Protein AF-V2WT46-F1 (afdb_monomer)

Foldseek 3Di:
DDDPPPVVVVVVVVVVVVPDPCPFPPQWDWDQADPVRDTAIHGAFGKDKDFDDDDDDPDFLVVFDEPQQVLVQVVCCVVVVDDPQQKHWDDWDDDSQKIKTKMFTDHPPAGAPRWIKMFIDRRSHTGMIMTRHADAPEEDDPDFPADLVLLQVLCCVRRVFHFDPDQWDWHWYQDPVRYIFIFTFTWGAHPVVRWIKTWTQGRHPRHGRHIDTPAQWAWAFEDDPPDFDCVVDTDIDTQPADCVLVVVRAQACVVGGHQWLHGFAEQFAEPDSPHTAGAPDPRNHQDFDQDPVDFCVDDSNSSNQSRHQSVVRRVVSRVVVVVPCAQQVAHAGQDRPPPHHDHLAHEYEHEADDPDEPDKDWDQDDDDPDPPDSRHIYIYDHHHPDPDDDDDDD

Radius of gyration: 26.74 Å; Cα contacts (8 Å, |Δi|>4): 807; chains: 1; bounding box: 77×65×65 Å

InterPro domains:
  IPR001842 Peptidase M36, fungalysin [PF02128] (219-367)
  IPR001842 Peptidase M36, fungalysin [PR00999] (186-208)
  IPR001842 Peptidase M36, fungalysin [PR00999] (247-266)
  IPR001842 Peptidase M36, fungalysin [PR00999] (343-363)
  IPR050371 Fungal extracellular virulence-associated metalloproteinases [PTHR33478] (162-367)

Mean predicted aligned error: 15.9 Å

Secondary structure (DSSP, 8-state):
---TTSSHHHHHHHHHSSS-------SEEEEEETTTTEEEEEE-PPPEEEE-------S-GGG----HHHHHHHHHHHHHT--TTSEEEEEEEEETTEEEEEEEEEETTEEEEEEEEEEEEETTEEEEEEE-----SEE--SS--S-HHHHHHHHHHHHTSEE-SS--EEEEEE-TTSEEEEEEEEEEEETTTTEEEEEEEETTT--EEEEEE-SPPPEEEE--TTSSSGGG--EEEES---TTT-TT-SSB-SSSB-SBSB-SSEEEEBSBTT-PPBPSBTTTEE-----TTS-TTSTTHHHHHHHHHHHHHHHHHHHHHHTT--GGGT---S--TTSSS--S--EEEEEEEEEEES-EEEE-PPP-S-TT-----EEEEEEPPSSS------

Sequence (394 aa):
MASFKKILSSVLLAIVYASSTDAGPSTHRVRTVGSRALKIESYHPPTTFKTFGQVKTEKRAADVDIDVESSSVDFVKSELNLDDSKFSYKTGYTSEGRGYGYLKQQHNGIPFANAVANVAFKDTQPVSFGNSFVDPSNIADSTPTFDVKQAIEVAEAALEGKHNDIEPTLEYLARPDGSVALTHVIQVKNNDARTWYEAFVDAHSGELLSITDFVSHATYRVVPIEKPNLPAGYETLVDPQDLSASPLGWHNDGTGPTNTTSGNNVLSFKATRSAVTTQSADGLVFDYEYNDSLTPIEGDNVDASRTQAFYLGNKVHDVLYKYGFTEAAYNFQNTNFGKGGRGHDRLLMFVQYSSGVNNANIAVPPEYDSDECDSRTETAFSNLASQSTRLLTV

Nearest PDB structures (foldseek):
  7qp3-assembly1_A  TM=8.725E-01  e=2.623E-10  unclassified
  7z6t-assembly1_AAA  TM=8.807E-01  e=2.784E-10  Aspergillus clavatus
  7qfy-assembly1_A  TM=8.755E-01  e=3.981E-10  Fusarium oxysporum
  4k90-assembly1_B  TM=6.853E-01  e=1.362E-10  Aspergillus fumigatus Af293
  5boi-assembly1_A  TM=4.176E-01  e=5.731E-07  Priestia megaterium QM B1551

Solvent-accessible surface area (backbone atoms only — not comparable to full-atom values): 22114 Å² total; per-residue (Å²): 143,84,74,89,71,68,67,62,60,62,55,54,55,58,56,61,69,72,58,78,84,73,77,64,77,77,40,65,47,79,43,71,38,54,98,81,56,45,76,43,56,30,58,40,56,74,69,50,76,50,71,65,63,87,83,84,74,94,69,60,40,90,79,46,86,63,62,36,67,64,54,38,51,56,48,50,26,66,77,69,73,49,59,77,68,48,37,44,83,72,52,67,54,74,58,83,24,27,26,34,22,33,32,26,30,28,54,96,85,36,38,31,76,48,20,37,36,38,37,34,26,51,48,94,40,69,37,35,39,39,36,16,69,76,86,64,80,41,72,52,68,92,70,68,74,37,58,67,70,61,38,48,52,47,48,23,68,61,58,66,27,40,67,60,96,62,81,66,45,71,30,30,39,64,46,96,87,36,36,30,43,36,18,41,39,38,49,31,39,20,83,88,80,62,43,37,32,38,32,31,21,30,21,64,81,49,47,79,62,33,62,46,72,77,54,74,57,40,31,38,40,27,61,56,90,92,48,71,36,68,93,73,45,71,43,78,43,69,54,83,66,47,58,90,59,29,82,65,48,64,41,14,38,71,85,48,79,45,62,38,39,38,19,22,44,29,35,15,20,39,102,43,90,83,44,49,38,62,44,71,44,88,54,46,24,39,68,34,64,70,54,88,91,50,59,71,85,40,86,43,24,49,46,19,48,27,51,37,48,35,52,50,53,44,50,51,49,33,52,42,29,76,74,60,43,32,37,66,60,64,33,52,19,35,55,41,90,86,59,44,57,66,50,66,21,26,34,34,39,35,43,62,34,84,93,54,57,72,50,72,50,75,46,78,63,72,86,61,102,50,100,81,58,88,51,48,28,40,34,40,34,29,38,74,78,70,101,64,94,86,68,64,79,133

Structure (mmCIF, N/CA/C/O backbone):
data_AF-V2WT46-F1
#
_entry.id   AF-V2WT46-F1
#
loop_
_atom_site.group_PDB
_atom_site.id
_atom_site.type_symbol
_atom_site.label_atom_id
_atom_site.label_alt_id
_atom_site.label_comp_id
_atom_site.label_asym_id
_atom_site.label_entity_id
_atom_site.label_seq_id
_atom_site.pdbx_PDB_ins_code
_atom_site.Cartn_x
_atom_site.Cartn_y
_atom_site.Cartn_z
_atom_site.occupancy
_atom_site.B_iso_or_equiv
_atom_site.auth_seq_id
_atom_site.auth_comp_id
_atom_site.auth_asym_id
_atom_site.auth_atom_id
_atom_site.pdbx_PDB_model_num
ATOM 1 N N . MET A 1 1 ? -37.497 42.569 -27.933 1.00 45.69 1 MET A N 1
ATOM 2 C CA . MET A 1 1 ? -37.653 41.780 -26.691 1.00 45.69 1 MET A CA 1
ATOM 3 C C . MET A 1 1 ? -38.118 40.373 -27.038 1.00 45.69 1 MET A C 1
ATOM 5 O O . MET A 1 1 ? -39.300 40.161 -27.245 1.00 45.69 1 MET A O 1
ATOM 9 N N . ALA A 1 2 ? -37.166 39.454 -27.175 1.00 27.94 2 ALA A N 1
ATOM 10 C CA . ALA A 1 2 ? -37.287 37.991 -27.206 1.00 27.94 2 ALA A CA 1
ATOM 11 C C . ALA A 1 2 ? -35.847 37.502 -27.458 1.00 27.94 2 ALA A C 1
ATOM 13 O O . ALA A 1 2 ? -35.195 38.032 -28.344 1.00 27.94 2 ALA A O 1
ATOM 14 N N . SER A 1 3 ? -35.224 36.584 -26.732 1.00 34.16 3 SER A N 1
ATOM 15 C CA . SER A 1 3 ? -35.642 35.770 -25.604 1.00 34.16 3 SER A CA 1
ATOM 16 C C . SER A 1 3 ? -34.366 35.411 -24.832 1.00 34.16 3 SER A C 1
ATOM 18 O O . SER A 1 3 ? -33.588 34.566 -25.262 1.00 34.16 3 SER A O 1
ATOM 20 N N . PHE A 1 4 ? -34.154 36.052 -23.680 1.00 35.44 4 PHE A N 1
ATOM 21 C CA . PHE A 1 4 ? -33.082 35.748 -22.716 1.00 35.44 4 PHE A CA 1
ATOM 22 C C . PHE A 1 4 ? -33.343 34.434 -21.938 1.00 35.44 4 PHE A C 1
ATOM 24 O O . PHE A 1 4 ? -32.694 34.154 -20.936 1.00 35.44 4 PHE A O 1
ATOM 31 N N . LYS A 1 5 ? -34.310 33.611 -22.380 1.00 37.00 5 LYS A N 1
ATOM 32 C CA . LYS A 1 5 ? -34.765 32.398 -21.678 1.00 37.00 5 LYS A CA 1
ATOM 33 C C . LYS A 1 5 ? -34.074 31.098 -22.109 1.00 37.00 5 LYS A C 1
ATOM 35 O O . LYS A 1 5 ? -34.360 30.070 -21.514 1.00 37.00 5 LYS A O 1
ATOM 40 N N . LYS A 1 6 ? -33.170 31.107 -23.099 1.00 34.97 6 LYS A N 1
ATOM 41 C CA . LYS A 1 6 ? -32.473 29.876 -23.542 1.00 34.97 6 LYS A CA 1
ATOM 42 C C . LYS A 1 6 ? -31.055 29.686 -22.991 1.00 34.97 6 LYS A C 1
ATOM 44 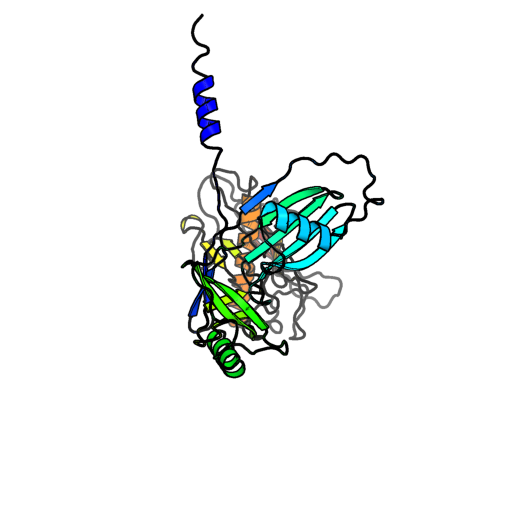O O . LYS A 1 6 ? -30.529 28.591 -23.115 1.00 34.97 6 LYS A O 1
ATOM 49 N N . ILE A 1 7 ? -30.467 30.696 -22.345 1.00 36.31 7 ILE A N 1
ATOM 50 C CA . ILE A 1 7 ? -29.115 30.590 -21.756 1.00 36.31 7 ILE A CA 1
ATOM 51 C C . ILE A 1 7 ? -29.163 30.074 -20.302 1.00 36.31 7 ILE A C 1
ATOM 53 O O . ILE A 1 7 ? -28.203 29.492 -19.818 1.00 36.31 7 ILE A O 1
ATOM 57 N N . LEU A 1 8 ? -30.308 30.184 -19.619 1.00 33.09 8 LEU A N 1
ATOM 58 C CA . LEU A 1 8 ? -30.463 29.711 -18.235 1.00 33.09 8 LEU A CA 1
ATOM 59 C C . LEU A 1 8 ? -30.786 28.211 -18.102 1.00 33.09 8 LEU A C 1
ATOM 61 O O . LEU A 1 8 ? -30.553 27.645 -17.040 1.00 33.09 8 LEU A O 1
ATOM 65 N N . SER A 1 9 ? -31.264 27.538 -19.156 1.00 31.94 9 SER A N 1
ATOM 66 C CA . SER A 1 9 ? -31.573 26.097 -19.084 1.00 31.94 9 SER A CA 1
ATOM 67 C C . SER A 1 9 ? -30.369 25.187 -19.346 1.00 31.94 9 SER A C 1
ATOM 69 O O . SER A 1 9 ? -30.343 24.073 -18.838 1.00 31.94 9 SER A O 1
ATOM 71 N N . SER A 1 10 ? -29.355 25.647 -20.081 1.00 32.34 10 SER A N 1
ATOM 72 C CA . SER A 1 10 ? -28.123 24.881 -20.322 1.00 32.34 10 SER A CA 1
ATOM 73 C C . SER A 1 10 ? -27.087 25.040 -19.204 1.00 32.34 10 SER A C 1
ATOM 75 O O . SER A 1 10 ? -26.278 24.141 -19.004 1.00 32.34 10 SER A O 1
ATOM 77 N N . VAL A 1 11 ? -27.155 26.121 -18.417 1.00 33.56 11 VAL A N 1
ATOM 78 C CA . VAL A 1 11 ? -26.307 26.293 -17.223 1.00 33.56 11 VAL A CA 1
ATOM 79 C C . VAL A 1 11 ? -26.871 25.532 -16.015 1.00 33.56 11 VAL A C 1
ATOM 81 O O . VAL A 1 11 ? -26.097 24.997 -15.230 1.00 33.56 11 VAL A O 1
ATOM 84 N N . LEU A 1 12 ? -28.197 25.372 -15.895 1.00 29.92 12 LEU A N 1
ATOM 85 C CA . LEU A 1 12 ? -28.764 24.543 -14.821 1.00 29.92 12 LEU A CA 1
ATOM 86 C C . LEU A 1 12 ? -28.554 23.036 -15.040 1.00 29.92 12 LEU A C 1
ATOM 88 O O . LEU A 1 12 ? -28.389 22.314 -14.063 1.00 29.92 12 LEU A O 1
ATOM 92 N N . LEU A 1 13 ? -28.497 22.552 -16.287 1.00 28.39 13 LEU A N 1
ATOM 93 C CA . LEU A 1 13 ? -28.231 21.131 -16.546 1.00 28.39 13 LEU A CA 1
ATOM 94 C C . LEU A 1 13 ? -26.748 20.768 -16.343 1.00 28.39 13 LEU A C 1
ATOM 96 O O . LEU A 1 13 ? -26.446 19.652 -15.939 1.00 28.39 13 LEU A O 1
ATOM 100 N N . ALA A 1 14 ? -25.828 21.722 -16.520 1.00 30.47 14 ALA A N 1
ATOM 101 C CA . ALA A 1 14 ? -24.406 21.531 -16.221 1.00 30.47 14 ALA A CA 1
ATOM 102 C C . ALA A 1 14 ? -24.082 21.568 -14.712 1.00 30.47 14 ALA A C 1
ATOM 104 O O . ALA A 1 14 ? -23.064 21.028 -14.296 1.00 30.47 14 ALA A O 1
ATOM 105 N N . ILE A 1 15 ? -24.955 22.151 -13.878 1.00 31.39 15 ILE A N 1
ATOM 106 C CA . ILE A 1 15 ? -24.788 22.171 -12.412 1.00 31.39 15 ILE A CA 1
ATOM 107 C C . ILE A 1 15 ? -25.412 20.927 -11.748 1.00 31.39 15 ILE A C 1
ATOM 109 O O . ILE A 1 15 ? -24.954 20.502 -10.690 1.00 31.39 15 ILE A O 1
ATOM 113 N N . VAL A 1 16 ? -26.381 20.270 -12.397 1.00 29.56 16 VAL A N 1
ATOM 114 C CA . VAL A 1 16 ? -26.968 19.006 -11.905 1.00 29.56 16 VAL A CA 1
ATOM 115 C C . VAL A 1 16 ? -26.120 17.775 -12.269 1.00 29.56 16 VAL A C 1
ATOM 117 O O . VAL A 1 16 ? -26.220 16.759 -11.596 1.00 29.56 16 VAL A O 1
ATOM 120 N N . TYR A 1 17 ? -25.218 17.866 -13.254 1.00 29.25 17 TYR A N 1
ATOM 121 C CA . TYR A 1 17 ? -24.253 16.793 -13.561 1.00 29.25 17 TYR A CA 1
ATOM 122 C C . TYR A 1 17 ? -22.864 16.979 -12.925 1.00 29.25 17 TYR A C 1
ATOM 124 O O . TYR A 1 17 ? -22.019 16.098 -13.044 1.00 29.25 17 TYR A O 1
ATOM 132 N N . ALA A 1 18 ? -22.629 18.091 -12.219 1.00 30.06 18 ALA A N 1
ATOM 133 C CA . ALA A 1 18 ? -21.418 18.315 -11.419 1.00 30.06 18 ALA A CA 1
ATOM 134 C C . ALA A 1 18 ? -21.612 17.978 -9.925 1.00 30.06 18 ALA A C 1
ATOM 136 O O . ALA A 1 18 ? -20.748 18.266 -9.102 1.00 30.06 18 ALA A O 1
ATOM 137 N N . SER A 1 19 ? -22.748 17.379 -9.560 1.00 35.44 19 SER A N 1
ATOM 138 C CA . SER A 1 19 ? -23.006 16.852 -8.220 1.00 35.44 19 SER A CA 1
ATOM 139 C C . SER A 1 19 ? -23.136 15.333 -8.314 1.00 35.44 19 SER A C 1
ATOM 141 O O . SER A 1 19 ? -23.975 14.826 -9.050 1.00 35.44 19 SER A O 1
ATOM 143 N N . SER A 1 20 ? -22.293 14.625 -7.560 1.00 33.53 20 SER A N 1
ATOM 144 C CA . SER A 1 20 ? -22.177 13.160 -7.462 1.00 33.53 20 SER A CA 1
ATOM 145 C C . SER A 1 20 ? -21.463 12.432 -8.614 1.00 33.53 20 SER A C 1
ATOM 147 O O . SER A 1 20 ? -21.953 11.452 -9.161 1.00 33.53 20 SER A O 1
ATOM 149 N N . THR A 1 21 ? -20.203 12.782 -8.875 1.00 29.19 21 THR A N 1
ATOM 150 C CA . THR A 1 21 ? -19.213 11.692 -8.909 1.00 29.19 21 THR A CA 1
ATOM 151 C C . THR A 1 21 ? -18.809 11.418 -7.465 1.00 29.19 21 THR A C 1
ATOM 153 O O . THR A 1 21 ? -17.726 11.806 -7.033 1.00 29.19 21 THR A O 1
ATOM 156 N N . ASP A 1 22 ? -19.703 10.790 -6.696 1.00 30.19 22 ASP A N 1
ATOM 157 C CA . ASP A 1 22 ? -19.252 10.013 -5.546 1.00 30.19 22 ASP A CA 1
ATOM 158 C C . ASP A 1 22 ? -18.512 8.819 -6.146 1.00 30.19 22 ASP A C 1
ATOM 160 O O . ASP A 1 22 ? -19.071 7.746 -6.374 1.00 30.19 22 ASP A O 1
ATOM 164 N N . ALA A 1 23 ? -17.231 9.018 -6.453 1.00 30.17 23 ALA A N 1
ATOM 165 C CA . ALA A 1 23 ? -16.289 7.920 -6.394 1.00 30.17 23 ALA A CA 1
ATOM 166 C C . ALA A 1 23 ? -16.210 7.540 -4.911 1.00 30.17 23 ALA A C 1
ATOM 168 O O . ALA A 1 23 ? -15.320 7.978 -4.184 1.00 30.17 23 ALA A O 1
ATOM 169 N N . GLY A 1 24 ? -17.226 6.813 -4.436 1.00 33.97 24 GLY A N 1
ATOM 170 C CA . GLY A 1 24 ? -17.196 6.225 -3.113 1.00 33.97 24 GLY A CA 1
ATOM 171 C C . GLY A 1 24 ? -15.930 5.371 -3.019 1.00 33.97 24 GLY A C 1
ATOM 172 O O . GLY A 1 24 ? -15.590 4.692 -3.995 1.00 33.97 24 GLY A O 1
ATOM 173 N N . PRO A 1 25 ? -15.190 5.421 -1.903 1.00 43.94 25 PRO A N 1
ATOM 174 C CA . PRO A 1 25 ? -14.040 4.549 -1.726 1.00 43.94 25 PRO A CA 1
ATOM 175 C C . PRO A 1 25 ? -14.476 3.094 -1.945 1.00 43.94 25 PRO A C 1
ATOM 177 O O . PRO A 1 25 ? -15.511 2.674 -1.427 1.00 43.94 25 PRO A O 1
ATOM 180 N N . SER A 1 26 ? -13.713 2.336 -2.738 1.00 58.94 26 SER A N 1
ATOM 181 C CA . SER A 1 26 ? -13.985 0.910 -2.949 1.00 58.94 26 SER A CA 1
ATOM 182 C C . SER A 1 26 ? -13.965 0.200 -1.598 1.00 58.94 26 SER A C 1
ATOM 184 O O . SER A 1 26 ? -12.922 0.137 -0.950 1.00 58.94 26 SER A O 1
ATOM 186 N N . THR A 1 27 ? -15.111 -0.327 -1.168 1.00 73.38 27 THR A N 1
ATOM 187 C CA . THR A 1 27 ? -15.249 -1.033 0.116 1.00 73.38 27 THR A CA 1
ATOM 188 C C . THR A 1 27 ? -14.747 -2.471 0.044 1.00 73.38 27 THR A C 1
ATOM 190 O O . THR A 1 27 ? -14.551 -3.098 1.076 1.00 73.38 27 THR A O 1
ATOM 193 N N . HIS A 1 28 ? -14.497 -2.989 -1.159 1.00 74.94 28 HIS A N 1
ATOM 194 C CA . HIS A 1 28 ? -13.998 -4.340 -1.394 1.00 74.94 28 HIS A CA 1
ATOM 195 C C . HIS A 1 28 ? -12.722 -4.310 -2.230 1.00 74.94 28 HIS A C 1
ATOM 197 O O . HIS A 1 28 ? -12.585 -3.509 -3.162 1.00 74.94 28 HIS A O 1
ATOM 203 N N . ARG A 1 29 ? -11.791 -5.213 -1.923 1.00 68.81 29 ARG A N 1
ATOM 204 C CA . ARG A 1 29 ? -10.597 -5.452 -2.734 1.00 68.81 29 ARG A CA 1
ATOM 205 C C . ARG A 1 29 ? -10.255 -6.934 -2.734 1.00 68.81 29 ARG A C 1
ATOM 207 O O . ARG A 1 29 ? -9.831 -7.472 -1.719 1.00 68.81 29 ARG A O 1
ATOM 214 N N . VAL A 1 30 ? -10.377 -7.576 -3.894 1.00 70.94 30 VAL A N 1
ATOM 215 C CA . VAL A 1 30 ? -9.928 -8.961 -4.081 1.00 70.94 30 VAL A CA 1
ATOM 216 C C . VAL A 1 30 ? -8.445 -8.973 -4.428 1.00 70.94 30 VAL A C 1
ATOM 218 O O . VAL A 1 30 ? -7.990 -8.252 -5.317 1.00 70.94 30 VAL A O 1
ATOM 221 N N . ARG A 1 31 ? -7.688 -9.821 -3.741 1.00 63.81 31 ARG A N 1
ATOM 222 C CA . ARG A 1 31 ? -6.265 -10.066 -3.969 1.00 63.81 31 ARG A CA 1
ATOM 223 C C . ARG A 1 31 ? -6.041 -11.536 -4.254 1.00 63.81 31 ARG A C 1
ATOM 225 O O . ARG A 1 31 ? -6.723 -12.385 -3.697 1.00 63.81 31 ARG A O 1
ATOM 232 N N . THR A 1 32 ? -5.086 -11.815 -5.130 1.00 69.06 32 THR A N 1
ATOM 233 C CA . THR A 1 32 ? -4.620 -13.173 -5.416 1.00 69.06 32 THR A CA 1
ATOM 234 C C . THR A 1 32 ? -3.245 -13.327 -4.780 1.00 69.06 32 THR A C 1
ATOM 236 O O . THR A 1 32 ? -2.360 -12.531 -5.086 1.00 69.06 32 THR A O 1
ATOM 239 N N . VAL A 1 33 ? -3.079 -14.293 -3.879 1.00 68.12 33 VAL A N 1
ATOM 240 C CA . VAL A 1 33 ? -1.866 -14.457 -3.064 1.00 68.12 33 VAL A CA 1
ATOM 241 C C . VAL A 1 33 ? -1.269 -15.847 -3.240 1.00 68.12 33 VAL A C 1
ATOM 243 O O . VAL A 1 33 ? -1.991 -16.840 -3.371 1.00 68.12 33 VAL A O 1
ATOM 246 N N . GLY A 1 34 ? 0.064 -15.894 -3.219 1.00 59.19 34 GLY A N 1
ATOM 247 C CA . GLY A 1 34 ? 0.846 -17.122 -3.273 1.00 59.19 34 GLY A CA 1
ATOM 248 C C . GLY A 1 34 ? 0.787 -17.834 -4.625 1.00 59.19 34 GLY A C 1
ATOM 249 O O . GLY A 1 34 ? 0.002 -17.511 -5.521 1.00 59.19 34 GLY A O 1
ATOM 250 N N . SER A 1 35 ? 1.616 -18.862 -4.759 1.00 58.03 35 SER A N 1
ATOM 251 C CA . SER A 1 35 ? 1.697 -19.724 -5.941 1.00 58.03 35 SER A CA 1
ATOM 252 C C . SER A 1 35 ? 0.389 -20.465 -6.252 1.00 58.03 35 SER A C 1
ATOM 254 O O . SER A 1 35 ? 0.142 -20.843 -7.397 1.00 58.03 35 SER A O 1
ATOM 256 N N . ARG A 1 36 ? -0.480 -20.640 -5.248 1.00 64.00 36 ARG A N 1
ATOM 257 C CA . ARG A 1 36 ? -1.795 -21.297 -5.377 1.00 64.00 36 ARG A CA 1
ATOM 258 C C . ARG A 1 36 ? -2.908 -20.376 -5.874 1.00 64.00 36 ARG A C 1
ATOM 260 O O . ARG A 1 36 ? -4.039 -20.836 -6.010 1.00 64.00 36 ARG A O 1
ATOM 267 N N . ALA A 1 37 ? -2.606 -19.103 -6.126 1.00 64.50 37 ALA A N 1
ATOM 268 C CA . ALA 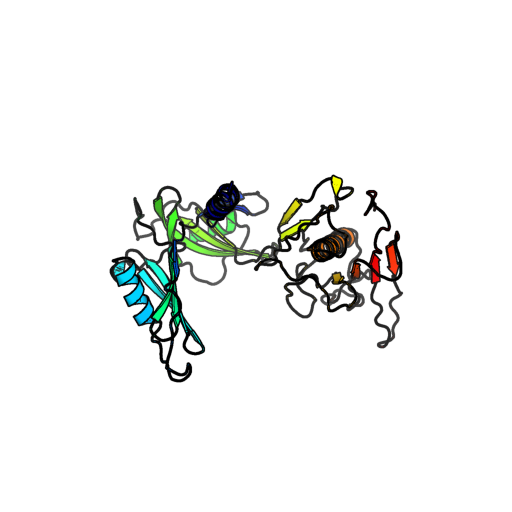A 1 37 ? -3.574 -18.098 -6.545 1.00 64.50 37 ALA A CA 1
ATOM 269 C C . ALA A 1 37 ? -4.792 -17.994 -5.601 1.00 64.50 37 ALA A C 1
ATOM 271 O O . ALA A 1 37 ? -5.942 -17.914 -6.047 1.00 64.50 37 ALA A O 1
ATOM 272 N N . LEU A 1 38 ? -4.540 -17.997 -4.287 1.00 67.62 38 LEU A N 1
ATOM 273 C CA . LEU A 1 38 ? -5.581 -17.868 -3.271 1.00 67.62 38 LEU A CA 1
ATOM 274 C C . LEU A 1 38 ? -6.244 -16.493 -3.388 1.00 67.62 38 LEU A C 1
ATOM 276 O O . LEU A 1 38 ? -5.572 -15.472 -3.268 1.00 67.62 38 LEU A O 1
ATOM 280 N N . LYS A 1 39 ? -7.560 -16.464 -3.614 1.00 71.75 39 LYS A N 1
ATOM 281 C CA . LYS A 1 39 ? -8.328 -15.218 -3.675 1.00 71.75 39 LYS A CA 1
ATOM 282 C C . LYS A 1 39 ? -8.837 -14.841 -2.290 1.00 71.75 39 LYS A C 1
ATOM 284 O O . LYS A 1 39 ? -9.629 -15.582 -1.721 1.00 71.75 39 LYS A O 1
ATOM 289 N N . ILE A 1 40 ? -8.406 -13.689 -1.790 1.00 80.19 40 ILE A N 1
ATOM 290 C CA . ILE A 1 40 ? -8.839 -13.122 -0.509 1.00 80.19 40 ILE A CA 1
ATOM 291 C C . ILE A 1 40 ? -9.476 -11.768 -0.786 1.00 80.19 40 ILE A C 1
ATOM 293 O O . ILE A 1 40 ? -8.902 -10.946 -1.500 1.00 80.19 40 ILE A O 1
ATOM 297 N N . GLU A 1 41 ? -10.663 -11.540 -0.242 1.00 80.19 41 GLU A N 1
ATOM 298 C CA . GLU A 1 41 ? -11.372 -10.272 -0.356 1.00 80.19 41 GLU A CA 1
ATOM 299 C C . GLU A 1 41 ? -11.240 -9.481 0.946 1.00 80.19 41 GLU A C 1
ATOM 301 O O . GLU A 1 41 ? -11.786 -9.864 1.975 1.00 80.19 41 GLU A O 1
ATOM 306 N N . SER A 1 42 ? -10.521 -8.361 0.898 1.00 84.38 42 SER A N 1
ATOM 307 C CA . SER A 1 42 ? -10.451 -7.419 2.013 1.00 84.38 42 SER A CA 1
ATOM 308 C C . SER A 1 42 ? -11.641 -6.463 1.946 1.00 84.38 42 SER A C 1
ATOM 310 O O . SER A 1 42 ? -11.927 -5.898 0.885 1.00 84.38 42 SER A O 1
ATOM 312 N N . TYR A 1 43 ? -12.308 -6.257 3.082 1.00 86.50 43 TYR A N 1
ATOM 313 C CA . TYR A 1 43 ? -13.435 -5.335 3.219 1.00 86.50 43 TYR A CA 1
ATOM 314 C C . TYR A 1 43 ? -13.084 -4.146 4.120 1.00 86.50 43 TYR A C 1
ATOM 316 O O . TYR A 1 43 ? -12.573 -4.308 5.233 1.00 86.50 43 TYR A O 1
ATOM 324 N N . HIS A 1 44 ? -13.419 -2.949 3.649 1.00 86.62 44 HIS A N 1
ATOM 325 C CA . HIS A 1 44 ? -13.339 -1.699 4.389 1.00 86.62 44 HIS A CA 1
ATOM 326 C C . HIS A 1 44 ? -14.750 -1.111 4.513 1.00 86.62 44 HIS A C 1
ATOM 328 O O . HIS A 1 44 ? -15.383 -0.861 3.484 1.00 86.62 44 HIS A O 1
ATOM 334 N N . PRO A 1 45 ? -15.256 -0.882 5.739 1.00 90.88 45 PRO A N 1
ATOM 335 C CA . PRO A 1 45 ? -16.553 -0.264 5.943 1.00 90.88 45 PRO A CA 1
ATOM 336 C C . PRO A 1 45 ? -16.662 1.090 5.230 1.00 90.88 45 PRO A C 1
ATOM 338 O O . PRO A 1 45 ? -15.665 1.813 5.138 1.00 90.88 45 PRO A O 1
ATOM 341 N N . PRO A 1 46 ? -17.863 1.461 4.751 1.00 86.25 46 PRO A N 1
ATOM 342 C CA . PRO A 1 46 ? -18.096 2.767 4.154 1.00 86.25 46 PRO A CA 1
ATOM 343 C C . PRO A 1 46 ? -17.627 3.904 5.066 1.00 86.25 46 PRO A C 1
ATOM 345 O O . PRO A 1 46 ? -17.967 3.951 6.248 1.00 86.25 46 PRO A O 1
ATOM 348 N N . THR A 1 47 ? -16.874 4.844 4.499 1.00 82.62 47 THR A N 1
ATOM 349 C CA . THR A 1 47 ? -16.370 6.012 5.227 1.00 82.62 47 THR A CA 1
ATOM 350 C C . THR A 1 47 ? -17.275 7.211 4.988 1.00 82.62 47 THR A C 1
ATOM 352 O O . THR A 1 47 ? -17.616 7.530 3.850 1.00 82.62 47 THR A O 1
ATOM 355 N N . THR A 1 48 ? -17.608 7.928 6.056 1.00 86.19 48 THR A N 1
ATOM 356 C CA . THR A 1 48 ? -18.207 9.264 5.977 1.00 86.19 48 THR A CA 1
ATOM 357 C C . THR A 1 48 ? -17.136 10.321 6.212 1.00 86.19 48 THR A C 1
ATOM 359 O O . THR A 1 48 ? -16.249 10.133 7.045 1.00 86.19 48 THR A O 1
ATOM 362 N N . PHE A 1 49 ? -17.203 11.432 5.477 1.00 85.12 49 PHE A N 1
ATOM 363 C CA . PHE A 1 49 ? -16.263 12.543 5.608 1.00 85.12 49 PHE A CA 1
ATOM 364 C C . PHE A 1 49 ? -17.009 13.874 5.687 1.00 85.12 49 PHE A C 1
ATOM 366 O O . PHE A 1 49 ? -17.940 14.129 4.922 1.00 85.12 49 PHE A O 1
ATOM 373 N N . LYS A 1 50 ? -16.599 14.726 6.624 1.00 86.00 50 LYS A N 1
ATOM 374 C CA . LYS A 1 50 ? -17.187 16.040 6.894 1.00 86.00 50 LYS A CA 1
ATOM 375 C C . LYS A 1 50 ? -16.089 17.091 6.991 1.00 86.00 50 LYS A C 1
ATOM 377 O O . LYS A 1 50 ? -15.006 16.829 7.511 1.00 86.00 50 LYS A O 1
ATOM 382 N N . THR A 1 51 ? -16.396 18.303 6.534 1.00 88.69 51 THR A N 1
ATOM 383 C CA . THR A 1 51 ? -15.561 19.493 6.754 1.00 88.69 51 THR A CA 1
ATOM 384 C C . THR A 1 51 ? -16.381 20.571 7.452 1.00 88.69 51 THR A C 1
ATOM 386 O O . THR A 1 51 ? -17.575 20.712 7.193 1.00 88.69 51 THR A O 1
ATOM 389 N N . PHE A 1 52 ? -15.744 21.331 8.341 1.00 85.12 52 PHE A N 1
ATOM 390 C CA . PHE A 1 52 ? -16.417 22.310 9.210 1.00 85.12 52 PHE A CA 1
ATOM 391 C C . PHE A 1 52 ? -16.180 23.768 8.771 1.00 85.12 52 PHE A C 1
ATOM 393 O O . PHE A 1 52 ? -16.480 24.713 9.497 1.00 85.12 52 PHE A O 1
ATOM 400 N N . GLY A 1 53 ? -15.685 23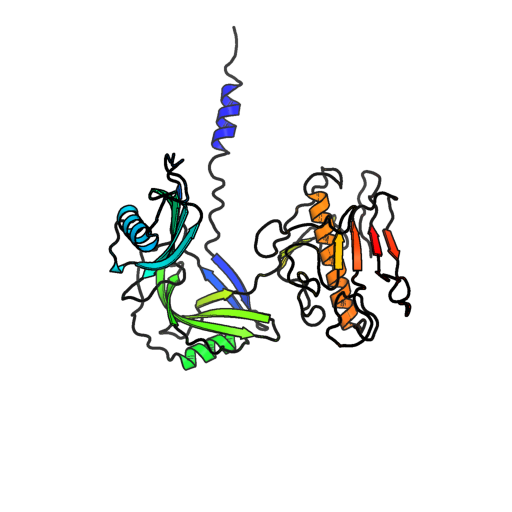.965 7.544 1.00 72.88 53 GLY A N 1
ATOM 401 C CA . GLY A 1 53 ? -15.449 25.283 6.953 1.00 72.88 5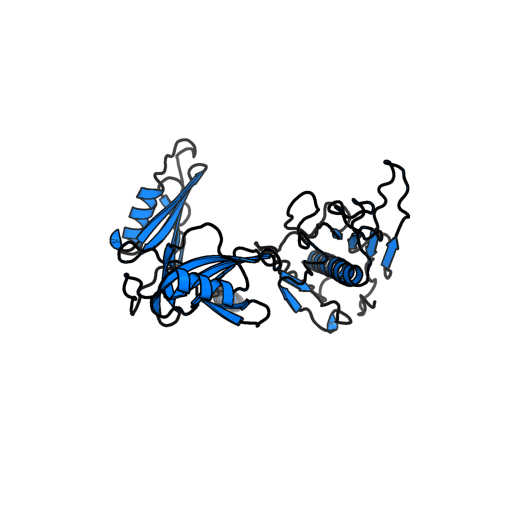3 GLY A CA 1
ATOM 402 C C . GLY A 1 53 ? -14.149 25.959 7.409 1.00 72.88 53 GLY A C 1
ATOM 403 O O . GLY A 1 53 ? -13.285 25.361 8.049 1.00 72.88 53 GLY A O 1
ATOM 404 N N . GLN A 1 54 ? -13.969 27.226 7.017 1.00 67.94 54 GLN A N 1
ATOM 405 C CA . GLN A 1 54 ? -12.752 27.979 7.329 1.00 67.94 54 GLN A CA 1
ATOM 406 C C . GLN A 1 54 ? -12.745 28.468 8.780 1.00 67.94 54 GLN A C 1
ATOM 408 O O . GLN A 1 54 ? -13.462 29.402 9.137 1.00 67.94 54 GLN A O 1
ATOM 413 N N . VAL A 1 55 ? -11.840 27.914 9.584 1.00 68.25 55 VAL A N 1
ATOM 414 C CA . VAL A 1 55 ? -11.511 28.458 10.906 1.00 68.25 55 VAL A CA 1
ATOM 415 C C . VAL A 1 55 ? -10.629 29.701 10.726 1.00 68.25 55 VAL A C 1
ATOM 417 O O . VAL A 1 55 ? -9.461 29.612 10.313 1.00 68.25 55 VAL A O 1
ATOM 420 N N . LYS A 1 56 ? -11.204 30.878 11.008 1.00 64.31 56 LYS A N 1
ATOM 421 C CA . LYS A 1 56 ? -10.462 32.138 11.149 1.00 64.31 56 LYS A CA 1
ATOM 422 C C . LYS A 1 56 ? -9.818 32.153 12.528 1.00 64.31 56 LYS A C 1
ATOM 424 O O . LYS A 1 56 ? -10.517 32.030 13.525 1.00 64.31 56 LYS A O 1
ATOM 429 N N . THR A 1 57 ? -8.500 32.292 12.562 1.00 62.12 57 THR A N 1
ATOM 430 C CA . THR A 1 57 ? -7.745 32.359 13.810 1.00 62.12 57 THR A CA 1
ATOM 431 C C . THR A 1 57 ? -7.149 33.739 13.994 1.00 62.12 57 THR A C 1
ATOM 433 O O . THR A 1 57 ? -6.639 34.328 13.040 1.00 62.12 57 THR A O 1
ATOM 436 N N . GLU A 1 58 ? -7.241 34.250 15.218 1.00 62.59 58 GLU A N 1
ATOM 437 C CA . GLU A 1 58 ? -6.567 35.476 15.654 1.00 62.59 58 GLU A CA 1
ATOM 438 C C . GLU A 1 58 ? -5.263 35.170 16.410 1.00 62.59 58 GLU A C 1
ATOM 440 O O . GLU A 1 58 ? -4.505 36.086 16.728 1.00 62.59 58 GLU A O 1
ATOM 445 N N . LYS A 1 59 ? -4.979 33.888 16.691 1.00 65.88 59 LYS A N 1
ATOM 446 C CA . LYS A 1 59 ? -3.779 33.452 17.411 1.00 65.88 59 LYS A CA 1
ATOM 447 C C . LYS A 1 59 ? -2.668 33.074 16.439 1.00 65.88 59 LYS A C 1
ATOM 449 O O . LYS A 1 59 ? -2.905 32.562 15.345 1.00 65.88 59 LYS A O 1
ATOM 454 N N . ARG A 1 60 ? -1.421 33.305 16.851 1.00 63.00 60 ARG A N 1
ATOM 455 C CA . ARG A 1 60 ? -0.258 32.783 16.134 1.00 63.00 60 ARG A CA 1
ATOM 456 C C . ARG A 1 60 ? -0.171 31.280 16.391 1.00 63.00 60 ARG A C 1
ATOM 458 O O . ARG A 1 60 ? -0.288 30.848 17.528 1.00 63.00 60 ARG A O 1
ATOM 465 N N . ALA A 1 61 ? 0.115 30.505 15.349 1.00 64.06 61 ALA A N 1
ATOM 466 C CA . ALA A 1 61 ? 0.224 29.045 15.411 1.00 64.06 61 ALA A CA 1
ATOM 467 C C . ALA A 1 61 ? 1.168 28.505 16.510 1.00 64.06 61 ALA A C 1
ATOM 469 O O . ALA A 1 61 ? 0.967 27.402 16.999 1.00 64.06 61 ALA A O 1
ATOM 470 N N . ALA A 1 62 ? 2.193 29.274 16.896 1.00 63.03 62 ALA A N 1
ATOM 471 C CA . ALA A 1 62 ? 3.148 28.907 17.945 1.00 63.03 62 ALA A CA 1
ATOM 472 C C . ALA A 1 62 ? 2.588 29.032 19.376 1.00 63.03 62 ALA A C 1
ATOM 474 O O . ALA A 1 62 ? 3.159 28.463 20.298 1.00 63.03 62 ALA A O 1
ATOM 475 N N . ASP A 1 63 ? 1.485 29.763 19.553 1.00 71.12 63 ASP A N 1
ATOM 476 C CA . ASP A 1 63 ? 0.885 30.061 20.860 1.00 71.12 63 ASP A CA 1
ATOM 477 C C . ASP A 1 63 ? -0.342 29.174 21.141 1.00 71.12 63 ASP A C 1
ATOM 479 O O . ASP A 1 63 ? -1.116 29.433 22.066 1.00 71.12 63 ASP A O 1
ATOM 483 N N . VAL A 1 64 ? -0.564 28.160 20.300 1.00 72.56 64 VAL A N 1
ATOM 484 C CA . VAL A 1 64 ? -1.712 27.263 20.384 1.00 72.56 64 VAL A CA 1
ATOM 485 C C . VAL A 1 64 ? -1.247 25.878 20.793 1.00 72.56 64 VAL A C 1
ATOM 487 O O . VAL A 1 64 ? -0.607 25.169 20.022 1.00 72.56 64 VAL A O 1
ATOM 490 N N . ASP A 1 65 ? -1.603 25.516 22.020 1.00 78.75 65 ASP A N 1
ATOM 491 C CA . ASP A 1 65 ? -1.449 24.169 22.545 1.00 78.75 65 ASP A CA 1
ATOM 492 C C . ASP A 1 65 ? -2.750 23.393 22.318 1.00 78.75 65 ASP A C 1
ATOM 494 O O . ASP A 1 65 ? -3.835 23.869 22.665 1.00 78.75 65 ASP A O 1
ATOM 498 N N . ILE A 1 66 ? -2.644 22.235 21.671 1.00 82.56 66 ILE A N 1
ATOM 499 C CA . ILE A 1 66 ? -3.779 21.372 21.338 1.00 82.56 66 ILE A CA 1
ATOM 500 C C . ILE A 1 66 ? -3.533 20.047 22.039 1.00 82.56 66 ILE A C 1
ATOM 502 O O . ILE A 1 66 ? -2.664 19.278 21.624 1.00 82.56 66 ILE A O 1
ATOM 506 N N . ASP A 1 67 ? -4.342 19.748 23.051 1.00 91.06 67 ASP A N 1
ATOM 507 C CA . ASP A 1 67 ? -4.438 18.390 23.571 1.00 91.06 67 ASP A CA 1
ATOM 508 C C . ASP A 1 67 ? -5.251 17.549 22.579 1.00 91.06 67 ASP A C 1
ATOM 510 O O . ASP A 1 67 ? -6.481 17.482 22.631 1.00 91.06 67 ASP A O 1
ATOM 514 N N . VAL A 1 68 ? -4.546 16.990 21.594 1.00 90.25 68 VAL A N 1
ATOM 515 C CA . VAL A 1 68 ? -5.150 16.250 20.480 1.00 90.25 68 VAL A CA 1
ATOM 516 C C . VAL A 1 68 ? -5.900 15.022 20.966 1.00 90.25 68 VAL A C 1
ATOM 518 O O . VAL A 1 68 ? -6.926 14.692 20.378 1.00 90.25 68 VAL A O 1
ATOM 521 N N . GLU A 1 69 ? -5.428 14.356 22.016 1.00 93.75 69 GLU A N 1
ATOM 522 C CA . GLU A 1 69 ? -6.080 13.154 22.525 1.00 93.75 69 GLU A CA 1
ATOM 523 C C . GLU A 1 69 ? -7.448 13.491 23.116 1.00 93.75 69 GLU A C 1
ATOM 525 O O . GLU A 1 69 ? -8.465 13.021 22.593 1.00 93.75 69 GLU A O 1
ATOM 530 N N . SER A 1 70 ? -7.495 14.363 24.129 1.00 94.19 70 SER A N 1
ATOM 531 C CA . SER A 1 70 ? -8.766 14.719 24.773 1.00 94.19 70 SER A CA 1
ATOM 532 C C . SER A 1 70 ? -9.720 15.416 23.803 1.00 94.19 70 SER A C 1
ATOM 534 O O . SER A 1 70 ? -10.889 15.039 23.717 1.00 94.19 70 SER A O 1
ATOM 536 N N . SER A 1 71 ? -9.211 16.338 22.976 1.00 93.88 71 SER A N 1
ATOM 537 C CA . SER A 1 71 ? -10.024 17.053 21.983 1.00 93.88 71 SER A CA 1
ATOM 538 C C . SER A 1 71 ? -10.636 16.105 20.952 1.00 93.88 71 SER A C 1
ATOM 540 O O . SER A 1 71 ? -11.793 16.276 20.569 1.00 93.88 71 SER A O 1
ATOM 542 N N . SER A 1 72 ? -9.884 15.096 20.497 1.00 94.62 72 SER A N 1
ATOM 543 C CA . SER A 1 72 ? -10.401 14.109 19.542 1.00 94.62 72 SER A CA 1
ATOM 544 C C . SER A 1 72 ? -11.455 13.214 20.172 1.00 94.62 72 SER A C 1
ATOM 546 O O . SER A 1 72 ? -12.485 12.963 19.547 1.00 94.62 72 SER A O 1
ATOM 548 N N . VAL A 1 73 ? -11.212 12.740 21.396 1.00 95.88 73 VAL A N 1
ATOM 549 C CA . VAL A 1 73 ? -12.160 11.888 22.120 1.00 95.88 73 VAL A CA 1
ATOM 550 C C . VAL A 1 73 ? -13.474 12.635 22.345 1.00 95.88 73 VAL A C 1
ATOM 552 O O . VAL A 1 73 ? -14.527 12.133 21.953 1.00 95.88 73 VAL A O 1
ATOM 555 N N . ASP A 1 74 ? -13.425 13.854 22.882 1.00 95.12 74 ASP A N 1
ATOM 556 C CA . ASP A 1 74 ? -14.620 14.660 23.154 1.00 95.12 74 ASP A CA 1
ATOM 557 C C . ASP A 1 74 ? -15.387 15.010 21.876 1.00 95.12 74 ASP A C 1
ATOM 559 O O . ASP A 1 74 ? -16.622 14.929 21.830 1.00 95.12 74 ASP A O 1
ATOM 563 N N . PHE A 1 75 ? -14.662 15.336 20.803 1.00 95.00 75 PHE A N 1
ATOM 564 C CA . PHE A 1 75 ? -15.270 15.587 19.506 1.00 95.00 75 PHE A CA 1
ATOM 565 C C . PHE A 1 75 ? -16.007 14.344 18.985 1.00 95.00 75 PHE A C 1
ATOM 567 O O . PHE A 1 75 ? -17.189 14.441 18.660 1.00 95.00 75 PHE A O 1
ATOM 574 N N . VAL A 1 76 ? -15.367 13.169 18.969 1.00 95.69 76 VAL A N 1
ATOM 575 C CA . VAL A 1 76 ? -15.988 11.933 18.459 1.00 95.69 76 VAL A CA 1
ATOM 576 C C . VAL A 1 76 ? -17.199 11.517 19.296 1.00 95.69 76 VAL A C 1
ATOM 578 O O . VAL A 1 76 ? -18.215 11.130 18.714 1.00 95.69 76 VAL A O 1
ATOM 581 N N . LYS A 1 77 ? -17.148 11.654 20.631 1.00 95.75 77 LYS A N 1
ATOM 582 C CA . LYS A 1 77 ? -18.315 11.408 21.501 1.00 95.75 77 LYS A CA 1
ATOM 583 C C . LYS A 1 77 ? -19.514 12.235 21.080 1.00 95.75 77 LYS A C 1
ATOM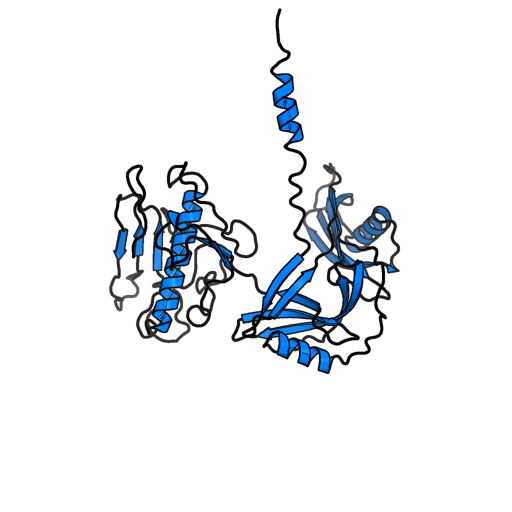 585 O O . LYS A 1 77 ? -20.607 11.697 20.930 1.00 95.75 77 LYS A O 1
ATOM 590 N N . SER A 1 78 ? -19.307 13.542 20.924 1.00 94.94 78 SER A N 1
ATOM 591 C CA . SER A 1 78 ? -20.393 14.469 20.614 1.00 94.94 78 SER A CA 1
ATOM 592 C C . SER A 1 78 ? -20.922 14.276 19.193 1.00 94.94 78 SER A C 1
ATOM 594 O O . SER A 1 78 ? -22.134 14.234 18.998 1.00 94.94 78 SER A O 1
ATOM 596 N N . GLU A 1 79 ? -20.030 14.090 18.219 1.00 95.44 79 GLU A N 1
ATOM 597 C CA . GLU A 1 79 ? -20.380 13.986 16.801 1.00 95.44 79 GLU A CA 1
ATOM 598 C C . GLU A 1 79 ? -21.084 12.666 16.457 1.00 95.44 79 GLU A C 1
ATOM 600 O O . GLU A 1 79 ? -21.986 12.653 15.618 1.00 95.44 79 GLU A O 1
ATOM 605 N N . LEU A 1 80 ? -20.689 11.557 17.094 1.00 94.94 80 LEU A N 1
ATOM 606 C CA . LEU A 1 80 ? -21.272 10.232 16.848 1.00 94.94 80 LEU A CA 1
ATOM 607 C C . LEU A 1 80 ? -22.284 9.796 17.915 1.00 94.94 80 LEU A C 1
ATOM 609 O O . LEU A 1 80 ? -22.914 8.753 17.754 1.00 94.94 80 LEU A O 1
ATOM 613 N N . ASN A 1 81 ? -22.461 10.578 18.984 1.00 95.69 81 ASN A N 1
ATOM 614 C CA . ASN A 1 81 ? -23.289 10.229 20.142 1.00 95.69 81 ASN A CA 1
ATOM 615 C C . ASN A 1 81 ? -22.903 8.860 20.747 1.00 95.69 81 ASN A C 1
ATOM 617 O O . ASN A 1 81 ? -23.750 7.989 20.957 1.00 95.69 81 ASN A O 1
ATOM 621 N N . LEU A 1 82 ? -21.602 8.672 20.996 1.00 94.56 82 LEU A N 1
ATOM 622 C CA . LEU A 1 82 ? -21.006 7.445 21.538 1.00 94.56 82 LEU A CA 1
ATOM 623 C C . LEU A 1 82 ? -20.331 7.694 22.891 1.00 94.56 82 LEU A C 1
ATOM 625 O O . LEU A 1 82 ? -19.884 8.803 23.181 1.00 94.56 82 LEU A O 1
ATOM 629 N N . ASP A 1 83 ? -20.216 6.643 23.700 1.00 92.31 83 ASP A N 1
ATOM 630 C CA . ASP A 1 83 ? -19.475 6.653 24.962 1.00 92.31 83 ASP A CA 1
ATOM 631 C C . ASP A 1 83 ? -18.048 6.080 24.818 1.00 92.31 83 ASP A C 1
ATOM 633 O O . ASP A 1 83 ? -17.722 5.425 23.826 1.00 92.31 83 ASP A O 1
ATOM 637 N N . ASP A 1 84 ? -17.204 6.298 25.835 1.00 87.75 84 ASP A N 1
ATOM 638 C CA . ASP A 1 84 ? -15.790 5.873 25.869 1.00 87.75 84 ASP A CA 1
ATOM 639 C C . ASP A 1 84 ? -15.574 4.362 25.707 1.00 87.75 84 ASP A C 1
ATOM 641 O O . ASP A 1 84 ? -14.487 3.918 25.344 1.00 87.75 84 ASP A O 1
ATOM 645 N N . SER A 1 85 ? -16.585 3.531 25.973 1.00 92.94 85 SER A N 1
ATOM 646 C CA . SER A 1 85 ? -16.449 2.084 25.789 1.00 92.94 85 SER A CA 1
ATOM 647 C C . SER A 1 85 ? -16.456 1.671 24.316 1.00 92.94 85 SER A C 1
ATOM 649 O O . SER A 1 85 ? -16.000 0.572 24.002 1.00 92.94 85 SER A O 1
ATOM 651 N N . LYS A 1 86 ? -16.947 2.531 23.411 1.00 96.12 86 LYS A N 1
ATOM 652 C CA . LYS A 1 86 ? -17.180 2.204 21.993 1.00 96.12 86 LYS A CA 1
ATOM 653 C C . LYS A 1 86 ? -15.998 2.486 21.081 1.00 96.12 86 LYS A C 1
ATOM 655 O O . LYS A 1 86 ? -15.991 2.007 19.950 1.00 96.12 86 LYS A O 1
ATOM 660 N N . PHE A 1 87 ? -15.008 3.243 21.537 1.00 97.12 87 PHE A N 1
ATOM 661 C CA . PHE A 1 87 ? -13.805 3.536 20.767 1.00 97.12 87 PHE A CA 1
ATOM 662 C C . PHE A 1 87 ? -12.643 3.906 21.689 1.00 97.12 87 PHE A C 1
ATOM 664 O O . PHE A 1 87 ? -12.841 4.218 22.858 1.00 97.12 87 PHE A O 1
ATOM 671 N N . SER A 1 88 ? -11.427 3.882 21.160 1.00 95.38 88 SER A N 1
ATOM 672 C CA . SER A 1 88 ? -10.231 4.353 21.858 1.00 95.38 88 SER A CA 1
ATOM 673 C C . SER A 1 88 ? -9.387 5.248 20.967 1.00 95.38 88 SER A C 1
ATOM 675 O O . SER A 1 88 ? -9.346 5.101 19.740 1.00 95.38 88 SER A O 1
ATOM 677 N N . TYR A 1 89 ? -8.698 6.194 21.600 1.00 95.81 89 TYR A N 1
ATOM 678 C CA . TYR A 1 89 ? -7.655 6.966 20.947 1.00 95.81 89 TYR A CA 1
ATOM 679 C C . TYR A 1 89 ? -6.461 6.060 20.632 1.00 95.81 89 TYR A C 1
ATOM 681 O O . TYR A 1 89 ? -6.009 5.290 21.480 1.00 95.81 89 TYR A O 1
ATOM 689 N N . LYS A 1 90 ? -5.959 6.134 19.397 1.00 91.25 90 LYS A N 1
ATOM 690 C CA . LYS A 1 90 ? -4.825 5.324 18.942 1.00 91.25 90 LYS A CA 1
ATOM 691 C C . LYS A 1 90 ? -3.533 6.124 18.944 1.00 91.25 90 LYS A C 1
ATOM 693 O O . LYS A 1 90 ? -2.521 5.651 19.454 1.00 91.25 90 LYS A O 1
ATOM 698 N N . THR A 1 91 ? -3.540 7.282 18.291 1.00 87.56 91 THR A N 1
ATOM 699 C CA . THR A 1 91 ? -2.371 8.154 18.159 1.00 87.56 91 THR A CA 1
ATOM 700 C C . THR A 1 91 ? -2.786 9.506 17.591 1.00 87.56 91 THR A C 1
ATOM 702 O O . THR A 1 91 ? -3.916 9.686 17.138 1.00 87.56 91 THR A O 1
ATOM 705 N N . GLY A 1 92 ? -1.851 10.442 17.562 1.00 89.25 92 GLY A N 1
ATOM 706 C CA . GLY A 1 92 ? -2.041 11.740 16.952 1.00 89.25 92 GLY A CA 1
ATOM 707 C C . GLY A 1 92 ? -0.765 12.556 16.978 1.00 89.25 92 GLY A C 1
ATOM 708 O O . GLY A 1 92 ? 0.236 12.164 17.580 1.00 89.25 92 GLY A O 1
ATOM 709 N N . TYR A 1 93 ? -0.792 13.687 16.287 1.00 81.88 93 TYR A N 1
ATOM 710 C CA . TYR A 1 93 ? 0.331 14.613 16.261 1.00 81.88 93 TYR A CA 1
ATOM 711 C C . TYR A 1 93 ? -0.141 16.056 16.122 1.00 81.88 93 TYR A C 1
ATOM 713 O O . TYR A 1 93 ? -1.223 16.332 15.598 1.00 81.88 93 TYR A O 1
ATOM 721 N N . THR A 1 94 ? 0.703 16.983 16.567 1.00 84.50 94 THR A N 1
ATOM 722 C CA . THR A 1 94 ? 0.511 18.424 16.399 1.00 84.50 94 THR A CA 1
ATOM 723 C C . THR A 1 94 ? 1.607 19.015 15.523 1.00 84.50 94 THR A C 1
ATOM 725 O O . THR A 1 94 ? 2.755 18.573 15.534 1.00 84.50 94 THR A O 1
ATOM 728 N N . SER A 1 95 ? 1.251 20.013 14.717 1.00 76.62 95 SER A N 1
ATOM 729 C CA . SER A 1 95 ? 2.200 20.756 13.890 1.00 76.62 95 SER A CA 1
ATOM 730 C C . SER A 1 95 ? 1.627 22.122 13.526 1.00 76.62 95 SER A C 1
ATOM 732 O O . SER A 1 95 ? 0.547 22.201 12.945 1.00 76.62 95 SER A O 1
ATOM 734 N N . GLU A 1 96 ? 2.345 23.197 13.863 1.00 81.38 96 GLU A N 1
ATOM 735 C CA . GLU A 1 96 ? 2.016 24.575 13.461 1.00 81.38 96 GLU A CA 1
ATOM 736 C C . GLU A 1 96 ? 0.554 24.983 13.743 1.00 81.38 96 GLU A C 1
ATOM 738 O O . GLU A 1 96 ? -0.158 25.457 12.854 1.00 81.38 96 GLU A O 1
ATOM 743 N N . GLY A 1 97 ? 0.080 24.797 14.981 1.00 78.31 97 GLY A N 1
ATOM 744 C CA . GLY A 1 97 ? -1.304 25.122 15.352 1.00 78.31 97 GLY A CA 1
ATOM 745 C C . GLY A 1 97 ? -2.347 24.218 14.681 1.00 78.31 97 GLY A C 1
ATOM 746 O O . GLY A 1 97 ? -3.515 24.582 14.580 1.00 78.31 97 GLY A O 1
ATOM 747 N N . ARG A 1 98 ? -1.941 23.046 14.185 1.00 84.19 98 ARG A N 1
ATOM 748 C CA . ARG A 1 98 ? -2.833 21.983 13.711 1.00 84.19 98 ARG A CA 1
ATOM 749 C C . ARG A 1 98 ? -2.662 20.747 14.575 1.00 84.19 98 ARG A C 1
ATOM 751 O O . ARG A 1 98 ? -1.555 20.465 15.031 1.00 84.19 98 ARG A O 1
ATOM 758 N N . GLY A 1 99 ? -3.746 20.010 14.760 1.00 86.75 99 GLY A N 1
ATOM 759 C CA . GLY A 1 99 ? -3.764 18.741 15.477 1.00 86.75 99 GLY A CA 1
ATOM 760 C C . GLY A 1 99 ? -4.428 17.667 14.632 1.00 86.75 99 GLY A C 1
ATOM 761 O O . GLY A 1 99 ? -5.368 17.962 13.902 1.00 86.75 99 GLY A O 1
ATOM 762 N N . TYR A 1 100 ? -3.953 16.433 14.718 1.00 89.19 100 TYR A N 1
ATOM 763 C CA . TYR A 1 100 ? -4.519 15.300 13.990 1.00 89.19 100 TYR A CA 1
ATOM 764 C C . TYR A 1 100 ? -4.624 14.121 14.939 1.00 89.19 100 TYR A C 1
ATOM 766 O O . TYR A 1 100 ? -3.596 13.633 15.400 1.00 89.19 100 TYR A O 1
ATOM 774 N N . GLY A 1 101 ? -5.843 13.683 15.237 1.00 91.25 101 GLY A N 1
ATOM 775 C CA . GLY A 1 101 ? -6.104 12.528 16.088 1.00 91.25 101 GLY A CA 1
ATOM 776 C C . GLY A 1 101 ? -6.672 11.362 15.294 1.00 91.25 101 GLY A C 1
ATOM 777 O O . GLY A 1 101 ? -7.478 11.556 14.384 1.00 91.25 101 GLY A O 1
ATOM 778 N N . TYR A 1 102 ? -6.266 10.151 15.664 1.00 90.56 102 TYR A N 1
ATOM 779 C CA . TYR A 1 102 ? -6.695 8.893 15.064 1.00 90.56 102 TYR A CA 1
ATOM 780 C C . TYR A 1 102 ? -7.254 7.975 16.150 1.00 90.56 102 TYR A C 1
ATOM 782 O O . TYR A 1 102 ? -6.632 7.784 17.197 1.00 90.56 102 TYR A O 1
ATOM 790 N N . LEU A 1 103 ? -8.422 7.394 15.895 1.00 96.88 103 LEU A N 1
ATOM 791 C CA . LEU A 1 103 ? -9.183 6.583 16.842 1.00 96.88 103 LEU A CA 1
ATOM 792 C C . LEU A 1 103 ? -9.630 5.282 16.172 1.00 96.88 103 LEU A C 1
ATOM 794 O O . LEU A 1 103 ? -9.836 5.237 14.956 1.00 96.88 103 LEU A O 1
ATOM 798 N N . LYS A 1 104 ? -9.801 4.226 16.965 1.00 96.75 104 LYS A N 1
ATOM 799 C CA . LYS A 1 104 ? -10.362 2.943 16.521 1.00 96.75 104 LYS A CA 1
ATOM 800 C C . LYS A 1 104 ? -11.666 2.676 17.263 1.00 96.75 104 LYS A C 1
ATOM 802 O O . LYS A 1 104 ? -11.733 2.894 18.472 1.00 96.75 104 LYS A O 1
ATOM 807 N N . GLN A 1 105 ? -12.683 2.173 16.565 1.00 97.81 105 GLN A N 1
ATOM 808 C CA . GLN A 1 105 ? -13.844 1.582 17.231 1.00 97.81 105 GLN A CA 1
ATOM 809 C C . GLN A 1 105 ? -13.373 0.392 18.075 1.00 97.81 105 GLN A C 1
ATOM 811 O O . GLN A 1 105 ? -12.391 -0.261 17.726 1.00 97.81 105 GLN A O 1
ATOM 816 N N . GLN A 1 106 ? -14.045 0.099 19.183 1.00 97.25 106 GLN A N 1
ATOM 817 C CA . GLN A 1 106 ? -13.716 -1.042 20.030 1.00 97.25 106 GLN A CA 1
ATOM 818 C C . GLN A 1 106 ? -14.969 -1.681 20.632 1.00 97.25 106 GLN A C 1
ATOM 820 O O . GLN A 1 106 ? -16.021 -1.052 20.763 1.00 97.25 106 GLN A O 1
ATOM 825 N N . HIS A 1 107 ? -14.834 -2.939 21.039 1.00 96.50 107 HIS A N 1
ATOM 826 C CA . HIS A 1 107 ? -15.832 -3.661 21.819 1.00 96.50 107 HIS A CA 1
ATOM 827 C C . HIS A 1 107 ? -15.119 -4.492 22.890 1.00 96.50 107 HIS A C 1
ATOM 829 O O . HIS A 1 107 ? -14.127 -5.150 22.596 1.00 96.50 107 HIS A O 1
ATOM 835 N N . ASN A 1 108 ? -15.572 -4.434 24.146 1.00 94.88 108 ASN A N 1
ATOM 836 C CA . ASN A 1 108 ? -14.925 -5.107 25.287 1.00 94.88 108 ASN A CA 1
ATOM 837 C C . ASN A 1 108 ? -13.408 -4.832 25.400 1.00 94.88 108 ASN A C 1
ATOM 839 O O . ASN A 1 108 ? -12.638 -5.706 25.784 1.00 94.88 108 ASN A O 1
ATOM 843 N N . GLY A 1 109 ? -12.971 -3.619 25.037 1.00 94.62 109 GLY A N 1
ATOM 844 C CA . GLY A 1 109 ? -11.556 -3.223 25.050 1.00 94.62 109 GLY A CA 1
ATOM 845 C C . GLY A 1 109 ? -10.708 -3.770 23.894 1.00 94.62 109 GLY A C 1
ATOM 846 O O . GLY A 1 109 ? -9.520 -3.468 23.835 1.00 94.62 109 GLY A O 1
ATOM 847 N N . ILE A 1 110 ? -11.295 -4.533 22.966 1.00 97.38 110 ILE A N 1
ATOM 848 C CA . ILE A 1 110 ? -10.626 -5.028 21.757 1.00 97.38 110 ILE A CA 1
ATOM 849 C C . ILE A 1 110 ? -10.945 -4.074 20.597 1.00 97.38 110 ILE A C 1
ATOM 851 O O . ILE A 1 110 ? -12.127 -3.839 20.313 1.00 97.38 110 ILE A O 1
ATOM 855 N N . PRO A 1 111 ? -9.931 -3.502 19.926 1.00 97.69 111 PRO A N 1
ATOM 856 C CA . PRO A 1 111 ? -10.147 -2.563 18.838 1.00 97.69 111 PRO A CA 1
ATOM 857 C C . PRO A 1 111 ? -10.571 -3.275 17.550 1.00 97.69 111 PRO A C 1
ATOM 859 O O . PRO A 1 111 ? -10.279 -4.449 17.331 1.00 97.69 111 PRO A O 1
ATOM 862 N N . PHE A 1 112 ? -11.240 -2.540 16.672 1.00 97.50 112 PHE A N 1
ATOM 863 C CA . PHE A 1 112 ? -11.567 -2.978 15.324 1.00 97.50 112 PHE A CA 1
ATOM 864 C C . PHE A 1 112 ? -10.408 -2.657 14.374 1.00 97.50 112 PHE A C 1
ATOM 866 O O . PHE A 1 112 ? -9.843 -1.561 14.414 1.00 97.50 112 PHE A O 1
ATOM 873 N N . ALA A 1 113 ? -10.096 -3.579 13.470 1.00 94.19 113 ALA A N 1
ATOM 874 C CA . ALA A 1 113 ? -9.042 -3.421 12.474 1.00 94.19 113 ALA A CA 1
ATOM 875 C C . ALA A 1 113 ? -9.411 -2.422 11.374 1.00 94.19 113 ALA A C 1
ATOM 877 O O . ALA A 1 113 ? -8.589 -1.597 10.976 1.00 94.19 113 ALA A O 1
ATOM 878 N N . ASN A 1 114 ? -10.661 -2.469 10.905 1.00 93.50 114 ASN A N 1
ATOM 879 C CA . ASN A 1 114 ? -11.133 -1.723 9.736 1.00 93.50 114 ASN A CA 1
ATOM 880 C C . ASN A 1 114 ? -12.185 -0.639 10.048 1.00 93.50 114 ASN A C 1
ATOM 882 O O . ASN A 1 114 ? -12.652 0.026 9.126 1.00 93.50 114 ASN A O 1
ATOM 886 N N . ALA A 1 115 ? -12.521 -0.400 11.320 1.00 95.25 115 ALA A N 1
ATOM 887 C CA . ALA A 1 115 ? -13.444 0.660 11.737 1.00 95.25 115 ALA A CA 1
ATOM 888 C C . ALA A 1 115 ? -12.699 1.760 12.513 1.00 95.25 115 ALA A C 1
ATOM 890 O O . ALA A 1 115 ? -12.389 1.623 13.700 1.00 95.25 115 ALA A O 1
ATOM 891 N N . VAL A 1 116 ? -12.374 2.853 11.821 1.00 95.06 116 VAL A N 1
ATOM 892 C CA . VAL A 1 116 ? -11.457 3.900 12.298 1.00 95.06 116 VAL A CA 1
ATOM 893 C C . VAL A 1 116 ? -12.078 5.287 12.177 1.00 95.06 116 VAL A C 1
ATOM 895 O O . VAL A 1 116 ? -13.012 5.500 11.407 1.00 95.06 116 VAL A O 1
ATOM 898 N N . ALA A 1 117 ? -11.541 6.246 12.922 1.00 93.88 117 ALA A N 1
ATOM 899 C CA . ALA A 1 117 ? -11.903 7.650 12.821 1.00 93.88 117 ALA A CA 1
ATOM 900 C C . ALA A 1 117 ? -10.655 8.538 12.840 1.00 93.88 117 ALA A C 1
ATOM 902 O O . ALA A 1 117 ? -9.650 8.207 13.468 1.00 93.88 117 ALA A O 1
ATOM 903 N N . ASN A 1 118 ? -10.720 9.670 12.147 1.00 91.25 118 ASN A N 1
ATOM 904 C CA . ASN A 1 118 ? -9.692 10.701 12.164 1.00 91.25 118 ASN A CA 1
ATOM 905 C C . ASN A 1 118 ? -10.332 12.079 12.318 1.00 91.25 118 ASN A C 1
ATOM 907 O O . ASN A 1 118 ? -11.332 12.382 11.666 1.00 91.25 118 ASN A O 1
ATOM 911 N N . VAL A 1 119 ? -9.737 12.911 13.166 1.00 93.00 119 VAL A N 1
ATOM 912 C CA . VAL A 1 119 ? -10.153 14.297 13.383 1.00 93.00 119 VAL A CA 1
ATOM 913 C C . VAL A 1 119 ? -8.954 15.191 13.112 1.00 93.00 119 VAL A C 1
ATOM 915 O O . VAL A 1 119 ? -7.879 14.973 13.670 1.00 93.00 119 VAL A O 1
ATOM 918 N N . ALA A 1 120 ? -9.134 16.204 12.270 1.00 90.25 120 ALA A N 1
ATOM 919 C CA . ALA A 1 120 ? -8.150 17.261 12.103 1.00 90.25 120 ALA A CA 1
ATOM 920 C C . ALA A 1 120 ? -8.656 18.538 12.765 1.00 90.25 120 ALA A C 1
ATOM 922 O O . ALA A 1 120 ? -9.820 18.916 12.611 1.00 90.25 120 ALA A O 1
ATOM 923 N N . PHE A 1 121 ? -7.751 19.228 13.439 1.00 89.06 121 PHE A N 1
ATOM 924 C CA . PHE A 1 121 ? -7.975 20.480 14.136 1.00 89.06 121 PHE A CA 1
ATOM 925 C C . PHE A 1 121 ? -7.103 21.575 13.541 1.00 89.06 121 PHE A C 1
ATOM 927 O O . PHE A 1 121 ? -5.955 21.347 13.148 1.00 89.06 121 PHE A O 1
ATOM 934 N N . LYS A 1 122 ? -7.644 22.787 13.532 1.00 86.00 122 LYS A N 1
ATOM 935 C CA . LYS A 1 122 ? -6.871 24.019 13.438 1.00 86.00 122 LYS A CA 1
ATOM 936 C C . LYS A 1 122 ? -7.162 24.810 14.700 1.00 86.00 122 LYS A C 1
ATOM 938 O O . LYS A 1 122 ? -8.316 25.121 14.990 1.00 86.00 122 LYS A O 1
ATOM 943 N N . ASP A 1 123 ? -6.114 25.104 15.448 1.00 80.38 123 ASP A N 1
ATOM 944 C CA . ASP A 1 123 ? -6.195 25.493 16.845 1.00 80.38 123 ASP A CA 1
ATOM 945 C C . ASP A 1 123 ? -7.026 24.472 17.643 1.00 80.38 123 ASP A C 1
ATOM 947 O O . ASP A 1 123 ? -6.812 23.273 17.516 1.00 80.38 123 ASP A O 1
ATOM 951 N N . THR A 1 124 ? -8.018 24.907 18.419 1.00 79.06 124 THR A N 1
ATOM 952 C CA . THR A 1 124 ? -8.923 24.015 19.166 1.00 79.06 124 THR A CA 1
ATOM 953 C C . THR A 1 124 ? -10.213 23.684 18.405 1.00 79.06 124 THR A C 1
ATOM 955 O O . THR A 1 124 ? -11.175 23.219 19.010 1.00 79.06 124 THR A O 1
ATOM 958 N N . GLN A 1 125 ? -10.295 23.993 17.106 1.00 87.75 125 GLN A N 1
ATOM 959 C CA . GLN A 1 125 ? -11.517 23.839 16.310 1.00 87.75 125 GLN A CA 1
ATOM 960 C C . GLN A 1 125 ? -11.367 22.690 15.304 1.00 87.75 125 GLN A C 1
ATOM 962 O O . GLN A 1 125 ? -10.378 22.673 14.560 1.00 87.75 125 GLN A O 1
ATOM 967 N N . PRO A 1 126 ? -12.326 21.749 15.228 1.00 89.62 126 PRO A N 1
ATOM 968 C CA . PRO A 1 126 ? -12.301 20.698 14.219 1.00 89.62 126 PRO A CA 1
ATOM 969 C C . PRO A 1 126 ? -12.467 21.319 12.825 1.00 89.62 126 PRO A C 1
ATOM 971 O O . PRO A 1 126 ? -13.318 22.180 12.611 1.00 89.62 126 PRO A O 1
ATOM 974 N N . VAL A 1 127 ? -11.647 20.891 11.865 1.00 90.81 127 VAL A N 1
ATOM 975 C CA . VAL A 1 127 ? -11.704 21.336 10.459 1.00 90.81 127 VAL A CA 1
ATOM 976 C C . VAL A 1 127 ? -12.169 20.230 9.524 1.00 90.81 127 VAL A C 1
ATOM 978 O O . VAL A 1 127 ? -12.870 20.509 8.547 1.00 90.81 127 VAL A O 1
ATOM 981 N N . SER A 1 128 ? -11.847 18.977 9.843 1.00 88.88 128 SER A N 1
ATOM 982 C CA . SER A 1 128 ? -12.351 17.811 9.127 1.00 88.88 128 SER A CA 1
ATOM 983 C C . SER A 1 128 ? -12.494 16.608 10.043 1.00 88.88 128 SER A C 1
ATOM 985 O O . SER A 1 128 ? -11.741 16.449 11.003 1.00 88.88 128 SER A O 1
ATOM 987 N N . PHE A 1 129 ? -13.442 15.747 9.697 1.00 92.31 129 PHE A N 1
ATOM 988 C CA . PHE A 1 129 ? -13.694 14.494 10.383 1.00 92.31 129 PHE A CA 1
ATOM 989 C C . PHE A 1 129 ? -14.018 13.402 9.372 1.00 92.31 129 PHE A C 1
ATOM 991 O O . PHE A 1 129 ? -14.925 13.569 8.555 1.00 92.31 129 PHE A O 1
ATOM 998 N N . GLY A 1 130 ? -13.294 12.291 9.439 1.00 88.12 130 GLY A N 1
ATOM 999 C CA . GLY A 1 130 ? -13.607 11.073 8.703 1.00 88.12 130 GLY A CA 1
ATOM 1000 C C . GLY A 1 130 ? -13.832 9.914 9.664 1.00 88.12 130 GLY A C 1
ATOM 1001 O O . GLY A 1 130 ? -13.084 9.775 10.628 1.00 88.12 130 GLY A O 1
ATOM 1002 N N . ASN A 1 131 ? -14.829 9.067 9.416 1.00 93.38 131 ASN A N 1
ATOM 1003 C CA . ASN A 1 131 ? -14.994 7.828 10.181 1.00 93.38 131 ASN A CA 1
ATOM 1004 C C . ASN A 1 131 ? -15.639 6.707 9.359 1.00 93.38 131 ASN A C 1
ATOM 1006 O O . ASN A 1 131 ? -16.449 6.970 8.468 1.00 93.38 131 ASN A O 1
ATOM 1010 N N . SER A 1 132 ? -15.287 5.474 9.708 1.00 94.12 132 SER A N 1
ATOM 1011 C CA . SER A 1 132 ? -15.826 4.221 9.173 1.00 94.12 132 SER A CA 1
ATOM 1012 C C . SER A 1 132 ? -16.374 3.319 10.289 1.00 94.12 132 SER A C 1
ATOM 1014 O O . SER A 1 132 ? -16.322 2.093 10.194 1.00 94.12 132 SER A O 1
ATOM 1016 N N . PHE A 1 133 ? -16.844 3.916 11.392 1.00 96.94 133 PHE A N 1
ATOM 1017 C CA . PHE A 1 133 ? -17.423 3.159 12.503 1.00 96.94 133 PHE A CA 1
ATOM 1018 C C . PHE A 1 133 ? -18.690 2.435 12.044 1.00 96.94 133 PHE A C 1
ATOM 1020 O O . PHE A 1 133 ? -19.482 2.970 11.267 1.00 96.94 133 PHE A O 1
ATOM 1027 N N . VAL A 1 134 ? -18.874 1.209 12.525 1.00 96.12 134 VAL A N 1
ATOM 1028 C CA . VAL A 1 134 ? -19.986 0.338 12.140 1.00 96.12 134 VAL A CA 1
ATOM 1029 C C . VAL A 1 134 ? -20.976 0.171 13.285 1.00 96.12 134 VAL A C 1
ATOM 1031 O O . VAL A 1 134 ? -20.595 0.195 14.453 1.00 96.12 134 VAL A O 1
ATOM 1034 N N . ASP A 1 135 ? -22.244 -0.045 12.949 1.00 94.06 135 ASP A N 1
ATOM 1035 C CA . ASP A 1 135 ? -23.252 -0.539 13.888 1.00 94.06 135 ASP A CA 1
ATOM 1036 C C . ASP A 1 135 ? -23.498 -2.026 13.584 1.00 94.06 135 ASP A C 1
ATOM 1038 O O . ASP A 1 135 ? -24.205 -2.353 12.625 1.00 94.06 135 ASP A O 1
ATOM 1042 N N . PRO A 1 136 ? -22.801 -2.941 14.276 1.00 93.19 136 PRO A N 1
ATOM 1043 C CA . PRO A 1 136 ? -22.772 -4.340 13.887 1.00 93.19 136 PRO A CA 1
ATOM 1044 C C . PRO A 1 136 ? -24.073 -5.058 14.243 1.00 93.19 136 PRO A C 1
ATOM 1046 O O . PRO A 1 136 ? -24.591 -4.947 15.351 1.00 93.19 136 PRO A O 1
ATOM 1049 N N . SER A 1 137 ? -24.558 -5.883 13.315 1.00 91.94 137 SER A N 1
ATOM 1050 C CA . SER A 1 137 ? -25.740 -6.731 13.528 1.00 91.94 137 SER A CA 1
ATOM 1051 C C . SER A 1 137 ? -25.476 -7.883 14.503 1.00 91.94 137 SER A C 1
ATOM 1053 O O . SER A 1 137 ? -26.381 -8.329 15.208 1.00 91.94 137 SER A O 1
ATOM 1055 N N . ASN A 1 138 ? -24.231 -8.363 14.536 1.00 95.94 138 ASN A N 1
ATOM 1056 C CA . ASN A 1 138 ? -23.750 -9.419 15.414 1.00 95.94 138 ASN A CA 1
ATOM 1057 C C . ASN A 1 138 ? -22.239 -9.260 15.628 1.00 95.94 138 ASN A C 1
ATOM 1059 O O . ASN A 1 138 ? -21.514 -8.970 14.676 1.00 95.94 138 ASN A O 1
ATOM 1063 N N . ILE A 1 139 ? -21.766 -9.493 16.852 1.00 97.69 139 ILE A N 1
ATOM 1064 C CA . ILE A 1 139 ? -20.342 -9.461 17.205 1.00 97.69 139 ILE A CA 1
ATOM 1065 C C . ILE A 1 139 ? -19.963 -10.816 17.804 1.00 97.69 139 ILE A C 1
ATOM 1067 O O . ILE A 1 139 ? -20.681 -11.329 18.662 1.00 97.69 139 ILE A O 1
ATOM 1071 N N . ALA A 1 140 ? -18.858 -11.399 17.337 1.00 97.69 140 ALA A N 1
ATOM 1072 C CA . ALA A 1 140 ? -18.285 -12.621 17.899 1.00 97.69 140 ALA A CA 1
ATOM 1073 C C . ALA A 1 140 ? -17.880 -12.456 19.380 1.00 97.69 140 ALA A C 1
ATOM 1075 O O . ALA A 1 140 ? -17.665 -11.341 19.854 1.00 97.69 140 ALA A O 1
ATOM 1076 N N . ASP A 1 141 ? -17.764 -13.569 20.110 1.00 97.62 141 ASP A N 1
ATOM 1077 C CA . ASP A 1 141 ? -17.306 -13.541 21.504 1.00 97.62 141 ASP A CA 1
ATOM 1078 C C . ASP A 1 141 ? -15.867 -13.006 21.581 1.00 97.62 141 ASP A C 1
ATOM 1080 O O . ASP A 1 141 ? -15.024 -13.343 20.756 1.00 97.62 141 ASP A O 1
ATOM 1084 N N . SER A 1 142 ? -15.569 -12.180 22.585 1.00 97.38 142 SER A N 1
ATOM 1085 C CA . SER A 1 142 ? -14.226 -11.618 22.801 1.00 97.38 142 SER A CA 1
ATOM 1086 C C . SER A 1 142 ? -13.174 -12.648 23.233 1.00 97.38 142 SER A C 1
ATOM 1088 O O . SER A 1 142 ? -11.986 -12.325 23.272 1.00 97.38 142 SER A O 1
ATOM 1090 N N . THR A 1 143 ? -13.588 -13.862 23.598 1.00 97.69 143 THR A N 1
ATOM 1091 C CA . THR A 1 143 ? -12.704 -14.933 24.060 1.00 97.69 143 THR A CA 1
ATOM 1092 C C . THR A 1 143 ? -12.369 -15.873 22.904 1.00 97.69 143 THR A C 1
ATOM 1094 O O . THR A 1 143 ? -13.235 -16.644 22.490 1.00 97.69 143 THR A O 1
ATOM 1097 N N . PRO A 1 144 ? -11.126 -15.882 22.395 1.00 97.81 144 PRO A N 1
ATOM 1098 C CA . PRO A 1 144 ? -10.761 -16.760 21.291 1.00 97.81 144 PRO A CA 1
ATOM 1099 C C . PRO A 1 144 ? -10.884 -18.234 21.704 1.00 97.81 144 PRO A C 1
ATOM 1101 O O . PRO A 1 144 ? -10.486 -18.620 22.805 1.00 97.81 144 PRO A O 1
ATOM 1104 N N . THR A 1 145 ? -11.412 -19.070 20.810 1.00 98.31 145 THR A N 1
ATOM 1105 C CA . THR A 1 145 ? -11.509 -20.531 21.013 1.00 98.31 145 THR A CA 1
ATOM 1106 C C . THR A 1 145 ? -10.565 -21.318 20.108 1.00 98.31 145 THR A C 1
ATOM 1108 O O . THR A 1 145 ? -10.344 -22.503 20.347 1.00 98.31 145 THR A O 1
ATOM 1111 N N . PHE A 1 146 ? -10.007 -20.673 19.082 1.00 98.12 146 PHE A N 1
ATOM 1112 C CA . PHE A 1 146 ? -8.995 -21.231 18.194 1.00 98.12 146 PHE A CA 1
ATOM 1113 C C . PHE A 1 146 ? -7.592 -20.844 18.676 1.00 98.12 146 PHE A C 1
ATOM 1115 O O . PHE A 1 146 ? -7.339 -19.682 19.013 1.00 98.12 146 PHE A O 1
ATOM 1122 N N . ASP A 1 147 ? -6.682 -21.818 18.726 1.00 97.88 147 ASP A N 1
ATOM 1123 C CA . ASP A 1 147 ? -5.329 -21.625 19.248 1.00 97.88 147 ASP A CA 1
ATOM 1124 C C . ASP A 1 147 ? -4.495 -20.711 18.335 1.00 97.88 147 ASP A C 1
ATOM 1126 O O . ASP A 1 147 ? -4.477 -20.862 17.113 1.00 97.88 147 ASP A O 1
ATOM 1130 N N . VAL A 1 148 ? -3.773 -19.762 18.936 1.00 97.50 148 VAL A N 1
ATOM 1131 C CA . VAL A 1 148 ? -2.987 -18.767 18.191 1.00 97.50 148 VAL A CA 1
ATOM 1132 C C . VAL A 1 148 ? -1.828 -19.395 17.408 1.00 97.50 148 VAL A C 1
ATOM 1134 O O . VAL A 1 148 ? -1.497 -18.917 16.326 1.00 97.50 148 VAL A O 1
ATOM 1137 N N . LYS A 1 149 ? -1.233 -20.500 17.883 1.00 97.56 149 LYS A N 1
ATOM 1138 C CA . LYS A 1 149 ? -0.157 -21.185 17.145 1.00 97.56 149 LYS A CA 1
ATOM 1139 C C . LYS A 1 149 ? -0.715 -21.884 15.914 1.00 97.56 149 LYS A C 1
ATOM 1141 O O . LYS A 1 149 ? -0.110 -21.807 14.850 1.00 97.56 149 LYS A O 1
ATOM 1146 N N . GLN A 1 150 ? -1.897 -22.486 16.035 1.00 98.00 150 GLN A N 1
ATOM 1147 C CA . GLN A 1 150 ? -2.616 -23.028 14.880 1.00 98.00 150 GLN A CA 1
ATOM 1148 C C . GLN A 1 150 ? -3.013 -21.919 13.894 1.00 98.00 150 GLN A C 1
ATOM 1150 O O . GLN A 1 150 ? -2.910 -22.111 12.685 1.00 98.00 150 GLN A O 1
ATOM 1155 N N . ALA A 1 151 ? -3.409 -20.739 14.383 1.00 98.19 151 ALA A N 1
ATOM 1156 C CA . ALA A 1 151 ? -3.708 -19.592 13.524 1.00 98.19 151 ALA A CA 1
ATOM 1157 C C . ALA A 1 151 ? -2.467 -19.105 12.752 1.00 98.19 151 ALA A C 1
ATOM 1159 O O . ALA A 1 151 ? -2.567 -18.804 11.562 1.00 98.19 151 ALA A O 1
ATOM 1160 N N . ILE A 1 152 ? -1.291 -19.093 13.393 1.00 98.19 152 ILE A N 1
ATOM 1161 C CA . ILE A 1 152 ? -0.009 -18.808 12.730 1.00 98.19 152 ILE A CA 1
ATOM 1162 C C . ILE A 1 152 ? 0.254 -19.823 11.613 1.00 98.19 152 ILE A C 1
ATOM 1164 O O . ILE A 1 152 ? 0.557 -19.417 10.493 1.00 98.19 152 ILE A O 1
ATOM 1168 N N . GLU A 1 153 ? 0.087 -21.122 11.873 1.00 98.12 153 GLU A N 1
ATOM 1169 C CA . GLU A 1 153 ? 0.275 -22.165 10.853 1.00 98.12 153 GLU A CA 1
ATOM 1170 C C . GLU A 1 153 ? -0.661 -21.976 9.649 1.00 98.12 153 GLU A C 1
ATOM 1172 O O . GLU A 1 153 ? -0.224 -22.112 8.502 1.00 98.12 153 GLU A O 1
ATOM 1177 N N . VAL A 1 154 ? -1.926 -21.609 9.888 1.00 97.62 154 VAL A N 1
ATOM 1178 C CA . VAL A 1 154 ? -2.884 -21.275 8.820 1.00 97.62 154 VAL A CA 1
ATOM 1179 C C . VAL A 1 154 ? -2.392 -20.083 7.998 1.00 97.62 154 VAL A C 1
ATOM 1181 O O . VAL A 1 154 ? -2.362 -20.163 6.767 1.00 97.62 154 VAL A O 1
ATOM 1184 N N . ALA A 1 155 ? -1.986 -18.994 8.656 1.00 96.75 155 ALA A N 1
ATOM 1185 C CA . ALA A 1 155 ? -1.525 -17.782 7.984 1.00 96.75 155 ALA A CA 1
ATOM 1186 C C . ALA A 1 155 ? -0.246 -18.032 7.164 1.00 96.75 155 ALA A C 1
ATOM 1188 O O . ALA A 1 155 ? -0.179 -17.647 5.996 1.00 96.75 155 ALA A O 1
ATOM 1189 N N . GLU A 1 156 ? 0.743 -18.729 7.730 1.00 96.50 156 GLU A N 1
ATOM 1190 C CA . GLU A 1 156 ? 1.979 -19.099 7.030 1.00 96.50 156 GLU A CA 1
ATOM 1191 C C . GLU A 1 156 ? 1.705 -19.979 5.808 1.00 96.50 156 GLU A C 1
ATOM 1193 O O . GLU A 1 156 ? 2.265 -19.746 4.734 1.00 96.50 156 GLU A O 1
ATOM 1198 N N . ALA A 1 157 ? 0.825 -20.975 5.944 1.00 95.12 157 ALA A N 1
ATOM 1199 C CA . ALA A 1 157 ? 0.489 -21.883 4.854 1.00 95.12 157 ALA A CA 1
ATOM 1200 C C . ALA A 1 157 ? -0.283 -21.187 3.724 1.00 95.12 157 ALA A C 1
ATOM 1202 O O . ALA A 1 157 ? -0.058 -21.500 2.552 1.00 95.12 157 ALA A O 1
ATOM 1203 N N . ALA A 1 158 ? -1.191 -20.268 4.063 1.00 92.50 158 ALA A N 1
ATOM 1204 C CA . ALA A 1 158 ? -1.999 -19.531 3.096 1.00 92.50 158 ALA A CA 1
ATOM 1205 C C . ALA A 1 158 ? -1.192 -18.464 2.343 1.00 92.50 158 ALA A C 1
ATOM 1207 O O . ALA A 1 158 ? -1.410 -18.257 1.150 1.00 92.50 158 ALA A O 1
ATOM 1208 N N . LEU A 1 159 ? -0.263 -17.799 3.034 1.00 90.19 159 LEU A N 1
ATOM 1209 C CA . LEU A 1 159 ? 0.503 -16.665 2.506 1.00 90.19 159 LEU A CA 1
ATOM 1210 C C . LEU A 1 159 ? 1.920 -17.047 2.063 1.00 90.19 159 LEU A C 1
ATOM 1212 O O . LEU A 1 159 ? 2.676 -16.191 1.607 1.00 90.19 159 LEU A O 1
ATOM 1216 N N . GLU A 1 160 ? 2.265 -18.331 2.186 1.00 90.06 160 GLU A N 1
ATOM 1217 C CA . GLU A 1 160 ? 3.547 -18.917 1.787 1.00 90.06 160 GLU A CA 1
ATOM 1218 C C . GLU A 1 160 ? 4.748 -18.190 2.414 1.00 90.06 160 GLU A C 1
ATOM 1220 O O . GLU A 1 160 ? 5.799 -18.068 1.795 1.00 90.06 160 GLU A O 1
ATOM 1225 N N . GLY A 1 161 ? 4.599 -17.676 3.634 1.00 90.19 161 GLY A N 1
ATOM 1226 C CA . GLY A 1 161 ? 5.621 -16.894 4.330 1.00 90.19 161 GLY A CA 1
ATOM 1227 C C . GLY A 1 161 ? 5.885 -17.396 5.742 1.00 90.19 161 GLY A C 1
ATOM 1228 O O . GLY A 1 161 ? 5.449 -18.481 6.127 1.00 90.19 161 GLY A O 1
ATOM 1229 N N . LYS A 1 162 ? 6.620 -16.596 6.517 1.00 95.12 162 LYS A N 1
ATOM 1230 C CA . LYS A 1 162 ? 6.907 -16.868 7.924 1.00 95.12 162 LYS A CA 1
ATOM 1231 C C . LYS A 1 162 ? 6.445 -15.746 8.827 1.00 95.12 162 LYS A C 1
ATOM 1233 O O . LYS A 1 162 ? 6.611 -14.569 8.500 1.00 95.12 162 LYS A O 1
ATOM 1238 N N . HIS A 1 163 ? 5.856 -16.132 9.951 1.00 94.81 163 HIS A N 1
ATOM 1239 C CA . HIS A 1 163 ? 5.570 -15.208 11.027 1.00 94.81 163 HIS A CA 1
ATOM 1240 C C . HIS A 1 163 ? 6.871 -14.573 11.528 1.00 94.81 163 HIS A C 1
ATOM 1242 O O . HIS A 1 163 ? 7.917 -15.225 11.565 1.00 94.81 163 HIS A O 1
ATOM 1248 N N . ASN A 1 164 ? 6.823 -13.280 11.835 1.00 87.69 164 ASN A N 1
ATOM 1249 C CA . ASN A 1 164 ? 7.952 -12.551 12.405 1.00 87.69 164 ASN A CA 1
ATOM 1250 C C . ASN A 1 164 ? 7.889 -12.573 13.942 1.00 87.69 164 ASN A C 1
ATOM 1252 O O . ASN A 1 164 ? 7.004 -13.181 14.524 1.00 87.69 164 ASN A O 1
ATOM 1256 N N . ASP A 1 165 ? 8.820 -11.895 14.611 1.00 88.69 165 ASP A N 1
ATOM 1257 C CA . ASP A 1 165 ? 8.889 -11.879 16.081 1.00 88.69 165 ASP A CA 1
ATOM 1258 C C . ASP A 1 165 ? 7.854 -10.935 16.743 1.00 88.69 165 ASP A C 1
ATOM 1260 O O . ASP A 1 165 ? 8.021 -10.539 17.899 1.00 88.69 165 ASP A O 1
ATOM 1264 N N . ILE A 1 166 ? 6.815 -10.506 16.014 1.00 89.06 166 ILE A N 1
ATOM 1265 C CA . ILE A 1 166 ? 5.768 -9.618 16.536 1.00 89.06 166 ILE A CA 1
ATOM 1266 C C . ILE A 1 166 ? 4.611 -10.474 17.032 1.00 89.06 166 ILE A C 1
ATOM 1268 O O . ILE A 1 166 ? 3.894 -11.054 16.229 1.00 89.06 166 ILE A O 1
ATOM 1272 N N . GLU A 1 167 ? 4.402 -10.497 18.346 1.00 93.44 167 GLU A N 1
ATOM 1273 C CA . GLU A 1 167 ? 3.310 -11.250 18.969 1.00 93.44 167 GLU A CA 1
ATOM 1274 C C . GLU A 1 167 ? 1.944 -10.934 18.329 1.00 93.44 167 GLU A C 1
ATOM 1276 O O . GLU A 1 167 ? 1.588 -9.752 18.213 1.00 93.44 167 GLU A O 1
ATOM 1281 N N . PRO A 1 168 ? 1.157 -11.959 17.940 1.00 96.25 168 PRO A N 1
ATOM 1282 C CA . PRO A 1 168 ? -0.183 -11.749 17.417 1.00 96.25 168 PRO A CA 1
ATOM 1283 C C . PRO A 1 168 ? -1.086 -11.029 18.416 1.00 96.25 168 PRO A C 1
ATOM 1285 O O . PRO A 1 168 ? -1.075 -11.309 19.618 1.00 96.25 168 PRO A O 1
ATOM 1288 N N . THR A 1 169 ? -1.919 -10.128 17.908 1.00 97.00 169 THR A N 1
ATOM 1289 C CA . THR A 1 169 ? -2.934 -9.429 18.703 1.00 97.00 169 THR A CA 1
ATOM 1290 C C . THR A 1 169 ? -4.333 -9.919 18.352 1.00 97.00 169 THR A C 1
ATOM 1292 O O . THR A 1 169 ? -4.539 -10.620 17.362 1.00 97.00 169 THR A O 1
ATOM 1295 N N . LEU A 1 170 ? -5.311 -9.547 19.176 1.00 98.19 170 LEU A N 1
ATOM 1296 C CA . LEU A 1 170 ? -6.722 -9.709 18.849 1.00 98.19 170 LEU A CA 1
ATOM 1297 C C . LEU A 1 170 ? -7.279 -8.382 18.349 1.00 98.19 170 LEU A C 1
ATOM 1299 O O . LEU A 1 170 ? -7.162 -7.367 19.039 1.00 98.19 170 LEU A O 1
ATOM 1303 N N . GLU A 1 171 ? -7.924 -8.405 17.189 1.00 98.19 171 GLU A N 1
ATOM 1304 C CA . GLU A 1 171 ? -8.730 -7.289 16.694 1.00 98.19 171 GLU A CA 1
ATOM 1305 C C . GLU A 1 171 ? -10.056 -7.806 16.125 1.00 98.19 171 GLU A C 1
ATOM 1307 O O . GLU A 1 171 ? -10.154 -8.924 15.607 1.00 98.19 171 GLU A O 1
ATOM 1312 N N . TYR A 1 172 ? -11.093 -6.979 16.221 1.00 98.38 172 TYR A N 1
ATOM 1313 C CA . TYR A 1 172 ? -12.368 -7.234 15.565 1.00 98.38 172 TYR A CA 1
ATOM 1314 C C . TYR A 1 172 ? -12.316 -6.817 14.094 1.00 98.38 172 TYR A C 1
ATOM 1316 O O . TYR A 1 172 ? -11.817 -5.746 13.752 1.00 98.38 172 TYR A O 1
ATOM 1324 N N . LEU A 1 173 ? -12.886 -7.630 13.214 1.00 97.81 173 LEU A N 1
ATOM 1325 C CA . LEU A 1 173 ? -12.974 -7.358 11.786 1.00 97.81 173 LEU A CA 1
ATOM 1326 C C . LEU A 1 173 ? -14.446 -7.242 11.386 1.00 97.81 173 LEU A C 1
ATOM 1328 O O . LEU A 1 173 ? -15.181 -8.232 11.414 1.00 97.81 173 LEU A O 1
ATOM 1332 N N . ALA A 1 174 ? -14.880 -6.039 11.003 1.00 97.44 174 ALA A N 1
ATOM 1333 C CA . ALA A 1 174 ? -16.208 -5.845 10.427 1.00 97.44 174 ALA A CA 1
ATOM 1334 C C . ALA A 1 174 ? -16.277 -6.506 9.045 1.00 97.44 174 ALA A C 1
ATOM 1336 O O . ALA A 1 174 ? -15.325 -6.408 8.268 1.00 97.44 174 ALA A O 1
ATOM 1337 N N . ARG A 1 175 ? -17.397 -7.163 8.742 1.00 95.06 175 ARG A N 1
ATOM 1338 C CA . ARG A 1 175 ? -17.624 -7.940 7.516 1.00 95.06 175 ARG A CA 1
ATOM 1339 C C . ARG A 1 175 ? -18.729 -7.310 6.656 1.00 95.06 175 ARG A C 1
ATOM 1341 O O . ARG A 1 175 ? -19.560 -6.561 7.176 1.00 95.06 175 ARG A O 1
ATOM 1348 N N . PRO A 1 176 ? -18.772 -7.606 5.343 1.00 91.06 176 PRO A N 1
ATOM 1349 C CA . PRO A 1 176 ? -19.744 -6.999 4.427 1.00 91.06 176 PRO A CA 1
ATOM 1350 C C . PRO A 1 176 ? -21.200 -7.404 4.690 1.00 91.06 176 PRO A C 1
ATOM 1352 O O . PRO A 1 176 ? -22.114 -6.704 4.268 1.00 91.06 176 PRO A O 1
ATOM 1355 N N . ASP A 1 177 ? -21.431 -8.507 5.402 1.00 92.31 177 ASP A N 1
ATOM 1356 C CA . ASP A 1 177 ? -22.763 -8.938 5.840 1.00 92.31 177 ASP A CA 1
ATOM 1357 C C . ASP A 1 177 ? -23.259 -8.195 7.098 1.00 92.31 177 ASP A C 1
ATOM 1359 O O . ASP A 1 177 ? -24.357 -8.462 7.583 1.00 92.31 177 ASP A O 1
ATOM 1363 N N . GLY A 1 178 ? -22.460 -7.262 7.629 1.00 93.25 178 GLY A N 1
ATOM 1364 C CA . GLY A 1 178 ? -22.755 -6.517 8.851 1.00 93.25 178 GLY A CA 1
ATOM 1365 C C . GLY A 1 178 ? -22.442 -7.279 10.141 1.00 93.25 178 GLY A C 1
ATOM 1366 O O . GLY A 1 178 ? -22.781 -6.786 11.222 1.00 93.25 178 GLY A O 1
ATOM 1367 N N . SER A 1 179 ? -21.837 -8.466 10.064 1.00 96.88 179 SER A N 1
ATOM 1368 C CA . SER A 1 179 ? -21.296 -9.175 11.227 1.00 96.88 179 SER A CA 1
ATOM 1369 C C . SER A 1 179 ? -19.871 -8.716 11.553 1.00 96.88 179 SER A C 1
ATOM 1371 O O . SER A 1 179 ? -19.212 -8.035 10.763 1.00 96.88 179 SER A O 1
ATOM 1373 N N . VAL A 1 180 ? -19.384 -9.078 12.739 1.00 98.00 180 VAL A N 1
ATOM 1374 C CA . VAL A 1 180 ? -18.021 -8.786 13.187 1.00 98.00 180 VAL A CA 1
ATOM 1375 C C . VAL A 1 180 ? -17.381 -10.062 13.713 1.00 98.00 180 VAL A C 1
ATOM 1377 O O . VAL A 1 180 ? -17.911 -10.694 14.628 1.00 98.00 180 VAL A O 1
ATOM 1380 N N . ALA A 1 181 ? -16.230 -10.418 13.149 1.00 98.25 181 ALA A N 1
ATOM 1381 C CA . ALA A 1 181 ? -15.422 -11.551 13.588 1.00 98.25 181 ALA A CA 1
ATOM 1382 C C . ALA A 1 181 ? -14.342 -11.092 14.572 1.00 98.25 181 ALA A C 1
ATOM 1384 O O . ALA A 1 181 ? -13.752 -10.029 14.383 1.00 98.25 181 ALA A O 1
ATOM 1385 N N . LEU A 1 182 ? -14.055 -11.894 15.596 1.00 98.69 182 LEU A N 1
ATOM 1386 C CA . LEU A 1 182 ? -12.822 -11.753 16.368 1.00 98.69 182 LEU A CA 1
ATOM 1387 C C . LEU A 1 182 ? -11.700 -12.421 15.573 1.00 98.69 182 LEU A C 1
ATOM 1389 O O . LEU A 1 182 ? -11.883 -13.539 15.097 1.00 98.69 182 LEU A O 1
ATOM 1393 N N . THR A 1 183 ? -10.549 -11.769 15.430 1.00 98.69 183 THR A N 1
ATOM 1394 C CA . THR A 1 183 ? -9.440 -12.298 14.626 1.00 98.69 183 THR A CA 1
ATOM 1395 C C . THR A 1 183 ? -8.117 -12.257 15.376 1.00 98.69 183 THR A C 1
ATOM 1397 O O . THR A 1 183 ? -7.834 -11.295 16.089 1.00 98.69 183 THR A O 1
ATOM 1400 N N . HIS A 1 184 ? -7.305 -13.297 15.186 1.00 98.50 184 HIS A N 1
ATOM 1401 C CA . HIS A 1 184 ? -5.869 -13.251 15.439 1.00 98.50 184 HIS A CA 1
ATOM 1402 C C . HIS A 1 184 ? -5.211 -12.475 14.299 1.00 98.50 184 HIS A C 1
ATOM 1404 O O . HIS A 1 184 ? -5.322 -12.865 13.132 1.00 98.50 184 HIS A O 1
ATOM 1410 N N . VAL A 1 185 ? -4.538 -11.383 14.645 1.00 97.94 185 VAL A N 1
ATOM 1411 C CA . VAL A 1 185 ? -3.827 -10.503 13.718 1.00 97.94 185 VAL A CA 1
ATOM 1412 C C . VAL A 1 185 ? -2.365 -10.918 13.683 1.00 97.94 185 VAL A C 1
ATOM 1414 O O . VAL A 1 185 ? -1.643 -10.768 14.668 1.00 97.94 185 VAL A O 1
ATOM 1417 N N . ILE A 1 186 ? -1.937 -11.486 12.558 1.00 97.94 186 ILE A N 1
ATOM 1418 C CA . ILE A 1 186 ? -0.643 -12.162 12.437 1.00 97.94 186 ILE A CA 1
ATOM 1419 C C . ILE A 1 186 ? 0.132 -11.553 11.279 1.00 97.94 186 ILE A C 1
ATOM 1421 O O . ILE A 1 186 ? -0.316 -11.591 10.135 1.00 97.94 186 ILE A O 1
ATOM 1425 N N . GLN A 1 187 ? 1.331 -11.042 11.541 1.00 95.69 187 GLN A N 1
ATOM 1426 C CA . GLN A 1 187 ? 2.205 -10.608 10.459 1.00 95.69 187 GLN A CA 1
ATOM 1427 C C . GLN A 1 187 ? 2.959 -11.790 9.860 1.00 95.69 187 GLN A C 1
ATOM 1429 O O . GLN A 1 187 ? 3.611 -12.541 10.585 1.00 95.69 187 GLN A O 1
ATOM 1434 N N . VAL A 1 188 ? 2.896 -11.926 8.537 1.00 94.19 188 VAL A N 1
ATOM 1435 C CA . VAL A 1 188 ? 3.579 -12.965 7.764 1.00 94.19 188 VAL A CA 1
ATOM 1436 C C . VAL A 1 188 ? 4.419 -12.305 6.681 1.00 94.19 188 VAL A C 1
ATOM 1438 O O . VAL A 1 188 ? 3.913 -11.554 5.847 1.00 94.19 188 VAL A O 1
ATOM 1441 N N . LYS A 1 189 ? 5.717 -12.602 6.683 1.00 86.81 189 LYS A N 1
ATOM 1442 C CA . LYS A 1 189 ? 6.677 -12.094 5.708 1.00 86.81 189 LYS A CA 1
ATOM 1443 C C . LYS A 1 189 ? 7.239 -13.238 4.878 1.00 86.81 189 LYS A C 1
ATOM 1445 O O . LYS A 1 189 ? 7.749 -14.217 5.421 1.00 86.81 189 LYS A O 1
ATOM 1450 N N . ASN A 1 190 ? 7.208 -13.099 3.560 1.00 81.50 190 ASN A N 1
ATOM 1451 C CA . ASN A 1 190 ? 7.968 -13.951 2.656 1.00 81.50 190 ASN A CA 1
ATOM 1452 C C . ASN A 1 190 ? 9.094 -13.106 2.050 1.00 81.50 190 ASN A C 1
ATOM 1454 O O . ASN A 1 190 ? 8.843 -12.194 1.268 1.00 81.50 190 ASN A O 1
ATOM 1458 N N . ASN A 1 191 ? 10.344 -13.386 2.428 1.00 73.50 191 ASN A N 1
ATOM 1459 C CA . ASN A 1 191 ? 11.494 -12.633 1.922 1.00 73.50 191 ASN A CA 1
ATOM 1460 C C . ASN A 1 191 ? 11.789 -12.927 0.442 1.00 73.50 191 ASN A C 1
ATOM 1462 O O . ASN A 1 191 ? 12.245 -12.028 -0.262 1.00 73.50 191 ASN A O 1
ATOM 1466 N N . ASP A 1 192 ? 11.499 -14.143 -0.027 1.00 66.00 192 ASP A N 1
ATOM 1467 C CA . ASP A 1 192 ? 11.752 -14.563 -1.409 1.00 66.00 192 ASP A CA 1
ATOM 1468 C C . ASP A 1 192 ? 10.739 -13.916 -2.360 1.00 66.00 192 ASP A C 1
ATOM 1470 O O . ASP A 1 192 ? 11.111 -13.337 -3.379 1.00 66.00 192 ASP A O 1
ATOM 1474 N N . ALA A 1 193 ? 9.457 -13.936 -1.982 1.00 61.16 193 ALA A N 1
ATOM 1475 C CA . ALA A 1 193 ? 8.380 -13.271 -2.716 1.00 61.16 193 ALA A CA 1
ATOM 1476 C C . ALA A 1 193 ? 8.279 -11.764 -2.413 1.00 61.16 193 ALA A C 1
ATOM 1478 O O . ALA A 1 193 ? 7.509 -11.060 -3.060 1.00 61.16 193 ALA A O 1
ATOM 1479 N N . ARG A 1 194 ? 9.041 -11.272 -1.426 1.00 63.53 194 ARG A N 1
ATOM 1480 C CA . ARG A 1 194 ? 8.993 -9.899 -0.888 1.00 63.53 194 ARG A CA 1
ATOM 1481 C C . ARG A 1 194 ? 7.601 -9.416 -0.547 1.00 63.53 194 ARG A C 1
ATOM 1483 O O . ARG A 1 194 ? 7.281 -8.249 -0.745 1.00 63.53 194 ARG A O 1
ATOM 1490 N N . THR A 1 195 ? 6.797 -10.310 -0.008 1.00 72.81 195 THR A N 1
ATOM 1491 C CA . THR A 1 195 ? 5.487 -9.963 0.508 1.00 72.81 195 THR A CA 1
ATOM 1492 C C . THR A 1 195 ? 5.567 -9.788 2.013 1.00 72.81 195 THR A C 1
ATOM 1494 O O . THR A 1 195 ? 6.350 -10.448 2.708 1.00 72.81 195 THR A O 1
ATOM 1497 N N . TRP A 1 196 ? 4.762 -8.868 2.527 1.00 82.06 196 TRP A N 1
ATOM 1498 C CA . TRP A 1 196 ? 4.584 -8.691 3.956 1.00 82.06 196 TRP A CA 1
ATOM 1499 C C . TRP A 1 196 ? 3.123 -8.375 4.209 1.00 82.06 196 TRP A C 1
ATOM 1501 O O . TRP A 1 196 ? 2.640 -7.295 3.884 1.00 82.06 196 TRP A O 1
ATOM 1511 N N . TYR A 1 197 ? 2.433 -9.351 4.775 1.00 88.88 197 TYR A N 1
ATOM 1512 C CA . TYR A 1 197 ? 1.016 -9.276 5.057 1.00 88.88 197 TYR A CA 1
ATOM 1513 C C . TYR A 1 197 ? 0.766 -9.188 6.553 1.00 88.88 197 TYR A C 1
ATOM 1515 O O . TYR A 1 197 ? 1.496 -9.771 7.353 1.00 88.88 197 TYR A O 1
ATOM 1523 N N . GLU A 1 198 ? -0.325 -8.534 6.909 1.00 93.06 198 GLU A N 1
ATOM 1524 C CA . GLU A 1 198 ? -1.045 -8.763 8.151 1.00 93.06 198 GLU A CA 1
ATOM 1525 C C . GLU A 1 198 ? -2.274 -9.614 7.829 1.00 93.06 198 GLU A C 1
ATOM 1527 O O . GLU A 1 198 ? -3.108 -9.237 7.007 1.00 93.06 198 GLU A O 1
ATOM 1532 N N . ALA A 1 199 ? -2.336 -10.800 8.418 1.00 96.00 199 ALA A N 1
ATOM 1533 C CA . ALA A 1 199 ? -3.371 -11.797 8.219 1.00 96.00 199 ALA A CA 1
ATOM 1534 C C . ALA A 1 199 ? -4.403 -11.714 9.344 1.00 96.00 199 ALA A C 1
ATOM 1536 O O . ALA A 1 199 ? -4.030 -11.683 10.516 1.00 96.00 199 ALA A O 1
ATOM 1537 N N . PHE A 1 200 ? -5.685 -11.739 8.985 1.00 97.94 200 PHE A N 1
ATOM 1538 C CA . PHE A 1 200 ? -6.798 -11.755 9.932 1.00 97.94 200 PHE A CA 1
ATOM 1539 C C . PHE A 1 200 ? -7.423 -13.148 9.941 1.00 97.94 200 PHE A C 1
ATOM 1541 O O . PHE A 1 200 ? -8.272 -13.460 9.100 1.00 97.94 200 PHE A O 1
ATOM 1548 N N . VAL A 1 201 ? -6.972 -14.000 10.861 1.00 98.44 201 VAL A N 1
ATOM 1549 C CA . VAL A 1 201 ? -7.484 -15.369 11.017 1.00 98.44 201 VAL A CA 1
ATOM 1550 C C . VAL A 1 201 ? -8.588 -15.370 12.067 1.00 98.44 201 VAL A C 1
ATOM 1552 O O . VAL A 1 201 ? -8.361 -14.929 13.189 1.00 98.44 201 VAL A O 1
ATOM 1555 N N . ASP A 1 202 ? -9.777 -15.856 11.726 1.00 98.44 202 ASP A N 1
ATOM 1556 C CA . ASP A 1 202 ? -10.918 -15.941 12.635 1.00 98.44 202 ASP A CA 1
ATOM 1557 C C . ASP A 1 202 ? -10.556 -16.729 13.900 1.00 98.44 202 ASP A C 1
ATOM 1559 O O . ASP A 1 202 ? -10.110 -17.878 13.852 1.00 98.44 202 ASP A O 1
ATOM 1563 N N . ALA A 1 203 ? -10.760 -16.100 15.052 1.00 98.50 203 ALA A N 1
ATOM 1564 C CA . ALA A 1 203 ? -10.307 -16.595 16.341 1.00 98.50 203 ALA A CA 1
ATOM 1565 C C . ALA A 1 203 ? -11.183 -17.724 16.914 1.00 98.50 203 ALA A C 1
ATOM 1567 O O . ALA A 1 203 ? -10.920 -18.198 18.024 1.00 98.50 203 ALA A O 1
ATOM 1568 N N . HIS A 1 204 ? -12.205 -18.176 16.178 1.00 98.38 204 HIS A N 1
ATOM 1569 C CA . HIS A 1 204 ? -13.057 -19.300 16.563 1.00 98.38 204 HIS A CA 1
ATOM 1570 C C . HIS A 1 204 ? -13.010 -20.462 15.571 1.00 98.38 204 HIS A C 1
ATOM 1572 O O . HIS A 1 204 ? -12.970 -21.619 15.990 1.00 98.38 204 HIS A O 1
ATOM 1578 N N . SER A 1 205 ? -13.010 -20.164 14.274 1.00 98.06 205 SER A N 1
ATOM 1579 C CA . SER A 1 205 ? -13.028 -21.147 13.188 1.00 98.06 205 SER A CA 1
ATOM 1580 C C . SER A 1 205 ? -11.649 -21.436 12.595 1.00 98.06 205 SER A C 1
ATOM 1582 O O . SER A 1 205 ? -11.467 -22.500 12.003 1.00 98.06 205 SER A O 1
ATOM 1584 N N . GLY A 1 206 ? -10.685 -20.522 12.747 1.00 97.75 206 GLY A N 1
ATOM 1585 C CA . GLY A 1 206 ? -9.365 -20.623 12.124 1.00 97.75 206 GLY A CA 1
ATOM 1586 C C . GLY A 1 206 ? -9.343 -20.267 10.634 1.00 97.75 206 GLY A C 1
ATOM 1587 O O . GLY A 1 206 ? -8.336 -20.503 9.973 1.00 97.75 206 GLY A O 1
ATOM 1588 N N . GLU A 1 207 ? -10.428 -19.725 10.074 1.00 97.00 207 GLU A N 1
ATOM 1589 C CA . GLU A 1 207 ? -10.483 -19.291 8.673 1.00 97.00 207 GLU A CA 1
ATOM 1590 C C . GLU A 1 207 ? -9.686 -17.992 8.459 1.00 97.00 207 GLU A C 1
ATOM 1592 O O . GLU A 1 207 ? -9.824 -17.042 9.223 1.00 97.00 207 GLU A O 1
ATOM 1597 N N . LEU A 1 208 ? -8.881 -17.906 7.395 1.00 96.44 208 LEU A N 1
ATOM 1598 C CA . LEU A 1 208 ? -8.265 -16.640 6.983 1.00 96.44 208 LEU A CA 1
ATOM 1599 C C . LEU A 1 208 ? -9.316 -15.747 6.306 1.00 96.44 208 LEU A C 1
ATOM 1601 O O . LEU A 1 208 ? -9.699 -16.001 5.166 1.00 96.44 208 LEU A O 1
ATOM 1605 N N . LEU A 1 209 ? -9.760 -14.696 6.997 1.00 95.50 209 LEU A N 1
ATOM 1606 C CA . LEU A 1 209 ? -10.870 -13.847 6.552 1.00 95.50 209 LEU A CA 1
ATOM 1607 C C . LEU A 1 209 ? -10.435 -12.667 5.683 1.00 95.50 209 LEU A C 1
ATOM 1609 O O . LEU A 1 209 ? -11.183 -12.237 4.810 1.00 95.50 209 LEU A O 1
ATOM 1613 N N . SER A 1 210 ? -9.265 -12.094 5.957 1.00 93.62 210 SER A N 1
ATOM 1614 C CA . SER A 1 210 ? -8.779 -10.892 5.279 1.00 93.62 210 SER A CA 1
ATOM 1615 C C . SER A 1 210 ? -7.262 -10.794 5.383 1.00 93.62 210 SER A C 1
ATOM 1617 O O . SER A 1 210 ? -6.631 -11.462 6.207 1.00 93.62 210 SER A O 1
ATOM 1619 N N . ILE A 1 211 ? -6.687 -9.918 4.564 1.00 91.56 211 ILE A N 1
ATOM 1620 C CA . ILE A 1 211 ? -5.288 -9.508 4.646 1.00 91.56 211 ILE A CA 1
ATOM 1621 C C . ILE A 1 211 ? -5.142 -7.995 4.457 1.00 91.56 211 ILE A C 1
ATOM 1623 O O . ILE A 1 211 ? -5.884 -7.378 3.684 1.00 91.56 211 ILE A O 1
ATOM 1627 N N . THR A 1 212 ? -4.123 -7.425 5.089 1.00 84.81 212 THR A N 1
ATOM 1628 C CA . THR A 1 212 ? -3.539 -6.128 4.729 1.00 84.81 212 THR A CA 1
ATOM 1629 C C . THR A 1 212 ? -2.165 -6.383 4.132 1.00 84.81 212 THR A C 1
ATOM 1631 O O . THR A 1 212 ? -1.375 -7.122 4.705 1.00 84.81 212 THR A O 1
ATOM 1634 N N . ASP A 1 213 ? -1.873 -5.790 2.977 1.00 77.38 213 ASP A N 1
ATOM 1635 C CA . ASP A 1 213 ? -0.536 -5.843 2.382 1.00 77.38 213 ASP A CA 1
ATOM 1636 C C . ASP A 1 213 ? 0.247 -4.597 2.799 1.00 77.38 213 ASP A C 1
ATOM 1638 O O . ASP A 1 213 ? -0.208 -3.476 2.555 1.00 77.38 213 ASP A O 1
ATOM 1642 N N . PHE A 1 214 ? 1.395 -4.788 3.445 1.00 65.81 214 PHE A N 1
ATOM 1643 C CA . PHE A 1 214 ? 2.306 -3.707 3.818 1.00 65.81 214 PHE A CA 1
ATOM 1644 C C . PHE A 1 214 ? 3.266 -3.322 2.693 1.00 65.81 214 PHE A C 1
ATOM 1646 O O . PHE A 1 214 ? 3.983 -2.326 2.809 1.00 65.81 214 PHE A O 1
ATOM 1653 N N . VAL A 1 215 ? 3.291 -4.086 1.603 1.00 60.25 215 VAL A N 1
ATOM 1654 C CA . VAL A 1 215 ? 4.112 -3.801 0.433 1.00 60.25 215 VAL A CA 1
ATOM 1655 C C . VAL A 1 215 ? 3.294 -2.969 -0.550 1.00 60.25 215 VAL A C 1
ATOM 1657 O O . VAL A 1 215 ? 2.191 -3.325 -0.960 1.00 60.25 215 VAL A O 1
ATOM 1660 N N . SER A 1 216 ? 3.836 -1.809 -0.919 1.00 57.06 216 SER A N 1
ATOM 1661 C CA . SER A 1 216 ? 3.258 -0.976 -1.972 1.00 57.06 216 SER A CA 1
ATOM 1662 C C . SER A 1 216 ? 3.454 -1.664 -3.320 1.00 57.06 216 SER A C 1
ATOM 1664 O O . SER A 1 216 ? 4.594 -1.880 -3.726 1.00 57.06 216 SER A O 1
ATOM 1666 N N . HIS A 1 217 ? 2.360 -1.959 -4.021 1.00 66.38 217 HIS A N 1
ATOM 1667 C CA . HIS A 1 217 ? 2.423 -2.494 -5.381 1.00 66.38 217 HIS A CA 1
ATOM 1668 C C . HIS A 1 217 ? 2.559 -1.362 -6.392 1.00 66.38 217 HIS A C 1
ATOM 1670 O O . HIS A 1 217 ? 1.724 -0.458 -6.409 1.00 66.38 217 HIS A O 1
ATOM 1676 N N . ALA A 1 218 ? 3.546 -1.440 -7.277 1.00 79.38 218 ALA A N 1
ATOM 1677 C CA . ALA A 1 218 ? 3.647 -0.525 -8.400 1.00 79.38 218 ALA A CA 1
ATOM 1678 C C . ALA A 1 218 ? 2.595 -0.878 -9.458 1.00 79.38 218 ALA A C 1
ATOM 1680 O O . ALA A 1 218 ? 2.441 -2.038 -9.844 1.00 79.38 218 ALA A O 1
ATOM 1681 N N . THR A 1 219 ? 1.860 0.125 -9.929 1.00 85.00 219 THR A N 1
ATOM 1682 C CA . THR A 1 219 ? 0.808 -0.048 -10.936 1.00 85.00 219 THR A CA 1
ATOM 1683 C C . THR A 1 219 ? 1.109 0.808 -12.158 1.00 85.00 219 THR A C 1
ATOM 1685 O O . THR A 1 219 ? 1.420 1.985 -12.008 1.00 85.00 219 THR A O 1
ATOM 1688 N N . TYR A 1 220 ? 0.987 0.251 -13.363 1.00 91.31 220 TYR A N 1
ATOM 1689 C CA . TYR A 1 220 ? 1.306 0.949 -14.613 1.00 91.31 220 TYR A CA 1
ATOM 1690 C C . TYR A 1 220 ? 0.179 0.797 -15.634 1.00 91.31 220 TYR A C 1
ATOM 1692 O O . TYR A 1 220 ? -0.173 -0.333 -15.977 1.00 91.31 220 TYR A O 1
ATOM 1700 N N . ARG A 1 221 ? -0.337 1.909 -16.175 1.00 91.31 221 ARG A N 1
ATOM 1701 C CA . ARG A 1 221 ? -1.161 1.894 -17.397 1.00 91.31 221 ARG A CA 1
ATOM 1702 C C . ARG A 1 221 ? -0.238 1.924 -18.614 1.00 91.31 221 ARG A C 1
ATOM 1704 O O . ARG A 1 221 ? 0.328 2.962 -18.946 1.00 91.31 221 ARG A O 1
ATOM 1711 N N . VAL A 1 222 ? -0.063 0.778 -19.266 1.00 92.81 222 VAL A N 1
ATOM 1712 C CA . VAL A 1 222 ? 0.888 0.594 -20.377 1.00 92.81 222 VAL A CA 1
ATOM 1713 C C . VAL A 1 222 ? 0.342 -0.373 -21.417 1.00 92.81 222 VAL A C 1
ATOM 1715 O O . VAL A 1 222 ? -0.582 -1.135 -21.161 1.00 92.81 222 VAL A O 1
ATOM 1718 N N . VAL A 1 223 ? 0.926 -0.372 -22.605 1.00 90.81 223 VAL A N 1
ATOM 1719 C CA . VAL A 1 223 ? 0.815 -1.468 -23.564 1.00 90.81 223 VAL A CA 1
ATOM 1720 C C . VAL A 1 223 ? 1.817 -2.551 -23.149 1.00 90.81 223 VAL A C 1
ATOM 1722 O O . VAL A 1 223 ? 3.022 -2.264 -23.119 1.00 90.81 223 VAL A O 1
ATOM 1725 N N . PRO A 1 224 ? 1.356 -3.769 -22.803 1.00 90.69 224 PRO A N 1
ATOM 1726 C CA . PRO A 1 224 ? 2.243 -4.872 -22.452 1.00 90.69 224 PRO A CA 1
ATOM 1727 C C . PRO A 1 224 ? 3.227 -5.213 -23.572 1.00 90.69 224 PRO A C 1
ATOM 1729 O O . PRO A 1 224 ? 2.916 -5.036 -24.752 1.00 90.69 224 PRO A O 1
ATOM 1732 N N . ILE A 1 225 ? 4.404 -5.731 -23.212 1.00 86.69 225 ILE A N 1
ATOM 1733 C CA . ILE A 1 225 ? 5.473 -6.057 -24.174 1.00 86.69 225 ILE A CA 1
ATOM 1734 C C . ILE A 1 225 ? 5.057 -7.139 -25.187 1.00 86.69 225 ILE A C 1
ATOM 1736 O O . ILE A 1 225 ? 5.602 -7.213 -26.285 1.00 86.69 225 ILE A O 1
ATOM 1740 N N . GLU A 1 226 ? 4.063 -7.956 -24.847 1.00 85.50 226 GLU A N 1
ATOM 1741 C CA . GLU A 1 226 ? 3.493 -8.997 -25.704 1.00 85.50 226 GLU A CA 1
ATOM 1742 C C . GLU A 1 226 ? 2.570 -8.429 -26.794 1.00 85.50 226 GLU A C 1
ATOM 1744 O O . GLU A 1 226 ? 2.195 -9.143 -27.729 1.00 85.50 226 GLU A O 1
ATOM 1749 N N . LYS A 1 227 ? 2.179 -7.153 -26.686 1.00 84.12 227 LYS A N 1
ATOM 1750 C CA . LYS A 1 227 ? 1.306 -6.492 -27.652 1.00 84.12 227 LYS A CA 1
ATOM 1751 C C . LYS A 1 227 ? 2.112 -5.718 -28.695 1.00 84.12 227 LYS A C 1
ATOM 1753 O O . LYS A 1 227 ? 3.091 -5.055 -28.367 1.00 84.12 227 LYS A O 1
ATOM 1758 N N . PRO A 1 228 ? 1.667 -5.728 -29.963 1.00 73.12 228 PRO A N 1
ATOM 1759 C CA . PRO A 1 228 ? 2.457 -5.176 -31.056 1.00 73.12 228 PRO A CA 1
ATOM 1760 C C . PRO A 1 228 ? 2.479 -3.642 -31.116 1.00 73.12 228 PRO A C 1
ATOM 1762 O O . PRO A 1 228 ? 3.372 -3.114 -31.763 1.00 73.12 228 PRO A O 1
ATOM 1765 N N . ASN A 1 229 ? 1.482 -2.928 -30.568 1.00 74.25 229 ASN A N 1
ATOM 1766 C CA . ASN A 1 229 ? 1.372 -1.456 -30.606 1.00 74.25 229 ASN A CA 1
ATOM 1767 C C . ASN A 1 229 ? 0.160 -0.930 -29.803 1.00 74.25 229 ASN A C 1
ATOM 1769 O O . ASN A 1 229 ? -0.660 -1.713 -29.325 1.00 74.25 229 ASN A O 1
ATOM 1773 N N . LEU A 1 230 ? 0.023 0.405 -29.714 1.00 68.88 230 LEU A N 1
ATOM 1774 C CA . LEU A 1 230 ? -1.074 1.104 -29.017 1.00 68.88 230 LEU A CA 1
ATOM 1775 C C . LEU A 1 230 ? -2.493 0.631 -29.405 1.00 68.88 230 LEU A C 1
ATOM 1777 O O . LEU A 1 230 ? -3.282 0.382 -28.494 1.00 68.88 230 LEU A O 1
ATOM 1781 N N . PRO A 1 231 ? -2.836 0.418 -30.697 1.00 77.25 231 PRO A N 1
ATOM 1782 C CA . PRO A 1 231 ? -4.138 -0.137 -31.089 1.00 77.25 231 PRO A CA 1
ATOM 1783 C C . PRO A 1 231 ? -4.522 -1.478 -30.447 1.00 77.25 231 PRO A C 1
ATOM 1785 O O . PRO A 1 231 ? -5.707 -1.795 -30.377 1.00 77.25 231 PRO A O 1
ATOM 1788 N N . ALA A 1 232 ? -3.555 -2.274 -29.981 1.00 76.56 232 ALA A N 1
ATOM 1789 C CA . ALA A 1 232 ? -3.833 -3.521 -29.266 1.00 76.56 232 ALA A CA 1
ATOM 1790 C C . ALA A 1 232 ? -4.327 -3.293 -27.815 1.00 76.56 232 ALA A C 1
ATOM 1792 O O . ALA A 1 232 ? -4.731 -4.241 -27.134 1.00 76.56 232 ALA A O 1
ATOM 1793 N N . GLY A 1 233 ? -4.331 -2.038 -27.360 1.00 79.81 233 GLY A N 1
ATOM 1794 C CA . GLY A 1 233 ? -4.947 -1.576 -26.123 1.00 79.81 233 GLY A CA 1
ATOM 1795 C C . GLY A 1 233 ? -4.007 -1.580 -24.920 1.00 79.81 233 GLY A C 1
ATOM 1796 O O . GLY A 1 233 ? -3.201 -2.498 -24.736 1.00 79.81 233 GLY A O 1
ATOM 1797 N N . TYR A 1 234 ? -4.168 -0.561 -24.078 1.00 85.06 234 TYR A N 1
ATOM 1798 C CA . TYR A 1 234 ? -3.513 -0.447 -22.778 1.00 85.06 234 TYR A CA 1
ATOM 1799 C C . TYR A 1 234 ? -4.079 -1.451 -21.771 1.00 85.06 234 TYR A C 1
ATOM 1801 O O . TYR A 1 234 ? -5.241 -1.853 -21.850 1.00 85.06 234 TYR A O 1
ATOM 1809 N N . GLU A 1 235 ? -3.253 -1.816 -20.801 1.00 87.88 235 GLU A N 1
ATOM 1810 C CA . GLU A 1 235 ? -3.612 -2.591 -19.622 1.00 87.88 235 GLU A CA 1
ATOM 1811 C C . GLU A 1 235 ? -3.036 -1.930 -18.374 1.00 87.88 235 GLU A C 1
ATOM 1813 O O . GLU A 1 235 ? -1.992 -1.277 -18.416 1.00 87.88 235 GLU A O 1
ATOM 1818 N N . THR A 1 236 ? -3.724 -2.129 -17.254 1.00 87.06 236 THR A N 1
ATOM 1819 C CA . THR A 1 236 ? -3.223 -1.752 -15.936 1.00 87.06 236 THR A CA 1
ATOM 1820 C C . THR A 1 236 ? -2.526 -2.960 -15.327 1.00 87.06 236 THR A C 1
ATOM 1822 O O . THR A 1 236 ? -3.180 -3.921 -14.919 1.00 87.06 236 THR A O 1
ATOM 1825 N N . LEU A 1 237 ? -1.198 -2.918 -15.285 1.00 84.12 237 LEU A N 1
ATOM 1826 C CA . LEU A 1 237 ? -0.365 -3.987 -14.741 1.00 84.12 237 LEU A CA 1
ATOM 1827 C C . LEU A 1 237 ? 0.008 -3.675 -13.293 1.00 84.12 237 LEU A C 1
ATOM 1829 O O . LEU A 1 237 ? 0.403 -2.551 -12.998 1.00 84.12 237 LEU A O 1
ATOM 1833 N N . VAL A 1 238 ? -0.082 -4.674 -12.416 1.00 82.25 238 VAL A N 1
ATOM 1834 C CA . VAL A 1 238 ? 0.284 -4.578 -10.995 1.00 82.25 238 VAL A CA 1
ATOM 1835 C C . VAL A 1 238 ? 1.519 -5.442 -10.758 1.00 82.25 238 VAL A C 1
ATOM 1837 O O . VAL A 1 238 ? 1.512 -6.614 -11.126 1.00 82.25 238 VAL A O 1
ATOM 1840 N N . ASP A 1 239 ? 2.573 -4.849 -10.196 1.00 84.44 239 ASP A N 1
ATOM 1841 C CA . ASP A 1 239 ? 3.891 -5.456 -9.964 1.00 84.44 239 ASP A CA 1
ATOM 1842 C C . ASP A 1 239 ? 4.432 -6.297 -11.133 1.00 84.44 239 ASP A C 1
ATOM 1844 O O . ASP A 1 239 ? 4.762 -7.472 -10.973 1.00 84.44 239 ASP A O 1
ATOM 1848 N N . PRO A 1 240 ? 4.586 -5.714 -12.336 1.00 89.00 240 PRO A N 1
ATOM 1849 C CA . PRO A 1 240 ? 5.072 -6.447 -13.508 1.00 89.00 240 PRO A CA 1
ATOM 1850 C C . PRO A 1 240 ? 6.555 -6.868 -13.440 1.00 89.00 240 PRO A C 1
ATOM 1852 O O . PRO A 1 240 ? 7.042 -7.520 -14.375 1.00 89.00 240 PRO A O 1
ATOM 1855 N N . GLN A 1 241 ? 7.265 -6.460 -12.387 1.00 86.12 241 GLN A N 1
ATOM 1856 C CA . GLN A 1 241 ? 8.692 -6.681 -12.171 1.00 86.12 241 GLN A CA 1
ATOM 1857 C C . GLN A 1 241 ? 9.025 -8.134 -11.843 1.00 86.12 241 GLN A C 1
ATOM 1859 O O . GLN A 1 241 ? 8.322 -8.794 -11.078 1.00 86.12 241 GLN A O 1
ATOM 1864 N N . ASP A 1 242 ? 10.147 -8.619 -12.368 1.00 81.81 242 ASP A N 1
ATOM 1865 C CA . ASP A 1 242 ? 10.730 -9.873 -11.915 1.00 81.81 242 ASP A CA 1
ATOM 1866 C C . ASP A 1 242 ? 11.746 -9.612 -10.807 1.00 81.81 242 ASP A C 1
ATOM 1868 O O . ASP A 1 242 ? 12.844 -9.117 -11.047 1.00 81.81 242 ASP A O 1
ATOM 1872 N N . LEU A 1 243 ? 11.404 -9.982 -9.578 1.00 80.12 243 LEU A N 1
ATOM 1873 C CA . LEU A 1 243 ? 12.251 -9.715 -8.418 1.00 80.12 243 LEU A CA 1
ATOM 1874 C C . LEU A 1 243 ? 13.565 -10.510 -8.396 1.00 80.12 243 LEU A C 1
ATOM 1876 O O . LEU A 1 243 ? 14.494 -10.105 -7.695 1.00 80.12 243 LEU A O 1
ATOM 1880 N N . SER A 1 244 ? 13.671 -11.605 -9.158 1.00 75.44 244 SER A N 1
ATOM 1881 C CA . SER A 1 244 ? 14.926 -12.357 -9.286 1.00 75.44 244 SER A CA 1
ATOM 1882 C C . SER A 1 244 ? 15.956 -11.619 -10.146 1.00 75.44 244 SER A C 1
ATOM 1884 O O . SER A 1 244 ? 17.152 -11.695 -9.864 1.00 75.44 244 SER A O 1
ATOM 1886 N N . ALA A 1 245 ? 15.484 -10.865 -11.144 1.00 76.56 245 ALA A N 1
ATOM 1887 C CA . ALA A 1 245 ? 16.305 -10.026 -12.011 1.00 76.56 245 ALA A CA 1
ATOM 1888 C C . ALA A 1 245 ? 16.436 -8.590 -11.487 1.00 76.56 245 ALA A C 1
ATOM 1890 O O . ALA A 1 245 ? 17.483 -7.973 -11.641 1.00 76.56 245 ALA A O 1
ATOM 1891 N N . SER A 1 246 ? 15.410 -8.083 -10.799 1.00 86.06 246 SER A N 1
ATOM 1892 C CA . SER A 1 246 ? 15.358 -6.746 -10.203 1.00 86.06 246 SER A CA 1
ATOM 1893 C C . SER A 1 246 ? 15.243 -6.809 -8.670 1.00 86.06 246 SER A C 1
ATOM 1895 O O . SER A 1 246 ? 14.175 -6.539 -8.105 1.00 86.06 246 SER A O 1
ATOM 1897 N N . PRO A 1 247 ? 16.339 -7.099 -7.935 1.00 79.88 247 PRO A N 1
ATOM 1898 C CA . PRO A 1 247 ? 16.320 -7.232 -6.484 1.00 79.88 247 PRO A CA 1
ATOM 1899 C C . PRO A 1 247 ? 16.063 -5.942 -5.700 1.00 79.88 247 PRO A C 1
ATOM 1901 O O . PRO A 1 247 ? 16.072 -5.995 -4.478 1.00 79.88 247 PRO A O 1
ATOM 1904 N N . LEU A 1 248 ? 15.770 -4.802 -6.309 1.00 80.06 248 LEU A N 1
ATOM 1905 C CA . LEU A 1 248 ? 15.260 -3.635 -5.576 1.00 80.06 248 LEU A CA 1
ATOM 1906 C C . LEU A 1 248 ? 13.844 -3.244 -6.023 1.00 80.06 248 LEU A C 1
ATOM 1908 O O . LEU A 1 248 ? 13.333 -2.203 -5.619 1.00 80.06 248 LEU A O 1
ATOM 1912 N N . GLY A 1 249 ? 13.215 -4.083 -6.853 1.00 88.75 249 GLY A N 1
ATOM 1913 C CA . GLY A 1 249 ? 12.124 -3.651 -7.712 1.00 88.75 249 GLY A CA 1
ATOM 1914 C C . GLY A 1 249 ? 12.607 -2.629 -8.742 1.00 88.75 249 GLY A C 1
ATOM 1915 O O . GLY A 1 249 ? 13.808 -2.391 -8.889 1.00 88.75 249 GLY A O 1
ATOM 1916 N N . TRP A 1 250 ? 11.674 -2.014 -9.461 1.00 95.00 250 TRP A N 1
ATOM 1917 C CA . TRP A 1 250 ? 12.021 -1.002 -10.460 1.00 95.00 250 TRP A CA 1
ATOM 1918 C C . TRP A 1 250 ? 12.167 0.406 -9.865 1.00 95.00 250 TRP A C 1
ATOM 1920 O O . TRP A 1 250 ? 12.891 1.222 -10.421 1.00 95.00 250 TRP A O 1
ATOM 1930 N N . HIS A 1 251 ? 11.553 0.698 -8.714 1.00 93.25 251 HIS A N 1
ATOM 1931 C CA . HIS A 1 251 ? 11.523 2.035 -8.093 1.00 93.25 251 HIS A CA 1
ATOM 1932 C C . HIS A 1 251 ? 12.539 2.220 -6.957 1.00 93.25 251 HIS A C 1
ATOM 1934 O O . HIS A 1 251 ? 12.227 2.652 -5.848 1.00 93.25 251 HIS A O 1
ATOM 1940 N N . ASN A 1 252 ? 13.788 1.873 -7.240 1.00 90.75 252 ASN A N 1
ATOM 1941 C CA . ASN A 1 252 ? 14.933 2.158 -6.387 1.00 90.75 252 ASN A CA 1
ATOM 1942 C C . ASN A 1 252 ? 16.163 2.246 -7.282 1.00 90.75 252 ASN A C 1
ATOM 1944 O O . ASN A 1 252 ? 16.403 1.336 -8.070 1.00 90.75 252 ASN A O 1
ATOM 1948 N N . ASP A 1 253 ? 16.919 3.334 -7.196 1.00 86.12 253 ASP A N 1
ATOM 1949 C CA . ASP A 1 253 ? 18.036 3.601 -8.105 1.00 86.12 253 ASP A CA 1
ATOM 1950 C C . ASP A 1 253 ? 19.385 3.040 -7.639 1.00 86.12 253 ASP A C 1
ATOM 1952 O O . ASP A 1 253 ? 20.416 3.368 -8.217 1.00 86.12 253 ASP A O 1
ATOM 1956 N N . GLY A 1 254 ? 19.399 2.207 -6.601 1.00 78.50 254 GLY A N 1
ATOM 1957 C CA . GLY A 1 254 ? 20.620 1.690 -5.987 1.00 78.50 254 GLY A CA 1
ATOM 1958 C C . GLY A 1 254 ? 21.191 2.600 -4.899 1.00 78.50 254 GLY A C 1
ATOM 1959 O O . GLY A 1 254 ? 22.039 2.149 -4.132 1.00 78.50 254 GLY A O 1
ATOM 1960 N N . THR A 1 255 ? 20.708 3.842 -4.785 1.00 84.44 255 THR A N 1
ATOM 1961 C CA . THR A 1 255 ? 21.007 4.747 -3.661 1.00 84.44 255 THR A CA 1
ATOM 1962 C C . THR A 1 255 ? 19.833 4.862 -2.692 1.00 84.44 255 THR A C 1
ATOM 1964 O O . THR A 1 255 ? 20.039 5.056 -1.494 1.00 84.44 255 THR A O 1
ATOM 1967 N N . GLY A 1 256 ? 18.605 4.675 -3.181 1.00 80.31 256 GLY A N 1
ATOM 1968 C CA . GLY A 1 256 ? 17.404 4.676 -2.358 1.00 80.31 256 GLY A CA 1
ATOM 1969 C C . GLY A 1 256 ? 16.120 4.465 -3.162 1.00 80.31 256 GLY A C 1
ATOM 1970 O O . GLY A 1 256 ? 16.151 4.418 -4.396 1.00 80.31 256 GLY A O 1
ATOM 1971 N N . PRO A 1 257 ? 14.978 4.318 -2.468 1.00 82.56 257 PRO A N 1
ATOM 1972 C CA . PRO A 1 257 ? 13.678 4.215 -3.116 1.00 82.56 257 PRO A CA 1
ATOM 1973 C C . PRO A 1 257 ? 13.333 5.504 -3.871 1.00 82.56 257 PRO A C 1
ATOM 1975 O O . PRO A 1 257 ? 13.683 6.607 -3.446 1.00 82.56 257 PRO A O 1
ATOM 1978 N N . THR A 1 258 ? 12.599 5.364 -4.970 1.00 89.88 258 THR A N 1
ATOM 1979 C CA . THR A 1 258 ? 12.109 6.476 -5.788 1.00 89.88 258 THR A CA 1
ATOM 1980 C C . THR A 1 258 ? 10.591 6.391 -5.936 1.00 89.88 258 THR A C 1
ATOM 1982 O O . THR A 1 258 ? 9.996 5.328 -5.810 1.00 89.88 258 THR A O 1
ATOM 1985 N N . ASN A 1 259 ? 9.944 7.519 -6.218 1.00 90.00 259 ASN A N 1
ATOM 1986 C CA . ASN A 1 259 ? 8.526 7.584 -6.598 1.00 90.00 259 ASN A CA 1
ATOM 1987 C C . ASN A 1 259 ? 8.350 8.112 -8.032 1.00 90.00 259 ASN A C 1
ATOM 1989 O O . ASN A 1 259 ? 7.331 8.710 -8.378 1.00 90.00 259 ASN A O 1
ATOM 1993 N N . THR A 1 260 ? 9.385 7.932 -8.853 1.00 97.00 260 THR A N 1
ATOM 1994 C CA . THR A 1 260 ? 9.467 8.424 -10.229 1.00 97.00 260 THR A CA 1
ATOM 1995 C C . THR A 1 260 ? 9.944 7.320 -11.169 1.00 97.00 260 THR A C 1
ATOM 1997 O O . THR A 1 260 ? 10.371 6.259 -10.714 1.00 97.00 260 THR A O 1
ATOM 2000 N N . THR A 1 261 ? 9.948 7.570 -12.479 1.00 97.12 261 THR A N 1
ATOM 2001 C CA . THR A 1 261 ? 10.533 6.696 -13.517 1.00 97.12 261 THR A CA 1
ATOM 2002 C C . THR A 1 261 ? 12.076 6.659 -13.488 1.00 97.12 261 THR A C 1
ATOM 2004 O O . THR A 1 261 ? 12.741 6.796 -14.519 1.00 97.12 261 THR A O 1
ATOM 2007 N N . SER A 1 262 ? 12.657 6.490 -12.296 1.00 96.69 262 SER A N 1
ATOM 2008 C CA . SER A 1 262 ? 14.090 6.361 -12.014 1.00 96.69 262 SER A CA 1
ATOM 2009 C C . SER A 1 262 ? 14.329 5.119 -11.162 1.00 96.69 262 SER A C 1
ATOM 2011 O O . SER A 1 262 ? 13.848 5.039 -10.036 1.00 96.69 262 SER A O 1
ATOM 2013 N N . GLY A 1 263 ? 15.095 4.170 -11.684 1.00 95.19 263 GLY A N 1
ATOM 2014 C CA . GLY A 1 263 ? 15.375 2.890 -11.047 1.00 95.19 263 GLY A CA 1
ATOM 2015 C C . GLY A 1 263 ? 16.812 2.436 -11.243 1.00 95.19 263 GLY A C 1
ATOM 2016 O O . GLY A 1 263 ? 17.625 3.140 -11.851 1.00 95.19 263 GLY A O 1
ATOM 2017 N N . ASN A 1 264 ? 17.123 1.252 -10.717 1.00 93.19 264 ASN A N 1
ATOM 2018 C CA . ASN A 1 264 ? 18.452 0.661 -10.806 1.00 93.19 264 ASN A CA 1
ATOM 2019 C C . ASN A 1 264 ? 18.792 0.324 -12.256 1.00 93.19 264 ASN A C 1
ATOM 2021 O O . ASN A 1 264 ? 19.901 0.597 -12.691 1.00 93.19 264 ASN A O 1
ATOM 2025 N N . ASN A 1 265 ? 17.824 -0.205 -13.005 1.00 93.19 265 ASN A N 1
ATOM 2026 C CA . ASN A 1 265 ? 18.046 -0.704 -14.362 1.00 93.19 265 ASN A CA 1
ATOM 2027 C C . ASN A 1 265 ? 17.791 0.380 -15.420 1.00 93.19 265 ASN A C 1
ATOM 2029 O O . ASN A 1 265 ? 18.441 0.402 -16.461 1.00 93.19 265 ASN A O 1
ATOM 2033 N N . VAL A 1 266 ? 16.839 1.288 -15.165 1.00 95.50 266 VAL A N 1
ATOM 2034 C CA . VAL A 1 266 ? 16.359 2.273 -16.148 1.00 95.50 266 VAL A CA 1
ATOM 2035 C C . VAL A 1 266 ? 16.149 3.650 -15.518 1.00 95.50 266 VAL A C 1
ATOM 2037 O O . VAL A 1 266 ? 15.610 3.772 -14.420 1.00 95.50 266 VAL A O 1
ATOM 2040 N N . LEU A 1 267 ? 16.493 4.707 -16.252 1.00 95.56 267 LEU A N 1
ATOM 2041 C CA . LEU A 1 267 ? 16.017 6.076 -16.038 1.00 95.56 267 LEU A CA 1
ATOM 2042 C C . LEU A 1 267 ? 15.258 6.539 -17.283 1.00 95.56 267 LEU A C 1
ATOM 2044 O O . LEU A 1 267 ? 15.874 6.699 -18.334 1.00 95.56 267 LEU A O 1
ATOM 2048 N N . SER A 1 268 ? 13.956 6.812 -17.171 1.00 95.69 268 SER A N 1
ATOM 2049 C CA . SER A 1 268 ? 13.182 7.404 -18.271 1.00 95.69 268 SER A CA 1
ATOM 2050 C C . SER A 1 268 ? 12.938 8.893 -18.045 1.00 95.69 268 SER A C 1
ATOM 2052 O O . SER A 1 268 ? 12.414 9.289 -17.001 1.00 95.69 268 SER A O 1
ATOM 2054 N N . PHE A 1 269 ? 13.313 9.718 -19.025 1.00 93.69 269 PHE A N 1
ATOM 2055 C CA . PHE A 1 269 ? 13.270 11.176 -18.922 1.00 93.69 269 PHE A CA 1
ATOM 2056 C C . PHE A 1 269 ? 13.003 11.856 -20.274 1.00 93.69 269 PHE A C 1
ATOM 2058 O O . PHE A 1 269 ? 13.079 11.234 -21.335 1.00 93.69 269 PHE A O 1
ATOM 2065 N N . LYS A 1 270 ? 12.712 13.161 -20.234 1.00 88.69 270 LYS A N 1
ATOM 2066 C CA . LYS A 1 270 ? 12.593 14.027 -21.417 1.00 88.69 270 LYS A CA 1
ATOM 2067 C C . LYS A 1 270 ? 13.405 15.302 -21.226 1.00 88.69 270 LYS A C 1
ATOM 2069 O O . LYS A 1 270 ? 13.283 15.956 -20.204 1.00 88.69 270 LYS A O 1
ATOM 2074 N N . ALA A 1 271 ? 14.159 15.711 -22.242 1.00 85.50 271 ALA A N 1
ATOM 2075 C CA . ALA A 1 271 ? 15.033 16.891 -22.271 1.00 85.50 271 ALA A CA 1
ATOM 2076 C C . ALA A 1 271 ? 16.234 16.826 -21.311 1.00 85.50 271 ALA A C 1
ATOM 2078 O O . ALA A 1 271 ? 17.373 16.911 -21.763 1.00 85.50 271 ALA A O 1
ATOM 2079 N N . THR A 1 272 ? 16.006 16.654 -20.010 1.00 88.19 272 THR A N 1
ATOM 2080 C CA . THR A 1 272 ? 17.057 16.554 -18.987 1.00 88.19 272 THR A CA 1
ATOM 2081 C C 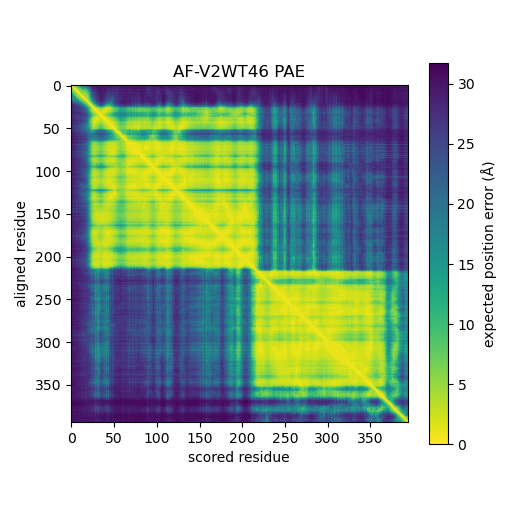. THR A 1 272 ? 16.845 15.317 -18.122 1.00 88.19 272 THR A C 1
ATOM 2083 O O . THR A 1 272 ? 15.711 14.915 -17.879 1.00 88.19 272 THR A O 1
ATOM 2086 N N . ARG A 1 273 ? 17.926 14.729 -17.590 1.00 89.81 273 ARG A N 1
ATOM 2087 C CA . ARG A 1 273 ? 17.860 13.529 -16.726 1.00 89.81 273 ARG A CA 1
ATOM 2088 C C . ARG A 1 273 ? 17.047 13.735 -15.434 1.00 89.81 273 ARG A C 1
ATOM 2090 O O . ARG A 1 273 ? 16.663 12.761 -14.802 1.00 89.81 273 ARG A O 1
ATOM 2097 N N . SER A 1 274 ? 16.782 14.984 -15.048 1.00 92.00 274 SER A N 1
ATOM 2098 C CA . SER A 1 274 ? 15.913 15.346 -13.921 1.00 92.00 274 SER A CA 1
ATOM 2099 C C . SER A 1 274 ? 14.426 15.426 -14.283 1.00 92.00 274 SER A C 1
ATOM 2101 O O . SER A 1 274 ? 13.579 15.375 -13.396 1.00 92.00 274 SER A O 1
ATOM 2103 N N . ALA A 1 275 ? 14.085 15.552 -15.565 1.00 93.88 275 ALA A N 1
ATOM 2104 C CA . ALA A 1 275 ? 12.711 15.639 -16.039 1.00 93.88 275 ALA A CA 1
ATOM 2105 C C . ALA A 1 275 ? 12.136 14.230 -16.263 1.00 93.88 275 ALA A C 1
ATOM 2107 O O . ALA A 1 275 ? 11.943 13.758 -17.390 1.00 93.88 275 ALA A O 1
ATOM 2108 N N . VAL A 1 276 ? 11.855 13.569 -15.143 1.00 96.62 276 VAL A N 1
ATOM 2109 C CA . VAL A 1 276 ? 11.229 12.242 -15.014 1.00 96.62 276 VAL A CA 1
ATOM 2110 C C . VAL A 1 276 ? 9.726 12.361 -14.723 1.00 96.62 276 VAL A C 1
ATOM 2112 O O . VAL A 1 276 ? 9.232 13.465 -14.478 1.00 96.62 276 VAL A O 1
ATOM 2115 N N . THR A 1 277 ? 8.990 11.253 -14.801 1.00 97.50 277 THR A N 1
ATOM 2116 C CA . THR A 1 277 ? 7.571 11.187 -14.413 1.00 97.50 277 THR A CA 1
ATOM 2117 C C . THR A 1 277 ? 7.463 10.784 -12.950 1.00 97.50 277 THR A C 1
ATOM 2119 O O . THR A 1 277 ? 8.114 9.825 -12.542 1.00 97.50 277 THR A O 1
ATOM 2122 N N . THR A 1 278 ? 6.660 11.505 -12.172 1.00 96.88 278 THR A N 1
ATOM 2123 C CA . THR A 1 278 ? 6.292 11.151 -10.789 1.00 96.88 278 THR A CA 1
ATOM 2124 C C . THR A 1 278 ? 5.064 10.244 -10.805 1.00 96.88 278 THR A C 1
ATOM 2126 O O . THR A 1 278 ? 4.336 10.233 -11.786 1.00 96.88 278 THR A O 1
ATOM 2129 N N . GLN A 1 279 ? 4.827 9.464 -9.754 1.00 91.94 279 GLN A N 1
ATOM 2130 C CA . GLN A 1 279 ? 3.565 8.736 -9.590 1.00 91.94 279 GLN A CA 1
ATOM 2131 C C . GLN A 1 279 ? 2.346 9.685 -9.697 1.00 91.94 279 GLN A C 1
ATOM 2133 O O . GLN A 1 279 ? 2.379 10.799 -9.165 1.00 91.94 279 GLN A O 1
ATOM 2138 N N . SER A 1 280 ? 1.276 9.249 -10.367 1.00 89.88 280 SER A N 1
ATOM 2139 C CA . SER A 1 280 ? 0.010 9.990 -10.477 1.00 89.88 280 SER A CA 1
ATOM 2140 C C . SER A 1 280 ? -0.855 9.876 -9.218 1.00 89.88 280 SER A C 1
ATOM 2142 O O . SER A 1 280 ? -1.664 10.762 -8.947 1.00 89.88 280 SER A O 1
ATOM 2144 N N . ALA A 1 281 ? -0.644 8.832 -8.414 1.00 78.94 281 ALA A N 1
ATOM 2145 C CA . ALA A 1 281 ? -1.176 8.700 -7.062 1.00 78.94 281 ALA A CA 1
ATOM 2146 C C . ALA A 1 281 ? -0.164 7.996 -6.146 1.00 78.94 281 ALA A C 1
ATOM 2148 O O . ALA A 1 281 ? 0.761 7.324 -6.612 1.00 78.94 281 ALA A O 1
ATOM 2149 N N . ASP A 1 282 ? -0.337 8.158 -4.835 1.00 72.12 282 ASP A N 1
ATOM 2150 C CA . ASP A 1 282 ? 0.519 7.507 -3.847 1.00 72.12 282 ASP A CA 1
ATOM 2151 C C . ASP A 1 282 ? 0.491 5.981 -3.978 1.00 72.12 282 ASP A C 1
ATOM 2153 O O . ASP A 1 282 ? -0.526 5.377 -4.322 1.00 72.12 282 ASP A O 1
ATOM 2157 N N . GLY A 1 283 ? 1.630 5.359 -3.674 1.00 71.94 283 GLY A N 1
ATOM 2158 C CA . GLY A 1 283 ? 1.796 3.913 -3.761 1.00 71.94 283 GLY A CA 1
ATOM 2159 C C . GLY A 1 283 ? 2.317 3.426 -5.112 1.00 71.94 283 GLY A C 1
ATOM 2160 O O . GLY A 1 283 ? 1.981 2.322 -5.519 1.00 71.94 283 GLY A O 1
ATOM 2161 N N . LEU A 1 284 ? 3.144 4.224 -5.800 1.00 84.50 284 LEU A N 1
ATOM 2162 C CA . LEU A 1 284 ? 3.749 3.882 -7.094 1.00 84.50 284 LEU A CA 1
ATOM 2163 C C . LEU A 1 284 ? 2.705 3.613 -8.186 1.00 84.50 284 LEU A C 1
ATOM 2165 O O . LEU A 1 284 ? 2.848 2.700 -9.002 1.00 84.50 284 LEU A O 1
ATOM 2169 N N . VAL A 1 285 ? 1.649 4.426 -8.209 1.00 85.62 285 VAL A N 1
ATOM 2170 C CA . VAL A 1 285 ? 0.637 4.389 -9.264 1.00 85.62 285 VAL A CA 1
ATOM 2171 C C . VAL A 1 285 ? 1.082 5.300 -10.404 1.00 85.62 285 VAL A C 1
ATOM 2173 O O . VAL A 1 285 ? 1.151 6.514 -10.247 1.00 85.62 285 VAL A O 1
ATOM 2176 N N . PHE A 1 286 ? 1.376 4.714 -11.558 1.00 93.94 286 PHE A N 1
ATOM 2177 C CA . PHE A 1 286 ? 1.695 5.391 -12.813 1.00 93.94 286 PHE A CA 1
ATOM 2178 C C . PHE A 1 286 ? 0.554 5.161 -13.798 1.00 93.94 286 PHE A C 1
ATOM 2180 O O . PHE A 1 286 ? 0.651 4.392 -14.760 1.00 93.94 286 PHE A O 1
ATOM 2187 N N . ASP A 1 287 ? -0.564 5.814 -13.501 1.00 91.94 287 ASP A N 1
ATOM 2188 C CA . ASP A 1 287 ? -1.759 5.788 -14.327 1.00 91.94 287 ASP A CA 1
ATOM 2189 C C . ASP A 1 287 ? -1.855 7.082 -15.142 1.00 91.94 287 ASP A C 1
ATOM 2191 O O . ASP A 1 287 ? -2.379 8.086 -14.660 1.00 91.94 287 ASP A O 1
ATOM 2195 N N . TYR A 1 288 ? -1.277 7.059 -16.345 1.00 91.69 288 TYR A N 1
ATOM 2196 C CA . TYR A 1 288 ? -1.273 8.172 -17.291 1.00 91.69 288 TYR A CA 1
ATOM 2197 C C . TYR A 1 288 ? -1.915 7.732 -18.602 1.00 91.69 288 TYR A C 1
ATOM 2199 O O . TYR A 1 288 ? -1.484 6.759 -19.225 1.00 91.69 288 TYR A O 1
ATOM 2207 N N . GLU A 1 289 ? -2.954 8.445 -19.027 1.00 88.69 289 GLU A N 1
ATOM 2208 C CA . GLU A 1 289 ? -3.658 8.141 -20.268 1.00 88.69 289 GLU A CA 1
ATOM 2209 C C . GLU A 1 289 ? -2.988 8.830 -21.453 1.00 88.69 289 GLU A C 1
ATOM 2211 O O . GLU A 1 289 ? -2.782 10.043 -21.453 1.00 88.69 289 GLU A O 1
ATOM 2216 N N . TYR A 1 290 ? -2.676 8.055 -22.489 1.00 87.31 290 TYR A N 1
ATOM 2217 C CA . TYR A 1 290 ? -2.266 8.628 -23.761 1.00 87.31 290 TYR A CA 1
ATOM 2218 C C . TYR A 1 290 ? -3.506 8.969 -24.589 1.00 87.31 290 TYR A C 1
ATOM 2220 O O . TYR A 1 290 ? -4.323 8.100 -24.896 1.00 87.31 290 TYR A O 1
ATOM 2228 N N . ASN A 1 291 ? -3.633 10.232 -24.976 1.00 87.31 291 ASN A N 1
ATOM 2229 C CA . ASN A 1 291 ? -4.721 10.740 -25.790 1.00 87.31 291 ASN A CA 1
ATOM 2230 C C . ASN A 1 291 ? -4.241 11.001 -27.223 1.00 87.31 291 ASN A C 1
ATOM 2232 O O . ASN A 1 291 ? -3.598 12.017 -27.503 1.00 87.31 291 ASN A O 1
ATOM 2236 N N . ASP A 1 292 ? -4.639 10.116 -28.138 1.00 85.31 292 ASP A N 1
ATOM 2237 C CA . ASP A 1 292 ? -4.340 10.200 -29.576 1.00 85.31 292 ASP A CA 1
ATOM 2238 C C . ASP A 1 292 ? -4.980 11.416 -30.276 1.00 85.31 292 ASP A C 1
ATOM 2240 O O . ASP A 1 292 ? -4.642 11.729 -31.419 1.00 85.31 292 ASP A O 1
ATOM 2244 N N . SER A 1 293 ? -5.912 12.115 -29.616 1.00 88.00 293 SER A N 1
ATOM 2245 C CA . SER A 1 293 ? -6.499 13.364 -30.129 1.00 88.00 293 SER A CA 1
ATOM 2246 C C . SER A 1 293 ? -5.633 14.594 -29.837 1.00 88.00 293 SER A C 1
ATOM 2248 O O . SER A 1 293 ? -5.903 15.665 -30.384 1.00 88.00 293 SER A O 1
ATOM 2250 N N . LEU A 1 294 ? -4.624 14.464 -28.972 1.00 86.56 294 LEU A N 1
ATOM 2251 C CA . LEU A 1 294 ? -3.662 15.515 -28.637 1.00 86.56 294 LEU A CA 1
ATOM 2252 C C . LEU A 1 294 ? -2.334 15.278 -29.360 1.00 86.56 294 LEU A C 1
ATOM 2254 O O . LEU A 1 294 ? -2.041 14.178 -29.831 1.00 86.56 294 LEU A O 1
ATOM 2258 N N . THR A 1 295 ? -1.488 16.306 -29.438 1.00 86.25 295 THR A N 1
ATOM 2259 C CA . THR A 1 295 ? -0.119 16.091 -29.920 1.00 86.25 295 THR A CA 1
ATOM 2260 C C . THR A 1 295 ? 0.705 15.304 -28.885 1.00 86.25 295 THR A C 1
ATOM 2262 O O . THR A 1 295 ? 0.386 15.315 -27.692 1.00 86.25 295 THR A O 1
ATOM 2265 N N . PRO A 1 296 ? 1.805 14.633 -29.282 1.00 83.38 296 PRO A N 1
ATOM 2266 C CA . PRO A 1 296 ? 2.581 13.796 -28.358 1.00 83.38 296 PRO A CA 1
ATOM 2267 C C . PRO A 1 296 ? 3.163 14.533 -27.141 1.00 83.38 296 PRO A C 1
ATOM 2269 O O . PRO A 1 296 ? 3.487 13.896 -26.143 1.00 83.38 296 PRO A O 1
ATOM 2272 N N . ILE A 1 297 ? 3.323 15.857 -27.218 1.00 86.00 297 ILE A N 1
ATOM 2273 C CA . ILE A 1 297 ? 3.928 16.681 -26.161 1.00 86.00 297 ILE A CA 1
ATOM 2274 C C . ILE A 1 297 ? 2.896 17.374 -25.255 1.00 86.00 297 ILE A C 1
ATOM 2276 O O . ILE A 1 297 ? 3.292 18.140 -24.377 1.00 86.00 297 ILE A O 1
ATOM 2280 N N . GLU A 1 298 ? 1.602 17.159 -25.491 1.00 85.44 298 GLU A N 1
ATOM 2281 C CA . GLU A 1 298 ? 0.497 17.804 -24.775 1.00 85.44 298 GLU A CA 1
ATOM 2282 C C . GLU A 1 298 ? -0.169 16.864 -23.766 1.00 85.44 298 GLU A C 1
ATOM 2284 O O . GLU A 1 298 ? -0.164 15.646 -23.931 1.00 85.44 298 GLU A O 1
ATOM 2289 N N . GLY A 1 299 ? -0.787 17.449 -22.735 1.00 89.56 299 GLY A N 1
ATOM 2290 C CA . GLY A 1 299 ? -1.470 16.697 -21.681 1.00 89.56 299 GLY A CA 1
ATOM 2291 C C . GLY A 1 299 ? -0.554 15.672 -21.009 1.00 89.56 299 GLY A C 1
ATOM 2292 O O . GLY A 1 299 ? 0.642 15.911 -20.839 1.00 89.56 299 GLY A O 1
ATOM 2293 N N . ASP A 1 300 ? -1.121 14.510 -20.693 1.00 92.19 300 ASP A N 1
ATOM 2294 C CA . ASP A 1 300 ? -0.417 13.404 -20.039 1.00 92.19 300 ASP A CA 1
ATOM 2295 C C . ASP A 1 300 ? 0.406 12.551 -21.021 1.00 92.19 300 ASP A C 1
ATOM 2297 O O . ASP A 1 300 ? 1.085 11.611 -20.608 1.00 92.19 300 ASP A O 1
ATOM 2301 N N . ASN A 1 301 ? 0.417 12.877 -22.323 1.00 91.50 301 ASN A N 1
ATOM 2302 C CA . ASN A 1 301 ? 1.079 12.056 -23.343 1.00 91.50 301 ASN A CA 1
ATOM 2303 C C . ASN A 1 301 ? 2.581 11.886 -23.079 1.00 91.50 301 ASN A C 1
ATOM 2305 O O . ASN A 1 301 ? 3.155 10.836 -23.386 1.00 91.50 301 ASN A O 1
ATOM 2309 N N . VAL A 1 302 ? 3.230 12.890 -22.484 1.00 92.06 302 VAL A N 1
ATOM 2310 C CA . VAL A 1 302 ? 4.649 12.828 -22.103 1.00 92.06 302 VAL A CA 1
ATOM 2311 C C . VAL A 1 302 ? 4.867 11.874 -20.925 1.00 92.06 302 VAL A C 1
ATOM 2313 O O . VAL A 1 302 ? 5.828 11.101 -20.929 1.00 92.06 302 VAL A O 1
ATOM 2316 N N . ASP A 1 303 ? 3.987 11.911 -19.926 1.00 95.81 303 ASP A N 1
ATOM 2317 C CA . ASP A 1 303 ? 4.049 11.045 -18.748 1.00 95.81 303 ASP A CA 1
ATOM 2318 C C . ASP A 1 303 ? 3.696 9.597 -19.077 1.00 95.81 303 ASP A C 1
ATOM 2320 O O . ASP A 1 303 ? 4.429 8.684 -18.692 1.00 95.81 303 ASP A O 1
ATOM 2324 N N . ALA A 1 304 ? 2.668 9.383 -19.898 1.00 93.62 304 ALA A N 1
ATOM 2325 C CA . ALA A 1 304 ? 2.337 8.078 -20.457 1.00 93.62 304 ALA A CA 1
ATOM 2326 C C . ALA A 1 304 ? 3.514 7.506 -21.268 1.00 93.62 304 ALA A C 1
ATOM 2328 O O . ALA A 1 304 ? 3.876 6.342 -21.104 1.00 93.62 304 ALA A O 1
ATOM 2329 N N . SER A 1 305 ? 4.187 8.331 -22.081 1.00 93.25 305 SER A N 1
ATOM 2330 C CA . SER A 1 305 ? 5.342 7.889 -22.880 1.00 93.25 305 SER A CA 1
ATOM 2331 C C . SER A 1 305 ? 6.558 7.516 -22.019 1.00 93.25 305 SER A C 1
ATOM 2333 O O . SER A 1 305 ? 7.213 6.507 -22.285 1.00 93.25 305 SER A O 1
ATOM 2335 N N . ARG A 1 306 ? 6.872 8.299 -20.976 1.00 95.56 306 ARG A N 1
ATOM 2336 C CA . ARG A 1 306 ? 7.961 7.985 -20.028 1.00 95.56 306 ARG A CA 1
ATOM 2337 C C . ARG A 1 306 ? 7.646 6.749 -19.189 1.00 95.56 306 ARG A C 1
ATOM 2339 O O . ARG A 1 306 ? 8.513 5.895 -19.021 1.00 95.56 306 ARG A O 1
ATOM 2346 N N . THR A 1 307 ? 6.400 6.605 -18.748 1.00 96.19 307 THR A N 1
ATOM 2347 C CA . THR A 1 307 ? 5.913 5.411 -18.040 1.00 96.19 307 THR A CA 1
ATOM 2348 C C . THR A 1 307 ? 6.044 4.162 -18.913 1.00 96.19 307 THR A C 1
ATOM 2350 O O . THR A 1 307 ? 6.612 3.160 -18.479 1.00 96.19 307 THR A O 1
ATOM 2353 N N . GLN A 1 308 ? 5.611 4.236 -20.175 1.00 94.94 308 GLN A N 1
ATOM 2354 C CA . GLN A 1 308 ? 5.732 3.141 -21.139 1.00 94.94 308 GLN A CA 1
ATOM 2355 C C . GLN A 1 308 ? 7.192 2.756 -21.405 1.00 94.94 308 GLN A C 1
ATOM 2357 O O . GLN A 1 308 ? 7.518 1.568 -21.434 1.00 94.94 308 GLN A O 1
ATOM 2362 N N . ALA A 1 309 ? 8.071 3.743 -21.602 1.00 93.62 309 ALA A N 1
ATOM 2363 C CA . ALA A 1 309 ? 9.496 3.505 -21.807 1.00 93.62 309 ALA A CA 1
ATOM 2364 C C . ALA A 1 309 ? 10.119 2.832 -20.578 1.00 93.62 309 ALA A C 1
ATOM 2366 O O . ALA A 1 309 ? 10.764 1.796 -20.711 1.00 93.62 309 ALA A O 1
ATOM 2367 N N . PHE A 1 310 ? 9.858 3.367 -19.384 1.00 97.06 310 PHE A N 1
ATOM 2368 C CA . PHE A 1 310 ? 10.331 2.801 -18.125 1.00 97.06 310 PHE A CA 1
ATOM 2369 C C . PHE A 1 310 ? 9.887 1.344 -17.935 1.00 97.06 310 PHE A C 1
ATOM 2371 O O . PHE A 1 310 ? 10.715 0.495 -17.605 1.00 97.06 310 PHE A O 1
ATOM 2378 N N . TYR A 1 311 ? 8.615 1.035 -18.206 1.00 96.44 311 TYR A N 1
ATOM 2379 C CA . TYR A 1 311 ? 8.095 -0.334 -18.180 1.00 96.44 311 TYR A CA 1
ATOM 2380 C C . TYR A 1 311 ? 8.833 -1.247 -19.171 1.00 96.44 311 TYR A C 1
ATOM 2382 O O . TYR A 1 311 ? 9.332 -2.299 -18.777 1.00 96.44 311 TYR A O 1
ATOM 2390 N N . LEU A 1 312 ? 8.952 -0.846 -20.442 1.00 93.94 312 LEU A N 1
ATOM 2391 C CA . LEU A 1 312 ? 9.584 -1.681 -21.471 1.00 93.94 312 LEU A CA 1
ATOM 2392 C C . LEU A 1 312 ? 11.060 -1.937 -21.178 1.00 93.94 312 LEU A C 1
ATOM 2394 O O . LEU A 1 312 ? 11.500 -3.081 -21.265 1.00 93.94 312 LEU A O 1
ATOM 2398 N N . GLY A 1 313 ? 11.814 -0.901 -20.805 1.00 91.38 313 GLY A N 1
ATOM 2399 C CA . GLY A 1 313 ? 13.232 -1.039 -20.479 1.00 91.38 313 GLY A CA 1
ATOM 2400 C C . GLY A 1 313 ? 13.454 -2.021 -19.331 1.00 91.38 313 GLY A C 1
ATOM 2401 O O . GLY A 1 313 ? 14.308 -2.900 -19.430 1.00 91.38 313 GLY A O 1
ATOM 2402 N N . ASN A 1 314 ? 12.636 -1.934 -18.278 1.00 96.62 314 ASN A N 1
ATOM 2403 C CA . ASN A 1 314 ? 12.744 -2.856 -17.156 1.00 96.62 314 ASN A CA 1
ATOM 2404 C C . ASN A 1 314 ? 12.266 -4.278 -17.505 1.00 96.62 314 ASN A C 1
ATOM 2406 O O . ASN A 1 314 ? 12.913 -5.240 -17.104 1.00 96.62 314 ASN A O 1
ATOM 2410 N N . LYS A 1 315 ? 11.193 -4.453 -18.293 1.00 94.44 315 LYS A N 1
ATOM 2411 C CA . LYS A 1 315 ? 10.787 -5.796 -18.758 1.00 94.44 315 LYS A CA 1
ATOM 2412 C C . LYS A 1 315 ? 11.860 -6.449 -19.616 1.00 94.44 315 LYS A C 1
ATOM 2414 O O . LYS A 1 315 ? 12.124 -7.634 -19.439 1.00 94.44 315 LYS A O 1
ATOM 2419 N N . VAL A 1 316 ? 12.474 -5.697 -20.527 1.00 88.69 316 VAL A N 1
ATOM 2420 C CA . VAL A 1 316 ? 13.577 -6.198 -21.355 1.00 88.69 316 VAL A CA 1
ATOM 2421 C C . VAL A 1 316 ? 14.762 -6.585 -20.477 1.00 88.69 316 VAL A C 1
ATOM 2423 O O . VAL A 1 316 ? 15.283 -7.683 -20.650 1.00 88.69 316 VAL A O 1
ATOM 2426 N N . HIS A 1 317 ? 15.138 -5.748 -19.506 1.00 91.69 317 HIS A N 1
ATOM 2427 C CA . HIS A 1 317 ? 16.162 -6.090 -18.517 1.00 91.69 317 HIS A CA 1
ATOM 2428 C C . HIS A 1 317 ? 15.849 -7.421 -17.817 1.00 91.69 317 HIS A C 1
ATOM 2430 O O . HIS A 1 317 ? 16.653 -8.350 -17.870 1.00 91.69 317 HIS A O 1
ATOM 2436 N N . ASP A 1 318 ? 14.655 -7.542 -17.236 1.00 90.31 318 ASP A N 1
ATOM 2437 C CA . ASP A 1 318 ? 14.252 -8.717 -16.462 1.00 90.31 318 ASP A CA 1
ATOM 2438 C C . ASP A 1 318 ? 14.236 -10.000 -17.306 1.00 90.31 318 ASP A C 1
ATOM 2440 O O . ASP A 1 318 ? 14.650 -11.069 -16.850 1.00 90.31 318 ASP A O 1
ATOM 2444 N N . VAL A 1 319 ? 13.788 -9.901 -18.560 1.00 85.00 319 VAL A N 1
ATOM 2445 C CA . VAL A 1 319 ? 13.814 -11.015 -19.513 1.00 85.00 319 VAL A CA 1
ATOM 2446 C C . VAL A 1 319 ? 15.255 -11.386 -19.860 1.00 85.00 319 VAL A C 1
ATOM 2448 O O . VAL A 1 319 ? 15.621 -12.552 -19.727 1.00 85.00 319 VAL A O 1
ATOM 2451 N N . LEU A 1 320 ? 16.090 -10.428 -20.269 1.00 74.25 320 LEU A N 1
ATOM 2452 C CA . LEU A 1 320 ? 17.476 -10.691 -20.673 1.00 74.25 320 LEU A CA 1
ATOM 2453 C C . LEU A 1 320 ? 18.324 -11.255 -19.526 1.00 74.25 320 LEU A C 1
ATOM 2455 O O . LEU A 1 320 ? 19.150 -12.138 -19.767 1.00 74.25 320 LEU A O 1
ATOM 2459 N N . TYR A 1 321 ? 18.072 -10.826 -18.288 1.00 83.31 321 TYR A N 1
ATOM 2460 C CA . TYR A 1 321 ? 18.734 -11.360 -17.098 1.00 83.31 321 TYR A CA 1
ATOM 2461 C C . TYR A 1 321 ? 18.552 -12.876 -16.978 1.00 83.31 321 TYR A C 1
ATOM 2463 O O . TYR 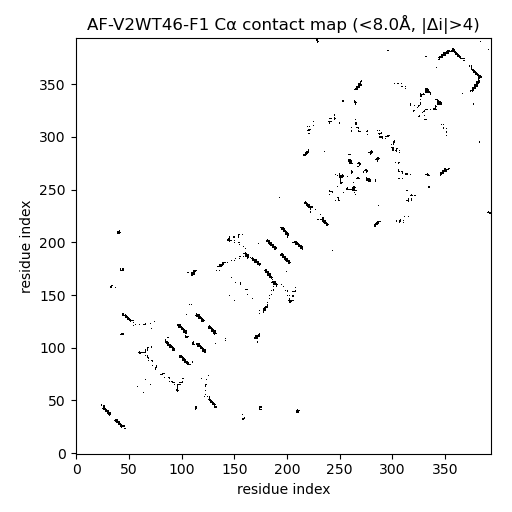A 1 321 ? 19.518 -13.616 -16.783 1.00 83.31 321 TYR A O 1
ATOM 2471 N N . LYS A 1 322 ? 17.326 -13.372 -17.200 1.00 75.81 322 LYS A N 1
ATOM 2472 C CA . LYS A 1 322 ? 17.033 -14.816 -17.211 1.00 75.81 322 LYS A CA 1
ATOM 2473 C C . LYS A 1 322 ? 17.746 -15.573 -18.325 1.00 75.81 322 LYS A C 1
ATOM 2475 O O . LYS A 1 322 ? 17.999 -16.766 -18.180 1.00 75.81 322 LYS A O 1
ATOM 2480 N N . TYR A 1 323 ? 18.066 -14.891 -19.421 1.00 79.00 323 TYR A N 1
ATOM 2481 C CA . TYR A 1 323 ? 18.820 -15.445 -20.544 1.00 79.00 323 TYR A CA 1
ATOM 2482 C C . TYR A 1 323 ? 20.338 -15.244 -20.416 1.00 79.00 323 TYR A C 1
ATOM 2484 O O . TYR A 1 323 ? 21.071 -15.529 -21.361 1.00 79.00 323 TYR A O 1
ATOM 2492 N N . GLY A 1 324 ? 20.823 -14.822 -19.244 1.00 74.81 324 GLY A N 1
ATOM 2493 C CA . GLY A 1 324 ? 22.249 -14.777 -18.925 1.00 74.81 324 GLY A CA 1
ATOM 2494 C C . GLY A 1 324 ? 22.910 -13.416 -19.117 1.00 74.81 324 GLY A C 1
ATOM 2495 O O . GLY A 1 324 ? 24.121 -13.322 -18.930 1.00 74.81 324 GLY A O 1
ATOM 2496 N N . PHE A 1 325 ? 22.151 -12.363 -19.436 1.00 81.00 325 PHE A N 1
ATOM 2497 C CA . PHE A 1 325 ? 22.656 -10.989 -19.392 1.00 81.00 325 PHE A CA 1
ATOM 2498 C C . PHE A 1 325 ? 22.601 -10.467 -17.950 1.00 81.00 325 PHE A C 1
ATOM 2500 O O . PHE A 1 325 ? 21.689 -9.739 -17.563 1.00 81.00 325 PHE A O 1
ATOM 2507 N N . THR A 1 326 ? 23.548 -10.935 -17.139 1.00 80.81 326 THR A N 1
ATOM 2508 C CA . THR A 1 326 ? 23.694 -10.635 -15.707 1.00 80.81 326 THR A CA 1
ATOM 2509 C C . THR A 1 326 ? 24.823 -9.637 -15.453 1.00 80.81 326 THR A C 1
ATOM 2511 O O . THR A 1 326 ? 25.517 -9.224 -16.378 1.00 80.81 326 THR A O 1
ATOM 2514 N N . GLU A 1 327 ? 25.065 -9.296 -14.188 1.00 83.88 327 GLU A N 1
ATOM 2515 C CA . GLU A 1 327 ? 26.094 -8.336 -13.770 1.00 83.88 327 GLU A CA 1
ATOM 2516 C C . GLU A 1 327 ? 27.489 -8.719 -14.259 1.00 83.88 327 GLU A C 1
ATOM 2518 O O . GLU A 1 327 ? 28.175 -7.937 -14.907 1.00 83.88 327 GLU A O 1
ATOM 2523 N N . ALA A 1 328 ? 27.896 -9.968 -14.032 1.00 76.69 328 ALA A N 1
ATOM 2524 C CA . ALA A 1 328 ? 29.177 -10.478 -14.518 1.00 76.69 328 ALA A CA 1
ATOM 2525 C C . ALA A 1 328 ? 29.248 -10.581 -16.055 1.00 76.69 328 ALA A C 1
ATOM 2527 O O . ALA A 1 328 ? 30.341 -10.696 -16.607 1.00 76.69 328 ALA A O 1
ATOM 2528 N N . ALA A 1 329 ? 28.096 -10.558 -16.728 1.00 76.19 329 ALA A N 1
ATOM 2529 C CA . ALA A 1 329 ? 27.965 -10.517 -18.179 1.00 76.19 329 ALA A CA 1
ATOM 2530 C C . ALA A 1 329 ? 27.642 -9.103 -18.702 1.00 76.19 329 ALA A C 1
ATOM 2532 O O . ALA A 1 329 ? 27.198 -8.976 -19.843 1.00 76.19 329 ALA A O 1
ATOM 2533 N N . TYR A 1 330 ? 27.924 -8.068 -17.898 1.00 79.31 330 TYR A N 1
ATOM 2534 C CA . TYR A 1 330 ? 27.870 -6.652 -18.275 1.00 79.31 330 TYR A CA 1
ATOM 2535 C C . TYR A 1 330 ? 26.458 -6.156 -18.617 1.00 79.31 330 TYR A C 1
ATOM 2537 O O . TYR A 1 330 ? 26.245 -5.498 -19.636 1.00 79.31 330 TYR A O 1
ATOM 2545 N N . ASN A 1 331 ? 25.474 -6.524 -17.791 1.00 79.38 331 ASN A N 1
ATOM 2546 C CA . ASN A 1 331 ? 24.134 -5.950 -17.875 1.00 79.38 331 ASN A CA 1
ATOM 2547 C C . ASN A 1 331 ? 24.068 -4.521 -17.320 1.00 79.38 331 ASN A C 1
ATOM 2549 O O . ASN A 1 331 ? 24.880 -4.127 -16.496 1.00 79.38 331 ASN A O 1
ATOM 2553 N N . PHE A 1 332 ? 23.051 -3.767 -17.748 1.00 84.31 332 PHE A N 1
ATOM 2554 C CA . PHE A 1 332 ? 22.918 -2.346 -17.416 1.00 84.31 332 PHE A CA 1
ATOM 2555 C C . PHE A 1 332 ? 22.235 -2.118 -16.066 1.00 84.31 332 PHE A C 1
ATOM 2557 O O . PHE A 1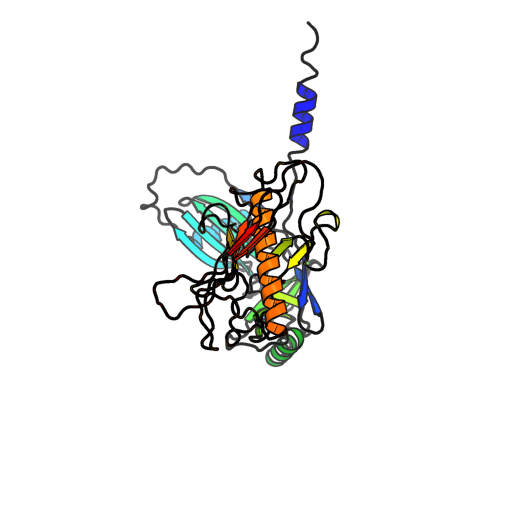 332 ? 21.010 -2.263 -15.961 1.00 84.31 332 PHE A O 1
ATOM 2564 N N . GLN A 1 333 ? 22.988 -1.704 -15.046 1.00 83.94 333 GLN A N 1
ATOM 2565 C CA . GLN A 1 333 ? 22.446 -1.408 -13.719 1.00 83.94 333 GLN A CA 1
ATOM 2566 C C . GLN A 1 333 ? 23.291 -0.397 -12.929 1.00 83.94 333 GLN A C 1
ATOM 2568 O O . GLN A 1 333 ? 24.515 -0.361 -12.959 1.00 83.94 333 GLN A O 1
ATOM 2573 N N . ASN A 1 334 ? 22.642 0.432 -12.113 1.00 87.12 334 ASN A N 1
ATOM 2574 C CA . ASN A 1 334 ? 23.364 1.417 -11.312 1.00 87.12 334 ASN A CA 1
ATOM 2575 C C . ASN A 1 334 ? 24.186 0.762 -10.184 1.00 87.12 334 ASN A C 1
ATOM 2577 O O . ASN A 1 334 ? 25.308 1.188 -9.926 1.00 87.12 334 ASN A O 1
ATOM 2581 N N . THR A 1 335 ? 23.660 -0.281 -9.537 1.00 85.56 335 THR A N 1
ATOM 2582 C CA . THR A 1 335 ? 24.376 -1.124 -8.570 1.00 85.56 335 THR A CA 1
ATOM 2583 C C . THR A 1 335 ? 24.318 -2.600 -8.958 1.00 85.56 335 THR A C 1
ATOM 2585 O O . THR A 1 335 ? 23.260 -3.108 -9.325 1.00 85.56 335 THR A O 1
ATOM 2588 N N . ASN A 1 336 ? 25.457 -3.289 -8.806 1.00 85.31 336 ASN A N 1
ATOM 2589 C CA . ASN A 1 336 ? 25.636 -4.706 -9.153 1.00 85.31 336 ASN A CA 1
ATOM 2590 C C . ASN A 1 336 ? 25.656 -5.644 -7.944 1.00 85.31 336 ASN A C 1
ATOM 2592 O O . ASN A 1 336 ? 25.971 -6.825 -8.079 1.00 85.31 336 ASN A O 1
ATOM 2596 N N . PHE A 1 337 ? 25.360 -5.139 -6.742 1.00 82.06 337 PHE A N 1
ATOM 2597 C CA . PHE A 1 337 ? 25.240 -5.960 -5.526 1.00 82.06 337 PHE A CA 1
ATOM 2598 C C . PHE A 1 337 ? 26.484 -6.814 -5.202 1.00 82.06 337 PHE A C 1
ATOM 2600 O O . PHE A 1 337 ? 26.378 -7.848 -4.547 1.00 82.06 337 PHE A O 1
ATOM 2607 N N . GLY A 1 338 ? 27.666 -6.415 -5.688 1.00 82.88 338 GLY A N 1
ATOM 2608 C CA . GLY A 1 338 ? 28.903 -7.189 -5.544 1.00 82.88 338 GLY A CA 1
ATOM 2609 C C . GLY A 1 338 ? 28.982 -8.462 -6.403 1.00 82.88 338 GLY A C 1
ATOM 2610 O O . GLY A 1 338 ? 29.854 -9.290 -6.158 1.00 82.88 338 GLY A O 1
ATOM 2611 N N . LYS A 1 339 ? 28.110 -8.634 -7.406 1.00 75.12 339 LYS A N 1
ATOM 2612 C CA . LYS A 1 339 ? 28.049 -9.828 -8.273 1.00 75.12 339 LYS A CA 1
ATOM 2613 C C . LYS A 1 339 ? 29.004 -9.803 -9.480 1.00 75.12 339 LYS A C 1
ATOM 2615 O O . LYS A 1 339 ? 28.981 -10.727 -10.287 1.00 75.12 339 LYS A O 1
ATOM 2620 N N . GLY A 1 340 ? 29.853 -8.783 -9.598 1.00 79.44 340 GLY A N 1
ATOM 2621 C CA . GLY A 1 340 ? 30.767 -8.593 -10.731 1.00 79.44 340 GLY A CA 1
ATOM 2622 C C . GLY A 1 340 ? 30.277 -7.544 -11.734 1.00 79.44 340 GLY A C 1
ATOM 2623 O O . GLY A 1 340 ? 29.293 -6.851 -11.477 1.00 79.44 340 GLY A O 1
ATOM 2624 N N . GLY A 1 341 ? 31.000 -7.401 -12.848 1.00 81.75 341 GLY A N 1
ATOM 2625 C CA . GLY A 1 341 ? 30.774 -6.336 -13.836 1.00 81.75 341 GLY A CA 1
ATOM 2626 C C . GLY A 1 341 ? 31.080 -4.933 -13.307 1.00 81.75 341 GLY A C 1
ATOM 2627 O O . GLY A 1 341 ? 31.602 -4.774 -12.197 1.00 81.75 341 GLY A O 1
ATOM 2628 N N . ARG A 1 342 ? 30.725 -3.912 -14.090 1.00 77.25 342 ARG A N 1
ATOM 2629 C CA . ARG A 1 342 ? 30.772 -2.503 -13.684 1.00 77.25 342 ARG A CA 1
ATOM 2630 C C . ARG A 1 342 ? 29.349 -1.984 -13.500 1.00 77.25 342 ARG A C 1
ATOM 2632 O O . ARG A 1 342 ? 28.468 -2.326 -14.268 1.00 77.25 342 ARG A O 1
ATOM 2639 N N . GLY A 1 343 ? 29.118 -1.229 -12.429 1.00 82.19 343 GLY A N 1
ATOM 2640 C CA . GLY A 1 343 ? 27.835 -0.557 -12.209 1.00 82.19 343 GLY A CA 1
ATOM 2641 C C . GLY A 1 343 ? 27.824 0.849 -12.809 1.00 82.19 343 GLY A C 1
ATOM 2642 O O . GLY A 1 343 ? 28.744 1.250 -13.521 1.00 82.19 343 GLY A O 1
ATOM 2643 N N . HIS A 1 344 ? 26.835 1.647 -12.411 1.00 84.44 344 HIS A N 1
ATOM 2644 C CA . HIS A 1 344 ? 26.622 3.028 -12.867 1.00 84.44 344 HIS A CA 1
ATOM 2645 C C . HIS A 1 344 ? 26.328 3.189 -14.364 1.00 84.44 344 HIS A C 1
ATOM 2647 O O . HIS A 1 344 ? 26.452 4.287 -14.911 1.00 84.44 344 HIS A O 1
ATOM 2653 N N . ASP A 1 345 ? 25.846 2.129 -15.002 1.00 82.62 345 ASP A N 1
ATOM 2654 C CA . ASP A 1 345 ? 25.642 2.031 -16.448 1.00 82.62 345 ASP A CA 1
ATOM 2655 C C . ASP A 1 345 ? 24.171 1.765 -16.831 1.00 82.62 345 ASP A C 1
ATOM 2657 O O . ASP A 1 345 ? 23.869 1.400 -17.967 1.00 82.62 345 ASP A O 1
ATOM 2661 N N . ARG A 1 346 ? 23.238 2.003 -15.892 1.00 88.56 346 ARG A N 1
ATOM 2662 C CA . ARG A 1 346 ? 21.788 1.847 -16.106 1.00 88.56 346 ARG A CA 1
ATOM 2663 C C . ARG A 1 346 ? 21.316 2.468 -17.422 1.00 88.56 346 ARG A C 1
ATOM 2665 O O . ARG A 1 346 ? 21.773 3.545 -17.821 1.00 88.56 346 ARG A O 1
ATOM 2672 N N .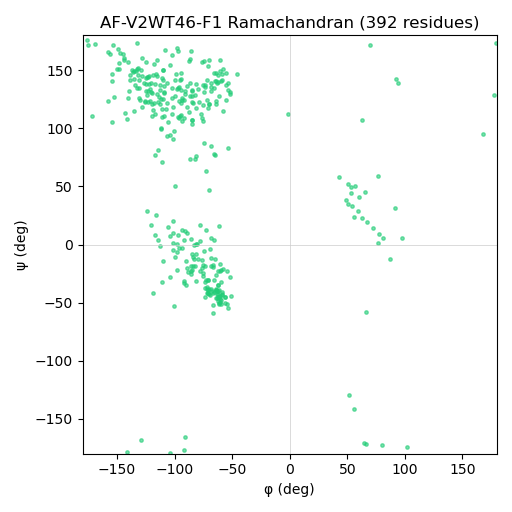 LEU A 1 347 ? 20.306 1.855 -18.032 1.00 88.88 347 LEU A N 1
ATOM 2673 C CA . LEU A 1 347 ? 19.747 2.306 -19.299 1.00 88.88 347 LEU A CA 1
ATOM 2674 C C . LEU A 1 347 ? 19.106 3.692 -19.165 1.00 88.88 347 LEU A C 1
ATOM 2676 O O . LEU A 1 347 ? 18.181 3.910 -18.378 1.00 88.88 347 LEU A O 1
ATOM 2680 N N . LEU A 1 348 ? 19.555 4.634 -19.984 1.00 89.00 348 LEU A N 1
ATOM 2681 C CA . LEU A 1 348 ? 18.984 5.971 -20.070 1.00 89.00 348 LEU A CA 1
ATOM 2682 C C . LEU A 1 348 ? 17.985 6.021 -21.229 1.00 89.00 348 LEU A C 1
ATOM 2684 O O . LEU A 1 348 ? 18.382 5.990 -22.389 1.00 89.00 348 LEU A O 1
ATOM 2688 N N . MET A 1 349 ? 16.690 6.104 -20.931 1.00 87.44 349 MET A N 1
ATOM 2689 C CA . MET A 1 349 ? 15.624 6.162 -21.934 1.00 87.44 349 MET A CA 1
ATOM 2690 C C . MET A 1 349 ? 15.143 7.598 -22.129 1.00 87.44 349 MET A C 1
ATOM 2692 O O . MET A 1 349 ? 14.308 8.107 -21.377 1.00 87.44 349 MET A O 1
ATOM 2696 N N . PHE A 1 350 ? 15.664 8.240 -23.171 1.00 86.12 350 PHE A N 1
ATOM 2697 C CA . PHE A 1 350 ? 15.285 9.584 -23.578 1.00 86.12 350 PHE A CA 1
ATOM 2698 C C . PHE A 1 350 ? 14.050 9.521 -24.482 1.00 86.12 350 PHE A C 1
ATOM 2700 O O . PHE A 1 350 ? 14.105 9.135 -25.652 1.00 86.12 350 PHE A O 1
ATOM 2707 N N . VAL A 1 351 ? 12.920 9.944 -23.930 1.00 85.88 351 VAL A N 1
ATOM 2708 C CA . VAL A 1 351 ? 11.628 9.993 -24.612 1.00 85.88 351 VAL A CA 1
ATOM 2709 C C . VAL A 1 351 ? 11.428 11.335 -25.326 1.00 85.88 351 VAL A C 1
ATOM 2711 O O . VAL A 1 351 ? 11.693 12.398 -24.760 1.00 85.88 351 VAL A O 1
ATOM 2714 N N . GLN A 1 352 ? 10.921 11.280 -26.565 1.00 81.38 352 GLN A N 1
ATOM 2715 C CA . GLN A 1 352 ? 10.618 12.440 -27.420 1.00 81.38 352 GLN A CA 1
ATOM 2716 C C . GLN A 1 352 ? 11.833 13.348 -27.650 1.00 81.38 352 GLN A C 1
ATOM 2718 O O . GLN A 1 352 ? 11.797 14.567 -27.455 1.00 81.38 352 GLN A O 1
ATOM 2723 N N . TYR A 1 353 ? 12.932 12.718 -28.053 1.00 70.38 353 TYR A N 1
ATOM 2724 C CA . TYR A 1 353 ? 14.196 13.371 -28.341 1.00 70.38 353 TYR A CA 1
ATOM 2725 C C . TYR A 1 353 ? 14.053 14.383 -29.485 1.00 70.38 353 TYR A C 1
ATOM 2727 O O . TYR A 1 353 ? 13.538 14.064 -30.556 1.00 70.38 353 TYR A O 1
ATOM 2735 N N . SER A 1 354 ? 14.498 15.618 -29.249 1.00 69.81 354 SER A N 1
ATOM 2736 C CA . SER A 1 354 ? 14.180 16.770 -30.102 1.00 69.81 354 SER A CA 1
ATOM 2737 C C . SER A 1 354 ? 15.076 16.938 -31.331 1.00 69.81 354 SER A C 1
ATOM 2739 O O . SER A 1 354 ? 14.775 17.786 -32.166 1.00 69.81 354 SER A O 1
ATOM 2741 N N . SER A 1 355 ? 16.186 16.200 -31.449 1.00 63.66 355 SER A N 1
ATOM 2742 C CA . SER A 1 355 ? 17.139 16.369 -32.562 1.00 63.66 355 SER A CA 1
ATOM 2743 C C . SER A 1 355 ? 16.858 15.469 -33.774 1.00 63.66 355 SER A C 1
ATOM 2745 O O . SER A 1 355 ? 17.600 15.508 -34.753 1.00 63.66 355 SER A O 1
ATOM 2747 N N . GLY A 1 356 ? 15.762 14.704 -33.749 1.00 60.06 356 GLY A N 1
ATOM 2748 C CA . GLY A 1 356 ? 15.300 13.892 -34.873 1.00 60.06 356 GLY A CA 1
ATOM 2749 C C . GLY A 1 356 ? 13.790 13.663 -34.837 1.00 60.06 356 GLY A C 1
ATOM 2750 O O . GLY A 1 356 ? 13.122 14.007 -33.864 1.00 60.06 356 GLY A O 1
ATOM 2751 N N . VAL A 1 357 ? 13.258 13.077 -35.908 1.00 63.06 357 VAL A N 1
ATOM 2752 C CA . VAL A 1 357 ? 11.889 12.548 -35.999 1.00 63.06 357 VAL A CA 1
ATOM 2753 C C . VAL A 1 357 ? 11.910 11.231 -36.783 1.00 63.06 357 VAL A C 1
ATOM 2755 O O . VAL A 1 357 ? 12.816 11.017 -37.590 1.00 63.06 357 VAL A O 1
ATOM 2758 N N . ASN A 1 358 ? 10.908 10.369 -36.591 1.00 62.69 358 ASN A N 1
ATOM 2759 C CA . ASN A 1 358 ? 10.723 9.094 -37.308 1.00 62.69 358 ASN A CA 1
ATOM 2760 C C . ASN A 1 358 ? 11.872 8.078 -37.161 1.00 62.69 358 ASN A C 1
ATOM 2762 O O . ASN A 1 358 ? 12.107 7.275 -38.063 1.00 62.69 358 ASN A O 1
ATOM 2766 N N . ASN A 1 359 ? 12.594 8.107 -36.041 1.00 66.19 359 ASN A N 1
ATOM 2767 C CA . ASN A 1 359 ? 13.690 7.178 -35.763 1.00 66.19 359 ASN A CA 1
ATOM 2768 C C . ASN A 1 359 ? 13.832 6.844 -34.263 1.00 66.19 359 ASN A C 1
ATOM 2770 O O . ASN A 1 359 ? 13.304 7.546 -33.394 1.00 66.19 359 ASN A O 1
ATOM 2774 N N . ALA A 1 360 ? 14.575 5.789 -33.952 1.00 67.12 360 ALA A N 1
ATOM 2775 C CA . ALA A 1 360 ? 15.041 5.492 -32.603 1.00 67.12 360 ALA A CA 1
ATOM 2776 C C . ALA A 1 360 ? 16.489 5.000 -32.670 1.00 67.12 360 ALA A C 1
ATOM 2778 O O . ALA A 1 360 ? 16.891 4.344 -33.632 1.00 67.12 360 ALA A O 1
ATOM 2779 N N . ASN A 1 361 ? 17.281 5.327 -31.654 1.00 66.94 361 ASN A N 1
ATOM 2780 C CA . ASN A 1 361 ? 18.703 5.012 -31.614 1.00 66.94 361 ASN A CA 1
ATOM 2781 C C . ASN A 1 361 ? 19.070 4.458 -30.241 1.00 66.94 361 ASN A C 1
ATOM 2783 O O . ASN A 1 361 ? 18.585 4.955 -29.228 1.00 66.94 361 ASN A O 1
ATOM 2787 N N . ILE A 1 362 ? 19.964 3.474 -30.218 1.00 72.94 362 ILE A N 1
ATOM 2788 C CA . ILE A 1 362 ? 20.617 2.995 -29.002 1.00 72.94 362 ILE A CA 1
ATOM 2789 C C . ILE A 1 362 ? 22.127 3.170 -29.155 1.00 72.94 362 ILE A C 1
ATOM 2791 O O . ILE A 1 362 ? 22.703 2.806 -30.182 1.00 72.94 362 ILE A O 1
ATOM 2795 N N . ALA A 1 363 ? 22.755 3.761 -28.147 1.00 66.69 363 ALA A N 1
ATOM 2796 C CA . ALA A 1 363 ? 24.195 3.889 -28.025 1.00 66.69 363 ALA A CA 1
ATOM 2797 C C . ALA A 1 363 ? 24.658 2.993 -26.877 1.00 66.69 363 ALA A C 1
ATOM 2799 O O . ALA A 1 363 ? 24.287 3.226 -25.730 1.00 66.69 363 ALA A O 1
ATOM 2800 N N . VAL A 1 364 ? 25.469 1.986 -27.208 1.00 69.00 364 VAL A N 1
ATOM 2801 C CA . VAL A 1 364 ? 26.075 1.051 -26.251 1.00 69.00 364 VAL A CA 1
ATOM 2802 C C . VAL A 1 364 ? 27.593 1.266 -26.287 1.00 69.00 364 VAL A C 1
ATOM 2804 O O . VAL A 1 364 ? 28.287 0.595 -27.057 1.00 69.00 364 VAL A O 1
ATOM 2807 N N . PRO A 1 365 ? 28.125 2.282 -25.582 1.00 59.56 365 PRO A N 1
ATOM 2808 C CA . PRO A 1 365 ? 29.566 2.498 -25.532 1.00 59.56 365 PRO A CA 1
ATOM 2809 C C . PRO A 1 365 ? 30.256 1.328 -24.802 1.00 59.56 365 PRO A C 1
ATOM 2811 O O . PRO A 1 365 ? 29.669 0.765 -23.882 1.00 59.56 365 PRO A O 1
ATOM 2814 N N . PRO A 1 366 ? 31.497 0.957 -25.169 1.00 52.91 366 PRO A N 1
ATOM 2815 C CA . PRO A 1 366 ? 32.276 -0.002 -24.391 1.00 52.91 366 PRO A CA 1
ATOM 2816 C C . PRO A 1 366 ? 32.560 0.534 -22.984 1.00 52.91 366 PRO A C 1
ATOM 2818 O O . PRO A 1 366 ? 32.814 1.730 -22.812 1.00 52.91 366 PRO A O 1
ATOM 2821 N N . GLU A 1 367 ? 32.593 -0.349 -21.992 1.00 51.34 367 GLU A N 1
ATOM 2822 C CA . GLU A 1 367 ? 33.133 -0.012 -20.677 1.00 51.34 367 GLU A CA 1
ATOM 2823 C C . GLU A 1 367 ? 34.662 0.131 -20.780 1.00 51.34 367 GLU A C 1
ATOM 2825 O O . GLU A 1 367 ? 35.361 -0.818 -21.135 1.00 51.34 367 GLU A O 1
ATOM 2830 N N . TYR A 1 368 ? 35.202 1.322 -20.499 1.00 44.72 368 TYR A N 1
ATOM 2831 C CA . TYR A 1 368 ? 36.652 1.577 -20.489 1.00 44.72 368 TYR A CA 1
ATOM 2832 C C . TYR A 1 368 ? 37.170 1.804 -19.065 1.00 44.72 368 TYR A C 1
ATOM 2834 O O . TYR A 1 368 ? 36.533 2.525 -18.305 1.00 44.72 368 TYR A O 1
ATOM 2842 N N . ASP A 1 369 ? 38.358 1.293 -18.736 1.00 42.44 369 ASP A N 1
ATOM 2843 C CA . ASP A 1 369 ? 39.039 1.365 -17.422 1.00 42.44 369 ASP A CA 1
ATOM 2844 C C . ASP A 1 369 ? 39.387 2.780 -16.886 1.00 42.44 369 ASP A C 1
ATOM 2846 O O . ASP A 1 369 ? 40.201 2.913 -15.974 1.00 42.44 369 ASP A O 1
ATOM 2850 N N . SER A 1 370 ? 38.814 3.867 -17.412 1.00 39.62 370 SER A N 1
ATOM 2851 C CA . SER A 1 370 ? 39.026 5.208 -16.858 1.00 39.62 370 SER A CA 1
ATOM 2852 C C . SER A 1 370 ? 37.840 5.680 -16.013 1.00 39.62 370 SER A C 1
ATOM 2854 O O . SER A 1 370 ? 36.676 5.601 -16.416 1.00 39.62 370 SER A O 1
ATOM 2856 N N . ASP A 1 371 ? 38.158 6.247 -14.848 1.00 37.66 371 ASP A N 1
ATOM 2857 C CA . ASP A 1 371 ? 37.232 6.923 -13.923 1.00 37.66 371 ASP A CA 1
ATOM 2858 C C . ASP A 1 371 ? 36.618 8.219 -14.503 1.00 37.66 371 ASP A C 1
ATOM 2860 O O . ASP A 1 371 ? 35.881 8.929 -13.825 1.00 37.66 371 ASP A O 1
ATOM 2864 N N . GLU A 1 372 ? 36.913 8.541 -15.767 1.00 33.75 372 GLU A N 1
ATOM 2865 C CA . GLU A 1 372 ? 36.512 9.781 -16.441 1.00 33.75 372 GLU A CA 1
ATOM 2866 C C . GLU A 1 372 ? 35.504 9.550 -17.585 1.00 33.75 372 GLU A C 1
ATOM 2868 O O . GLU A 1 372 ? 35.038 10.501 -18.211 1.00 33.75 372 GLU A O 1
ATOM 2873 N N . CYS A 1 373 ? 35.125 8.295 -17.859 1.00 34.34 373 CYS A N 1
ATOM 2874 C CA . CYS A 1 373 ? 34.126 7.964 -18.874 1.00 34.34 373 CYS A CA 1
ATOM 2875 C C . CYS A 1 373 ? 32.856 7.403 -18.219 1.00 34.34 373 CYS A C 1
ATOM 2877 O O . CYS A 1 373 ? 32.786 6.228 -17.859 1.00 34.34 373 CYS A O 1
ATOM 2879 N N . ASP A 1 374 ? 31.842 8.261 -18.084 1.00 38.78 374 ASP A N 1
ATOM 2880 C CA . ASP A 1 374 ? 30.461 7.894 -17.751 1.00 38.78 374 ASP A CA 1
ATOM 2881 C C . ASP A 1 374 ? 29.881 7.054 -18.909 1.00 38.78 374 ASP A C 1
ATOM 2883 O O . ASP A 1 374 ? 29.177 7.567 -19.779 1.00 38.78 374 ASP A O 1
ATOM 2887 N N . SER A 1 375 ? 30.264 5.775 -18.980 1.00 43.25 375 SER A N 1
ATOM 2888 C CA . SER A 1 375 ? 29.863 4.800 -20.008 1.00 43.25 375 SER A CA 1
ATOM 2889 C C . SER A 1 375 ? 28.406 4.374 -19.811 1.00 43.25 375 SER A C 1
ATOM 2891 O O . SER A 1 375 ? 28.097 3.232 -19.507 1.00 43.25 375 SER A O 1
ATOM 2893 N N . ARG A 1 376 ? 27.478 5.326 -19.946 1.00 49.47 376 ARG A N 1
ATOM 2894 C CA . ARG A 1 376 ? 26.040 5.060 -19.824 1.00 49.47 376 ARG A CA 1
ATOM 2895 C C . ARG A 1 376 ? 25.445 4.726 -21.181 1.00 49.47 376 ARG A C 1
ATOM 2897 O O . ARG A 1 376 ? 25.598 5.492 -22.133 1.00 49.47 376 ARG A O 1
ATOM 2904 N N . THR A 1 377 ? 24.712 3.621 -21.241 1.00 45.75 377 THR A N 1
ATOM 2905 C CA . THR A 1 377 ? 23.917 3.254 -22.413 1.00 45.75 377 THR A CA 1
ATOM 2906 C C . THR A 1 377 ? 22.731 4.203 -22.541 1.00 45.75 377 THR A C 1
ATOM 2908 O O . THR A 1 377 ? 21.895 4.304 -21.641 1.00 45.75 377 THR A O 1
ATOM 2911 N N . GLU A 1 378 ? 22.641 4.907 -23.669 1.00 49.22 378 GLU A N 1
ATOM 2912 C CA . GLU A 1 378 ? 21.566 5.860 -23.950 1.00 49.22 378 GLU A CA 1
ATOM 2913 C C . GLU A 1 378 ? 20.710 5.362 -25.111 1.00 49.22 378 GLU A C 1
ATOM 2915 O O . GLU A 1 378 ? 21.206 5.044 -26.190 1.00 49.22 378 GLU A O 1
ATOM 2920 N N . THR A 1 379 ? 19.403 5.288 -24.886 1.00 48.03 379 THR A N 1
ATOM 2921 C CA . THR A 1 379 ? 18.408 5.014 -25.921 1.00 48.03 379 THR A CA 1
ATOM 2922 C C . THR A 1 379 ? 17.555 6.255 -26.117 1.00 48.03 379 THR A C 1
ATOM 2924 O O . THR A 1 379 ? 16.902 6.717 -25.181 1.00 48.03 379 THR A O 1
ATOM 2927 N N . ALA A 1 380 ? 17.543 6.788 -27.335 1.00 45.38 380 ALA A N 1
ATOM 2928 C CA . ALA A 1 380 ? 16.774 7.965 -27.707 1.00 45.38 380 ALA A CA 1
ATOM 2929 C C . ALA A 1 380 ? 15.625 7.584 -28.647 1.00 45.38 380 ALA A C 1
ATOM 2931 O O . ALA A 1 380 ? 15.838 6.996 -29.709 1.00 45.38 380 ALA A O 1
ATOM 2932 N N . PHE A 1 381 ? 14.405 7.965 -28.271 1.00 49.50 381 PHE A N 1
ATOM 2933 C CA . PHE A 1 381 ? 13.199 7.796 -29.080 1.00 49.50 381 PHE A CA 1
ATOM 2934 C C . PHE A 1 381 ? 12.767 9.157 -29.618 1.00 49.50 381 PHE A C 1
ATOM 2936 O O . PHE A 1 381 ? 12.429 10.051 -28.839 1.00 49.50 381 PHE A O 1
ATOM 2943 N N . SER A 1 382 ? 12.780 9.335 -30.938 1.00 40.25 382 SER A N 1
ATOM 2944 C CA . SER A 1 382 ? 12.350 10.590 -31.560 1.00 40.25 382 SER A CA 1
ATOM 2945 C C . SER A 1 382 ? 10.838 10.634 -31.812 1.00 40.25 382 SER A C 1
ATOM 2947 O O . SER A 1 382 ? 10.171 9.599 -31.852 1.00 40.25 382 SER A O 1
ATOM 2949 N N . ASN A 1 383 ? 10.279 11.837 -31.979 1.00 36.50 383 ASN A N 1
ATOM 2950 C CA . ASN A 1 383 ? 8.858 12.009 -32.303 1.00 36.50 383 ASN A CA 1
ATOM 2951 C C . ASN A 1 383 ? 8.532 11.436 -33.691 1.00 36.50 383 ASN A C 1
ATOM 2953 O O . ASN A 1 383 ? 9.291 11.650 -34.634 1.00 36.50 383 ASN A O 1
ATOM 2957 N N . LEU A 1 384 ? 7.376 10.788 -33.866 1.00 35.62 384 LEU A N 1
ATOM 2958 C CA . LEU A 1 384 ? 6.852 10.554 -35.215 1.00 35.62 384 LEU A CA 1
ATOM 2959 C C . LEU A 1 384 ? 6.354 11.878 -35.799 1.00 35.62 384 LEU A C 1
ATOM 2961 O O . LEU A 1 384 ? 5.503 12.548 -35.212 1.00 35.62 384 LEU A O 1
ATOM 2965 N N . ALA A 1 385 ? 6.863 12.255 -36.965 1.00 30.28 385 ALA A N 1
ATOM 2966 C CA . ALA A 1 385 ? 6.291 13.324 -37.759 1.00 30.28 385 ALA A CA 1
ATOM 2967 C C . ALA A 1 385 ? 5.142 12.770 -38.620 1.00 30.28 385 ALA A C 1
ATOM 2969 O O . ALA A 1 385 ? 5.349 11.930 -39.495 1.00 30.28 385 ALA A O 1
ATOM 2970 N N . SER A 1 386 ? 3.962 13.358 -38.417 1.00 27.22 386 SER A N 1
ATOM 2971 C CA . SER A 1 386 ? 2.721 13.242 -39.196 1.00 27.22 386 SER A CA 1
ATOM 2972 C C . SER A 1 386 ? 1.691 12.202 -38.732 1.00 27.22 386 SER A C 1
ATOM 2974 O O . SER A 1 386 ? 2.008 11.082 -38.342 1.00 27.22 386 SER A O 1
ATOM 2976 N N . GLN A 1 387 ? 0.432 12.644 -38.798 1.00 31.05 387 GLN A N 1
ATOM 2977 C CA . GLN A 1 387 ? -0.810 11.918 -38.557 1.00 31.05 387 GLN A CA 1
ATOM 2978 C C . GLN A 1 387 ? -0.901 10.643 -39.410 1.00 31.05 387 GLN A C 1
ATOM 2980 O O . GLN A 1 387 ? -1.510 10.646 -40.472 1.00 31.05 387 GLN A O 1
ATOM 2985 N N . SER A 1 388 ? -0.288 9.553 -38.968 1.00 25.47 388 SER A N 1
ATOM 2986 C CA . SER A 1 388 ? -0.693 8.191 -39.308 1.00 25.47 388 SER A CA 1
ATOM 2987 C C . SER A 1 388 ? 0.116 7.226 -38.449 1.00 25.47 388 SER A C 1
ATOM 2989 O O . SER A 1 388 ? 1.322 7.079 -38.617 1.00 25.47 388 SER A O 1
ATOM 2991 N N . THR A 1 389 ? -0.587 6.589 -37.521 1.00 37.22 389 THR A N 1
ATOM 2992 C CA . THR A 1 389 ? -0.303 5.317 -36.849 1.00 37.22 389 THR A CA 1
ATOM 2993 C C . THR A 1 389 ? 0.978 4.592 -37.297 1.00 37.22 389 THR A C 1
ATOM 2995 O O . THR A 1 389 ? 1.012 4.071 -38.412 1.00 37.22 389 THR A O 1
ATOM 2998 N N . ARG A 1 390 ? 1.981 4.507 -36.401 1.00 29.72 390 ARG A N 1
ATOM 2999 C CA . ARG A 1 390 ? 2.921 3.372 -36.179 1.00 29.72 390 ARG A CA 1
ATOM 3000 C C . ARG A 1 390 ? 4.088 3.797 -35.272 1.00 29.72 390 ARG A C 1
ATOM 3002 O O . ARG A 1 390 ? 5.091 4.291 -35.773 1.00 29.72 390 ARG A O 1
ATOM 3009 N N . LEU A 1 391 ? 3.993 3.556 -33.960 1.00 31.62 391 LEU A N 1
ATOM 3010 C CA . LEU A 1 391 ? 5.151 3.575 -33.052 1.00 31.62 391 LEU A CA 1
ATOM 3011 C C . LEU A 1 391 ? 5.225 2.258 -32.264 1.00 31.62 391 LEU A C 1
ATOM 3013 O O . LEU A 1 391 ? 4.200 1.729 -31.838 1.00 31.62 391 LEU A O 1
ATOM 3017 N N . LEU A 1 392 ? 6.469 1.791 -32.133 1.00 31.28 392 LEU A N 1
ATOM 3018 C CA . LEU A 1 392 ? 6.988 0.492 -31.700 1.00 31.28 392 LEU A CA 1
ATOM 3019 C C . LEU A 1 392 ? 6.608 -0.718 -32.567 1.00 31.28 392 LEU A C 1
ATOM 3021 O O . LEU A 1 392 ? 5.498 -1.227 -32.560 1.00 31.28 392 LEU A O 1
ATOM 3025 N N . THR A 1 393 ? 7.600 -1.209 -33.301 1.00 23.56 393 THR A N 1
ATOM 3026 C CA . THR A 1 393 ? 7.759 -2.625 -33.634 1.00 23.56 393 THR A CA 1
ATOM 3027 C C . THR A 1 393 ? 9.149 -2.968 -33.107 1.00 23.56 393 THR A C 1
ATOM 3029 O O . THR A 1 393 ? 10.096 -2.257 -33.449 1.00 23.56 393 THR A O 1
ATOM 3032 N N . VAL A 1 394 ? 9.245 -3.954 -32.213 1.00 28.22 394 VAL A N 1
ATOM 3033 C CA . VAL A 1 394 ? 10.510 -4.662 -31.958 1.00 28.22 394 VAL A CA 1
ATOM 3034 C C . VAL A 1 394 ? 10.686 -5.685 -33.067 1.00 28.22 394 VAL A C 1
ATOM 3036 O O . VAL A 1 394 ? 9.666 -6.331 -33.409 1.00 28.22 394 VAL A O 1
#

pLDDT: mean 79.56, std 20.1, range [23.56, 98.69]

Organism: Moniliophthora roreri (strain MCA 2997) (NCBI:txid1381753)